Protein AF-A0AB36BHV4-F1 (afdb_monomer_lite)

Sequence (385 aa):
MFSKKDKNDNKKDKAIKKSKWRKSKNKDNKKPKKQKKKKNRNRDKDKYKIMGGLFGDRASSTLEGVVKGILFVVFVGCIVVGCGKMPFDHADMTKYSMGNTTPIGEQLEFSKSGAEVTIKDVWTDKKRDLTVVKLGYDKSARRKLSTTGKNYHLHMIADEGHKPKVSVKYGVLGTEGDGYLFIKGNLDRRAYQMVIANTLNLSTGDEGVTGETSSSNYNDENLEKAISNTDIEQANDKGMLFSGGNINKEDQPKADNIDFRVNPYSKTTHVYKGSFLNADGSINYGKVVEQTSVKDVMEKLDKDIKKSKGKLDSLKQSKKEFESRVKDDKKNSEAKSNLDQTKDSIKEEEKNLKALEEAKERYEKSDFDESSFGDMQDKIKVHTQ

Organism: Staphylococcus warneri (NCBI:txid1292)

Secondary structure (DSSP, 8-state):
-----------------------------------------------------TT----HHHHHHHHHHHHHHHHHHHHHHHHHHHHHHHHHHHHHHHSSPPPTT-EEE-TTT--EEEEEEEEE-SSSSEEEEEEEE-TTHHHHS-S-GGGEEEEEEE-TT-----EEEEEESTTTS-EEEEEES---SS-EEEEEEE--------TT----S------HHHHHHHHHHS-GGGS-TTS-STTSTTS-TTTS-SSEEEEEEE-TTSTTSEE-SS-SB-TTS-B-HHHHHIIIIIHHHHHHHHHHHHHHHHHHHHHHHHHHHHHHHHHH-TT-HHHHHHHHHHHHHHHHHHHHHHHHHHHHHHHHS----SGGG-S-B--EEEEE-

Structure (mmCIF, N/CA/C/O backbone):
data_AF-A0AB36BHV4-F1
#
_entry.id   AF-A0AB36BHV4-F1
#
loop_
_atom_site.group_PDB
_atom_site.id
_atom_site.type_symbol
_atom_site.label_atom_id
_atom_site.label_alt_id
_atom_site.label_comp_id
_atom_site.label_asym_id
_atom_site.label_entity_id
_atom_site.label_seq_id
_atom_site.pdbx_PDB_ins_code
_atom_site.Cartn_x
_atom_site.Cartn_y
_atom_site.Cartn_z
_atom_site.occupancy
_atom_site.B_iso_or_equiv
_atom_site.auth_seq_id
_atom_site.auth_comp_id
_atom_site.auth_asym_id
_atom_site.auth_atom_id
_atom_site.pdbx_PDB_model_num
ATOM 1 N N . MET A 1 1 ? 20.668 51.609 20.375 1.00 34.47 1 MET A N 1
ATOM 2 C CA . MET A 1 1 ? 21.686 51.660 21.452 1.00 34.47 1 MET A CA 1
ATOM 3 C C . MET A 1 1 ? 21.804 50.286 22.114 1.00 34.47 1 MET A C 1
ATOM 5 O O . MET A 1 1 ? 20.868 49.506 22.035 1.00 34.47 1 MET A O 1
ATOM 9 N N . PHE A 1 2 ? 22.977 50.016 22.690 1.00 34.69 2 PHE A N 1
ATOM 10 C CA . PHE A 1 2 ? 23.448 48.839 23.451 1.00 34.69 2 PHE A CA 1
ATOM 11 C C . PHE A 1 2 ? 22.511 48.352 24.589 1.00 34.69 2 PHE A C 1
ATOM 13 O O . PHE A 1 2 ? 21.725 49.153 25.076 1.00 34.69 2 PHE A O 1
ATOM 20 N N . SER A 1 3 ? 22.575 47.118 25.132 1.00 31.44 3 SER A N 1
ATOM 21 C CA . SER A 1 3 ? 23.299 45.869 24.781 1.00 31.44 3 SER A CA 1
ATOM 22 C C . SER A 1 3 ? 22.652 44.643 25.484 1.00 31.44 3 SER A C 1
ATOM 24 O O . SER A 1 3 ? 21.807 44.786 26.363 1.00 31.44 3 SER A O 1
ATOM 26 N N . LYS A 1 4 ? 23.080 43.439 25.081 1.00 35.25 4 LYS A N 1
ATOM 27 C CA . LYS A 1 4 ? 22.632 42.084 25.463 1.00 35.25 4 LYS A CA 1
ATOM 28 C C . LYS A 1 4 ? 22.716 41.752 26.967 1.00 35.25 4 LYS A C 1
ATOM 30 O O . LYS A 1 4 ? 23.618 42.203 27.668 1.00 35.25 4 LYS A O 1
ATOM 35 N N . LYS A 1 5 ? 21.873 40.802 27.392 1.00 32.62 5 LYS A N 1
ATOM 36 C CA . LYS A 1 5 ? 22.068 39.912 28.556 1.00 32.62 5 LYS A CA 1
ATOM 37 C C . LYS A 1 5 ? 22.138 38.471 28.044 1.00 32.62 5 LYS A C 1
ATOM 39 O O . LYS A 1 5 ? 21.286 38.097 27.246 1.00 32.62 5 LYS A O 1
ATOM 44 N N . ASP A 1 6 ? 23.117 37.682 28.486 1.00 34.22 6 ASP A N 1
ATOM 45 C CA . ASP A 1 6 ? 23.268 36.283 28.062 1.00 34.22 6 ASP A CA 1
ATOM 46 C C . ASP A 1 6 ? 23.953 35.432 29.162 1.00 34.22 6 ASP A C 1
ATOM 48 O O . ASP A 1 6 ? 24.907 35.889 29.788 1.00 34.22 6 ASP A O 1
ATOM 52 N N . LYS A 1 7 ? 23.450 34.200 29.334 1.00 33.25 7 LYS A N 1
ATOM 53 C CA . LYS A 1 7 ? 24.103 32.945 29.794 1.00 33.25 7 LYS A CA 1
ATOM 54 C C . LYS A 1 7 ? 24.734 32.735 31.196 1.00 33.25 7 LYS A C 1
ATOM 56 O O . LYS A 1 7 ? 25.821 33.199 31.508 1.00 33.25 7 LYS A O 1
ATOM 61 N N . ASN A 1 8 ? 24.076 31.803 31.903 1.00 30.67 8 ASN A N 1
ATOM 62 C CA . ASN A 1 8 ? 24.546 30.472 32.350 1.00 30.67 8 ASN A CA 1
ATOM 63 C C . ASN A 1 8 ? 25.601 30.235 33.465 1.00 30.67 8 ASN A C 1
ATOM 65 O O . ASN A 1 8 ? 26.745 30.665 33.414 1.00 30.67 8 ASN A O 1
ATOM 69 N N . ASP A 1 9 ? 25.187 29.301 34.337 1.00 31.41 9 ASP A N 1
ATOM 70 C CA . ASP A 1 9 ? 25.900 28.088 34.779 1.00 31.41 9 ASP A CA 1
ATOM 71 C C . ASP A 1 9 ? 26.967 28.084 35.902 1.00 31.41 9 ASP A C 1
ATOM 73 O O . ASP A 1 9 ? 28.169 28.157 35.680 1.00 31.41 9 ASP A O 1
ATOM 77 N N . ASN A 1 10 ? 26.474 27.620 37.063 1.00 30.55 10 ASN A N 1
ATOM 78 C CA . ASN A 1 10 ? 26.843 26.330 37.684 1.00 30.55 10 ASN A CA 1
ATOM 79 C C . ASN A 1 10 ? 28.016 26.239 38.698 1.00 30.55 10 ASN A C 1
ATOM 81 O O . ASN A 1 10 ? 29.039 26.903 38.618 1.00 30.55 10 ASN A O 1
ATOM 85 N N . LYS A 1 11 ? 27.835 25.257 39.599 1.00 31.83 11 LYS A N 1
ATOM 86 C CA . LYS A 1 11 ? 28.757 24.643 40.581 1.00 31.83 11 LYS A CA 1
ATOM 87 C C . LYS A 1 11 ? 29.229 25.449 41.806 1.00 31.83 11 LYS A C 1
ATOM 89 O O . LYS A 1 11 ? 29.745 26.554 41.744 1.00 31.83 11 LYS A O 1
ATOM 94 N N . LYS A 1 12 ? 29.080 24.787 42.963 1.00 33.09 12 LYS A N 1
ATOM 95 C CA . LYS A 1 12 ? 29.585 25.193 44.282 1.00 33.09 12 LYS A CA 1
ATOM 96 C C . LYS A 1 12 ? 30.986 24.617 44.507 1.00 33.09 12 LYS A C 1
ATOM 98 O O . LYS A 1 12 ? 31.154 23.401 44.449 1.00 33.09 12 LYS A O 1
ATOM 103 N N . ASP A 1 13 ? 31.935 25.471 44.869 1.00 31.22 13 ASP A N 1
ATOM 104 C CA . ASP A 1 13 ? 33.243 25.080 45.407 1.00 31.22 13 ASP A CA 1
ATOM 105 C C . ASP A 1 13 ? 33.213 24.840 46.924 1.00 31.22 13 ASP A C 1
ATOM 107 O O . ASP A 1 13 ? 32.472 25.518 47.643 1.00 31.22 13 ASP A O 1
ATOM 111 N N . LYS A 1 14 ? 34.118 23.971 47.415 1.00 35.16 14 LYS A N 1
ATOM 112 C CA . LYS A 1 14 ? 35.016 24.262 48.561 1.00 35.16 14 LYS A CA 1
ATOM 113 C C . LYS A 1 14 ? 36.070 23.164 48.824 1.00 35.16 14 LYS A C 1
ATOM 115 O O . LYS A 1 14 ? 35.749 22.080 49.288 1.00 35.16 14 LYS A O 1
ATOM 120 N N . ALA A 1 15 ? 37.330 23.547 48.570 1.00 34.34 15 ALA A N 1
ATOM 121 C CA . ALA A 1 15 ? 38.538 23.445 49.422 1.00 34.34 15 ALA A CA 1
ATOM 122 C C . ALA A 1 15 ? 38.885 22.097 50.112 1.00 34.34 15 ALA A C 1
ATOM 124 O O . ALA A 1 15 ? 38.141 21.621 50.955 1.00 34.34 15 ALA A O 1
ATOM 125 N N . ILE A 1 16 ? 40.011 21.409 49.845 1.00 34.03 16 ILE A N 1
ATOM 126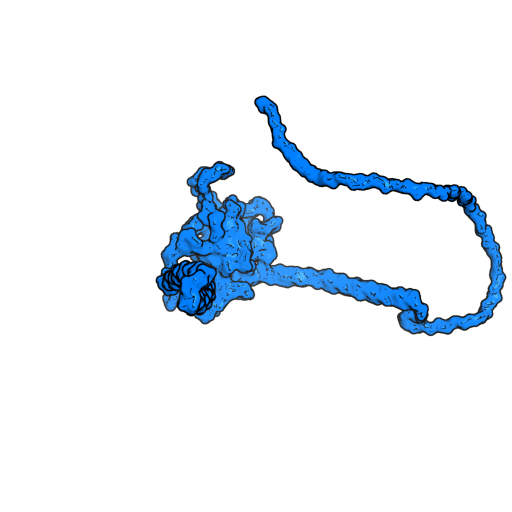 C CA . ILE A 1 16 ? 41.461 21.767 49.883 1.00 34.03 16 ILE A CA 1
ATOM 127 C C . ILE A 1 16 ? 42.052 22.022 51.291 1.00 34.03 16 ILE A C 1
ATOM 129 O O . ILE A 1 16 ? 41.881 23.104 51.848 1.00 34.03 16 ILE A O 1
ATOM 133 N N . LYS A 1 17 ? 42.902 21.082 51.759 1.00 32.28 17 LYS A N 1
ATOM 134 C CA . LYS A 1 17 ? 44.192 21.255 52.499 1.00 32.28 17 LYS A CA 1
ATOM 135 C C . LYS A 1 17 ? 44.830 19.857 52.701 1.00 32.28 17 LYS A C 1
ATOM 137 O O . LYS A 1 17 ? 44.227 19.014 53.343 1.00 32.28 17 LYS A O 1
ATOM 142 N N . LYS A 1 18 ? 45.888 19.460 51.977 1.00 33.12 18 LYS A N 1
ATOM 143 C CA . LYS A 1 18 ? 47.341 19.753 52.130 1.00 33.12 18 LYS A CA 1
ATOM 144 C C . LYS A 1 18 ? 48.017 19.222 53.410 1.00 33.12 18 LYS A C 1
ATOM 146 O O . LYS A 1 18 ? 47.757 19.720 54.498 1.00 33.12 18 LYS A O 1
ATOM 151 N N . SER A 1 19 ? 49.015 18.348 53.220 1.00 33.09 19 SER A N 1
ATOM 152 C CA . SER A 1 19 ? 50.047 17.984 54.208 1.00 33.09 19 SER A CA 1
ATOM 153 C C . SER A 1 19 ? 51.453 17.850 53.560 1.00 33.09 19 SER A C 1
ATOM 155 O O . SER A 1 19 ? 51.868 18.802 52.894 1.00 33.09 19 SER A O 1
ATOM 157 N N . LYS A 1 20 ? 52.248 16.791 53.818 1.00 35.84 20 LYS A N 1
ATOM 158 C CA . LYS A 1 20 ? 53.738 16.825 53.768 1.00 35.84 20 LYS A CA 1
ATOM 159 C C . LYS A 1 20 ? 54.449 15.456 53.539 1.00 35.84 20 LYS A C 1
ATOM 161 O O . LYS A 1 20 ? 53.825 14.441 53.799 1.00 35.84 20 LYS A O 1
ATOM 166 N N . TRP A 1 21 ? 55.755 15.327 53.188 1.00 27.78 21 TRP A N 1
ATOM 167 C CA . TRP A 1 21 ? 56.713 16.178 52.414 1.00 27.78 21 TRP A CA 1
ATOM 168 C C . TRP A 1 21 ? 58.141 15.542 52.310 1.00 27.78 21 TRP A C 1
ATOM 170 O O . TRP A 1 21 ? 58.872 15.601 53.293 1.00 27.78 21 TRP A O 1
ATOM 180 N N . ARG A 1 22 ? 58.604 15.121 51.104 1.00 37.22 22 ARG A N 1
ATOM 181 C CA . ARG A 1 22 ? 60.048 14.934 50.705 1.00 37.22 22 ARG A CA 1
ATOM 182 C C . ARG A 1 22 ? 60.850 13.793 51.400 1.00 37.22 22 ARG A C 1
ATOM 184 O O . ARG A 1 22 ? 60.414 13.304 52.423 1.00 37.22 22 ARG A O 1
ATOM 191 N N . LYS A 1 23 ? 62.024 13.295 50.946 1.00 38.50 23 LYS A N 1
ATOM 192 C CA . LYS A 1 23 ? 63.010 13.514 49.831 1.00 38.50 23 LYS A CA 1
ATOM 193 C C . LYS A 1 23 ? 63.783 12.164 49.669 1.00 38.50 23 LYS A C 1
ATOM 195 O O . LYS A 1 23 ? 63.804 11.399 50.618 1.00 38.50 23 LYS A O 1
ATOM 200 N N . SER A 1 24 ? 64.439 11.787 48.565 1.00 33.50 24 SER A N 1
ATOM 201 C CA . SER A 1 24 ? 65.724 12.333 48.078 1.00 33.50 24 SER A CA 1
ATOM 202 C C . SER A 1 24 ? 66.138 11.695 46.729 1.00 33.50 24 SER A C 1
ATOM 204 O O . SER A 1 24 ? 65.568 10.689 46.320 1.00 33.50 24 SER A O 1
ATOM 206 N N . LYS A 1 25 ? 67.138 12.269 46.044 1.00 37.91 25 LYS A N 1
ATOM 207 C CA . LYS A 1 25 ? 67.723 11.782 44.776 1.00 37.91 25 LYS A CA 1
ATOM 208 C C . LYS A 1 25 ? 69.121 11.203 45.019 1.00 37.91 25 LYS A C 1
ATOM 210 O O . LYS A 1 25 ? 69.832 11.745 45.860 1.00 37.91 25 LYS A O 1
ATOM 215 N N . ASN A 1 26 ? 69.587 10.297 44.154 1.00 32.59 26 ASN A N 1
ATOM 216 C CA . ASN A 1 26 ? 70.884 10.521 43.503 1.00 32.59 26 ASN A CA 1
ATOM 217 C C . ASN A 1 26 ? 70.993 9.826 42.135 1.00 32.59 26 ASN A C 1
ATOM 219 O O . ASN A 1 26 ? 70.132 9.023 41.776 1.00 32.59 26 ASN A O 1
ATOM 223 N N . LYS A 1 27 ? 71.999 10.214 41.345 1.00 36.91 27 LYS A N 1
ATOM 224 C CA . LYS A 1 27 ? 72.168 9.855 39.928 1.00 36.91 27 LYS A CA 1
ATOM 225 C C . LYS A 1 27 ? 73.603 9.376 39.651 1.00 36.91 27 LYS A C 1
ATOM 227 O O . LYS A 1 27 ? 74.488 9.593 40.468 1.00 36.91 27 LYS A O 1
ATOM 232 N N . ASP A 1 28 ? 73.783 8.833 38.447 1.00 38.28 28 ASP A N 1
ATOM 233 C CA . ASP A 1 28 ? 75.041 8.606 37.717 1.00 38.28 28 ASP A CA 1
ATOM 234 C C . ASP A 1 28 ? 75.910 7.384 38.080 1.00 38.28 28 ASP A C 1
ATOM 236 O O . ASP A 1 28 ? 76.569 7.331 39.113 1.00 38.28 28 ASP A O 1
ATOM 240 N N . ASN A 1 29 ? 76.073 6.480 37.099 1.00 35.81 29 ASN A N 1
ATOM 241 C CA . ASN A 1 29 ? 77.408 6.241 36.536 1.00 35.81 29 ASN A CA 1
ATOM 242 C C . ASN A 1 29 ? 77.388 5.706 35.086 1.00 35.81 29 ASN A C 1
ATOM 244 O O . ASN A 1 29 ? 76.346 5.296 34.573 1.00 35.81 29 ASN A O 1
ATOM 248 N N . LYS A 1 30 ? 78.527 5.812 34.380 1.00 35.91 30 LYS A N 1
ATOM 249 C CA . LYS A 1 30 ? 78.613 5.835 32.901 1.00 35.91 30 LYS A CA 1
ATOM 250 C C . LYS A 1 30 ? 79.385 4.654 32.260 1.00 35.91 30 LYS A C 1
ATOM 252 O O . LYS A 1 30 ? 80.530 4.421 32.614 1.00 35.91 30 LYS A O 1
ATOM 257 N N . LYS A 1 31 ? 78.848 4.165 31.125 1.00 33.31 31 LYS A N 1
ATOM 258 C CA . LYS A 1 31 ? 79.556 3.800 29.859 1.00 33.31 31 LYS A CA 1
ATOM 259 C C . LYS A 1 31 ? 80.475 2.528 29.797 1.00 33.31 31 LYS A C 1
ATOM 261 O O . LYS A 1 31 ? 80.693 1.891 30.818 1.00 33.31 31 LYS A O 1
ATOM 266 N N . PRO A 1 32 ? 80.870 2.049 28.577 1.00 51.97 32 PRO A N 1
ATOM 267 C CA . PRO A 1 32 ? 80.939 0.599 28.276 1.00 51.97 32 PRO A CA 1
ATOM 268 C C . PRO A 1 32 ? 82.288 0.050 27.717 1.00 51.97 32 PRO A C 1
ATOM 270 O O . PRO A 1 32 ? 83.270 0.777 27.605 1.00 51.97 32 PRO A O 1
ATOM 273 N N . LYS A 1 33 ? 82.237 -1.207 27.212 1.00 33.28 33 LYS A N 1
ATOM 274 C CA . LYS A 1 33 ? 83.209 -2.008 26.403 1.00 33.28 33 LYS A CA 1
ATOM 275 C C . LYS A 1 33 ? 84.176 -2.931 27.173 1.00 33.28 33 LYS A C 1
ATOM 277 O O . LYS A 1 33 ? 85.069 -2.450 27.859 1.00 33.28 33 LYS A O 1
ATOM 282 N N . LYS A 1 34 ? 84.175 -4.230 26.817 1.00 36.12 34 LYS A N 1
ATOM 283 C CA . LYS A 1 34 ? 85.212 -4.866 25.955 1.00 36.12 34 LYS A CA 1
ATOM 284 C C . LYS A 1 34 ? 84.918 -6.352 25.669 1.00 36.12 34 LYS A C 1
ATOM 286 O O . LYS A 1 34 ? 84.504 -7.092 26.550 1.00 36.12 34 LYS A O 1
ATOM 291 N N . GLN A 1 35 ? 85.194 -6.790 24.438 1.00 43.25 35 GLN A N 1
ATOM 292 C CA . GLN A 1 35 ? 85.239 -8.208 24.050 1.00 43.25 35 GLN A CA 1
ATOM 293 C C . GLN A 1 35 ? 86.553 -8.868 24.510 1.00 43.25 35 GLN A C 1
ATOM 295 O O . GLN A 1 35 ? 87.608 -8.235 24.442 1.00 43.25 35 GLN A O 1
ATOM 300 N N . LYS A 1 36 ? 86.523 -10.174 24.814 1.00 38.56 36 LYS A N 1
ATOM 301 C CA . LYS A 1 36 ? 87.660 -11.096 24.620 1.00 38.56 36 LYS A CA 1
ATOM 302 C C . LYS A 1 36 ? 87.153 -12.435 24.054 1.00 38.56 36 LYS A C 1
ATOM 304 O O . LYS A 1 36 ? 86.149 -12.960 24.517 1.00 38.56 36 LYS A O 1
ATOM 309 N N . LYS A 1 37 ? 87.840 -12.956 23.029 1.00 41.44 37 LYS A N 1
ATOM 310 C CA . LYS A 1 37 ? 87.616 -14.279 22.398 1.00 41.44 37 LYS A CA 1
ATOM 311 C C . LYS A 1 37 ? 88.515 -15.359 23.036 1.00 41.44 37 LYS A C 1
ATOM 313 O O . LYS A 1 37 ? 89.526 -15.002 23.637 1.00 41.44 37 LYS A O 1
ATOM 318 N N . LYS A 1 38 ? 88.252 -16.630 22.667 1.00 37.34 38 LYS A N 1
ATOM 319 C CA . LYS A 1 38 ? 89.069 -17.869 22.842 1.00 37.34 38 LYS A CA 1
ATOM 320 C C . LYS A 1 38 ? 88.869 -18.574 24.205 1.00 37.34 38 LYS A C 1
ATOM 322 O O . LYS A 1 38 ? 88.754 -17.891 25.209 1.00 37.34 38 LYS A O 1
ATOM 327 N N . LYS A 1 39 ? 88.858 -19.915 24.306 1.00 34.88 39 LYS A N 1
ATOM 328 C CA . LYS A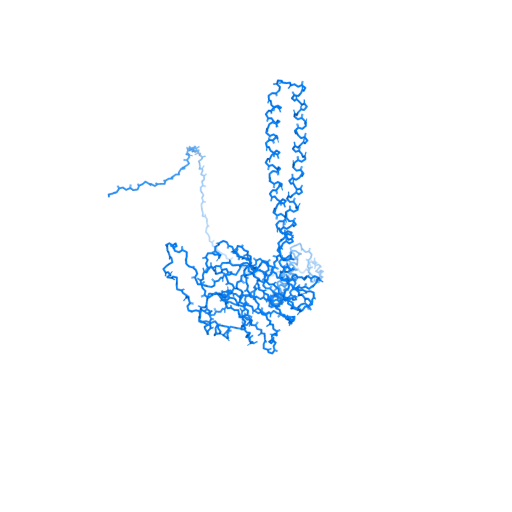 1 39 ? 88.934 -21.006 23.295 1.00 34.88 39 LYS A CA 1
ATOM 329 C C . LYS A 1 39 ? 88.352 -22.317 23.882 1.00 34.88 39 LYS A C 1
ATOM 331 O O . LYS A 1 39 ? 88.273 -22.452 25.093 1.00 34.88 39 LYS A O 1
ATOM 336 N N . ASN A 1 40 ? 88.016 -23.256 22.994 1.00 38.97 40 ASN A N 1
ATOM 337 C CA . ASN A 1 40 ? 87.559 -24.646 23.178 1.00 38.97 40 ASN A CA 1
ATOM 338 C C . ASN A 1 40 ? 87.848 -25.358 24.516 1.00 38.97 40 ASN A C 1
ATOM 340 O O . ASN A 1 40 ? 88.989 -25.379 24.978 1.00 38.97 40 ASN A O 1
ATOM 344 N N . ARG A 1 41 ? 86.894 -26.208 24.921 1.00 39.16 41 ARG A N 1
ATOM 345 C CA . ARG A 1 41 ? 87.165 -27.634 25.193 1.00 39.16 41 ARG A CA 1
ATOM 346 C C . ARG A 1 41 ? 85.913 -28.475 24.924 1.00 39.16 41 ARG A C 1
ATOM 348 O O . ARG A 1 41 ? 84.894 -28.261 25.569 1.00 39.16 41 ARG A O 1
ATOM 355 N N . ASN A 1 42 ? 86.008 -29.429 23.993 1.00 42.50 42 ASN A N 1
ATOM 356 C CA . ASN A 1 42 ? 84.994 -30.472 23.841 1.00 42.50 42 ASN A CA 1
ATOM 357 C C . ASN A 1 42 ? 84.900 -31.270 25.143 1.00 42.50 42 ASN A C 1
ATOM 359 O O . ASN A 1 42 ? 85.916 -31.760 25.642 1.00 42.50 42 ASN A O 1
ATOM 363 N N . ARG A 1 43 ? 83.675 -31.463 25.621 1.00 42.25 43 ARG A N 1
ATOM 364 C CA . ARG A 1 43 ? 83.266 -32.675 26.328 1.00 42.25 43 ARG A CA 1
ATOM 365 C C . ARG A 1 43 ? 81.899 -33.063 25.788 1.00 42.25 43 ARG A C 1
ATOM 367 O O . ARG A 1 43 ? 80.895 -32.469 26.160 1.00 42.25 43 ARG A O 1
ATOM 374 N N . ASP A 1 44 ? 81.906 -34.017 24.867 1.00 44.81 44 ASP A N 1
ATOM 375 C CA . ASP A 1 44 ? 80.710 -34.773 24.513 1.00 44.81 44 ASP A CA 1
ATOM 376 C C . ASP A 1 44 ? 80.182 -35.543 25.730 1.00 44.81 44 ASP A C 1
ATOM 378 O O . ASP A 1 44 ? 80.953 -35.852 26.644 1.00 44.81 44 ASP A O 1
ATOM 382 N N . LYS A 1 45 ? 78.912 -35.969 25.625 1.00 42.97 45 LYS A N 1
ATOM 383 C CA . LYS A 1 45 ? 78.152 -36.819 26.568 1.00 42.97 45 LYS A CA 1
ATOM 384 C C . LYS A 1 45 ? 77.653 -36.010 27.787 1.00 42.97 45 LYS A C 1
ATOM 386 O O . LYS A 1 45 ? 78.445 -35.504 28.566 1.00 42.97 45 LYS A O 1
ATOM 391 N N . ASP A 1 46 ? 76.351 -35.788 27.980 1.00 43.41 46 ASP A N 1
ATOM 392 C CA . ASP A 1 46 ? 75.265 -36.765 27.846 1.00 43.41 46 ASP A CA 1
ATOM 393 C C . ASP A 1 46 ? 73.876 -36.179 27.498 1.00 43.41 46 ASP A C 1
ATOM 395 O O . ASP A 1 46 ? 73.464 -35.136 27.994 1.00 43.41 46 ASP A O 1
ATOM 399 N N . LYS A 1 47 ? 73.133 -36.964 26.705 1.00 50.97 47 LYS A N 1
ATOM 400 C CA . LYS A 1 47 ? 71.669 -37.175 26.727 1.00 50.97 47 LYS A CA 1
ATOM 401 C C . LYS A 1 47 ? 70.740 -35.962 26.943 1.00 50.97 47 LYS A C 1
ATOM 403 O O . LYS A 1 47 ? 70.215 -35.766 28.034 1.00 50.97 47 LYS A O 1
ATOM 408 N N . TYR A 1 48 ? 70.282 -35.385 25.831 1.00 46.75 48 TYR A N 1
ATOM 409 C CA . TYR A 1 48 ? 68.854 -35.069 25.682 1.00 46.75 48 TYR A CA 1
ATOM 410 C C . TYR A 1 48 ? 68.275 -35.888 24.533 1.00 46.75 48 TYR A C 1
ATOM 412 O O . TYR A 1 48 ? 68.732 -35.821 23.394 1.00 46.75 48 TYR A O 1
ATOM 420 N N . LYS A 1 49 ? 67.289 -36.725 24.859 1.00 44.12 49 LYS A N 1
ATOM 421 C CA . LYS A 1 49 ? 66.598 -37.589 23.904 1.00 44.12 49 LYS A CA 1
ATOM 422 C C . LYS A 1 49 ? 65.546 -36.730 23.202 1.00 44.12 49 LYS A C 1
ATOM 424 O O . LYS A 1 49 ? 64.422 -36.645 23.686 1.00 44.12 49 LYS A O 1
ATOM 429 N N . ILE A 1 50 ? 65.921 -36.070 22.104 1.00 50.84 50 ILE A N 1
ATOM 430 C CA . ILE A 1 50 ? 64.977 -35.294 21.288 1.00 50.84 50 ILE A CA 1
ATOM 431 C C . ILE A 1 50 ? 63.994 -36.284 20.650 1.00 50.84 50 ILE A C 1
ATOM 433 O O . ILE A 1 50 ? 64.238 -36.827 19.573 1.00 50.84 50 ILE A O 1
ATOM 437 N N . MET A 1 51 ? 62.884 -36.557 21.338 1.00 45.81 51 MET A N 1
ATOM 438 C CA . MET A 1 51 ? 61.730 -37.240 20.759 1.00 45.81 51 MET A CA 1
ATOM 439 C C . MET A 1 51 ? 61.027 -36.258 19.822 1.00 45.81 51 MET A C 1
ATOM 441 O O . MET A 1 51 ? 60.045 -35.615 20.185 1.00 45.81 51 MET A O 1
ATOM 445 N N . GLY A 1 52 ? 61.569 -36.137 18.610 1.00 43.78 52 GLY A N 1
ATOM 446 C CA . GLY A 1 52 ? 60.971 -35.388 17.513 1.00 43.78 52 GLY A CA 1
ATOM 447 C C . GLY A 1 52 ? 59.686 -36.054 17.030 1.00 43.78 52 GLY A C 1
ATOM 448 O O . GLY A 1 52 ? 59.689 -36.762 16.028 1.00 43.78 52 GLY A O 1
ATOM 449 N N . GLY A 1 53 ? 58.586 -35.832 17.749 1.00 53.91 53 GLY A N 1
ATOM 450 C CA . GLY A 1 53 ? 57.247 -35.968 17.183 1.00 53.91 53 GLY A CA 1
ATOM 451 C C . GLY A 1 53 ? 56.961 -34.823 16.206 1.00 53.91 53 GLY A C 1
ATOM 452 O O . GLY A 1 53 ? 57.655 -33.805 16.217 1.00 53.91 53 GLY A O 1
ATOM 453 N N . LEU A 1 54 ? 55.899 -34.961 15.407 1.00 52.44 54 LEU A N 1
ATOM 454 C CA . LEU A 1 54 ? 55.523 -34.038 14.318 1.00 52.44 54 LEU A CA 1
ATOM 455 C C . LEU A 1 54 ? 55.327 -32.557 14.737 1.00 52.44 54 LEU A C 1
ATOM 457 O O . LEU A 1 54 ? 55.203 -31.694 13.876 1.00 52.44 54 LEU A O 1
ATOM 461 N N . PHE A 1 55 ? 55.297 -32.263 16.043 1.00 52.19 55 PHE A N 1
ATOM 462 C CA . PHE A 1 55 ? 55.073 -30.934 16.627 1.00 52.19 55 PHE A CA 1
ATOM 463 C C . PHE A 1 55 ? 56.164 -30.476 17.622 1.00 52.19 55 PHE A C 1
ATOM 465 O O . PHE A 1 55 ? 55.970 -29.494 18.334 1.00 52.19 55 PHE A O 1
ATOM 472 N N . GLY A 1 56 ? 57.325 -31.140 17.658 1.00 56.34 56 GLY A N 1
ATOM 473 C CA . GLY A 1 56 ? 58.486 -30.681 18.434 1.00 56.34 56 GLY A CA 1
ATOM 474 C C . GLY A 1 56 ? 58.456 -30.977 19.942 1.00 56.34 56 GLY A C 1
ATOM 475 O O . GLY A 1 56 ? 57.680 -31.798 20.429 1.00 56.34 56 GLY A O 1
ATOM 476 N N . ASP A 1 57 ? 59.390 -30.351 20.665 1.00 58.34 57 ASP A N 1
ATOM 477 C CA . ASP A 1 57 ? 59.747 -30.689 22.051 1.00 58.34 57 ASP A CA 1
ATOM 478 C C . ASP A 1 57 ? 58.701 -30.231 23.091 1.00 58.34 57 ASP A C 1
ATOM 480 O O . ASP A 1 57 ? 58.123 -29.149 22.980 1.00 58.34 57 ASP A O 1
ATOM 484 N N . ARG A 1 58 ? 58.484 -31.032 24.145 1.00 56.44 58 ARG A N 1
ATOM 485 C CA . ARG A 1 58 ? 57.386 -30.895 25.133 1.00 56.44 58 ARG A CA 1
ATOM 486 C C . ARG A 1 58 ? 57.590 -29.787 26.188 1.00 56.44 58 ARG A C 1
ATOM 488 O O . ARG A 1 58 ? 57.035 -29.866 27.284 1.00 56.44 58 ARG A O 1
ATOM 495 N N . ALA A 1 59 ? 58.353 -28.739 25.887 1.00 59.31 59 ALA A N 1
ATOM 496 C CA . ALA A 1 59 ? 58.442 -27.567 26.759 1.00 59.31 59 ALA A CA 1
ATOM 497 C C . ALA A 1 59 ? 57.150 -26.728 26.679 1.00 59.31 59 ALA A C 1
ATOM 499 O O . ALA A 1 59 ? 56.594 -26.534 25.598 1.00 59.31 59 ALA A O 1
ATOM 500 N N . SER A 1 60 ? 56.679 -26.188 27.809 1.00 60.00 60 SER A N 1
ATOM 501 C CA . SER A 1 60 ? 55.435 -25.396 27.870 1.00 60.00 60 SER A CA 1
ATOM 502 C C . SER A 1 60 ? 55.462 -24.159 26.962 1.00 60.00 60 SER A C 1
ATOM 504 O O . SER A 1 60 ? 54.459 -23.842 26.327 1.00 60.00 60 SER A O 1
ATOM 506 N N . SER A 1 61 ? 56.623 -23.516 26.823 1.00 59.69 61 SER A N 1
ATOM 507 C CA . SER A 1 61 ? 56.852 -22.397 25.900 1.00 59.69 61 SER A CA 1
ATOM 508 C C . SER A 1 61 ? 56.757 -22.796 24.420 1.00 59.69 61 SER A C 1
ATOM 510 O O . SER A 1 61 ? 56.236 -22.026 23.612 1.00 59.69 61 SER A O 1
ATOM 512 N N . THR A 1 62 ? 57.202 -24.003 24.055 1.00 63.88 62 THR A N 1
ATOM 513 C CA . THR A 1 62 ? 57.028 -24.563 22.703 1.00 63.88 62 THR A CA 1
ATOM 514 C C . THR A 1 62 ? 55.557 -24.870 22.436 1.00 63.88 62 THR A C 1
ATOM 516 O O . THR A 1 62 ? 55.044 -24.556 21.365 1.00 63.88 62 THR A O 1
ATOM 519 N N . LEU A 1 63 ? 54.859 -25.422 23.432 1.00 60.75 63 LEU A N 1
ATOM 520 C CA . LEU A 1 63 ? 53.440 -25.768 23.356 1.00 60.75 63 LEU A CA 1
ATOM 521 C C . LEU A 1 63 ? 52.568 -24.510 23.173 1.00 60.75 63 LEU A C 1
ATOM 523 O O . LEU A 1 63 ? 51.701 -24.489 22.303 1.00 60.75 63 LEU A O 1
ATOM 527 N N . GLU A 1 64 ? 52.867 -23.418 23.886 1.00 69.50 64 GLU A N 1
ATOM 528 C CA . GLU A 1 64 ? 52.274 -22.099 23.618 1.00 69.50 64 GLU A CA 1
ATOM 529 C C . GLU A 1 64 ? 52.540 -21.603 22.189 1.00 69.50 64 GLU A C 1
ATOM 531 O O . GLU A 1 64 ? 51.643 -21.035 21.565 1.00 69.50 64 GLU A O 1
ATOM 536 N N . GLY A 1 65 ? 53.755 -21.792 21.666 1.00 73.25 65 GLY A N 1
ATOM 537 C CA . GLY A 1 65 ? 54.116 -21.413 20.297 1.00 73.25 65 GLY A CA 1
ATOM 538 C C . GLY A 1 65 ? 53.326 -22.191 19.242 1.00 73.25 65 GLY A C 1
ATOM 539 O O . GLY A 1 65 ? 52.791 -21.592 18.311 1.00 73.25 65 GLY A O 1
ATOM 540 N N . VAL A 1 66 ? 53.182 -23.507 19.424 1.00 75.25 66 VAL A N 1
ATOM 541 C CA . VAL A 1 66 ? 52.381 -24.379 18.549 1.00 75.25 66 VAL A CA 1
ATOM 542 C C . VAL A 1 66 ? 50.896 -24.013 18.619 1.00 75.25 66 VAL A C 1
ATOM 544 O O . VAL A 1 66 ? 50.264 -23.868 17.576 1.00 75.25 66 VAL A O 1
ATOM 547 N N . VAL A 1 67 ? 50.341 -23.773 19.813 1.00 77.50 67 VAL A N 1
ATOM 548 C CA . VAL A 1 67 ? 48.940 -23.339 19.975 1.00 77.50 67 VAL A CA 1
ATOM 549 C C . VAL A 1 67 ? 48.698 -21.973 19.326 1.00 77.50 67 VAL A C 1
ATOM 551 O O . VAL A 1 67 ? 47.712 -21.812 18.610 1.00 77.50 67 VAL A O 1
ATOM 554 N N . LYS A 1 68 ? 49.609 -21.004 19.494 1.00 80.56 68 LYS A N 1
ATOM 555 C CA . LYS A 1 68 ? 49.535 -19.695 18.814 1.00 80.56 68 LYS A CA 1
ATOM 556 C C . LYS A 1 68 ? 49.652 -19.835 17.291 1.00 80.56 68 LYS A C 1
ATOM 558 O O . LYS A 1 68 ? 48.938 -19.143 16.574 1.00 80.56 68 LYS A O 1
ATOM 563 N N . GLY A 1 69 ? 50.482 -20.756 16.797 1.00 83.31 69 GLY A N 1
ATOM 564 C CA . GLY A 1 69 ? 50.586 -21.087 15.372 1.00 83.31 69 GLY A CA 1
ATOM 565 C C . GLY A 1 69 ? 49.300 -21.694 14.802 1.00 83.31 69 GLY A C 1
ATOM 566 O O . GLY A 1 69 ? 48.820 -21.242 13.766 1.00 83.31 69 GLY A O 1
ATOM 567 N N . ILE A 1 70 ? 48.691 -22.655 15.504 1.00 83.12 70 ILE A N 1
ATOM 568 C CA . ILE A 1 70 ? 47.399 -23.250 15.122 1.00 83.12 70 ILE A CA 1
ATOM 569 C C . ILE A 1 70 ? 46.295 -22.184 15.127 1.00 83.12 70 ILE A C 1
ATOM 571 O O . ILE A 1 70 ? 45.551 -22.077 14.155 1.00 83.12 70 ILE A O 1
ATOM 575 N N . LEU A 1 71 ? 46.222 -21.347 16.168 1.00 83.31 71 LEU A N 1
ATOM 576 C CA . LEU A 1 71 ? 45.270 -20.232 16.237 1.00 83.31 71 LEU A CA 1
ATOM 577 C C . LEU A 1 71 ? 45.468 -19.226 15.096 1.00 83.31 71 LEU A C 1
ATOM 579 O O . LEU A 1 71 ? 44.483 -18.754 14.536 1.00 83.31 71 LEU A O 1
ATOM 583 N N . PHE A 1 72 ? 46.712 -18.930 14.710 1.00 87.12 72 PHE A N 1
ATOM 584 C CA . PHE A 1 72 ? 47.005 -18.070 13.562 1.00 87.12 72 PHE A CA 1
ATOM 585 C C . PHE A 1 72 ? 46.535 -18.694 12.240 1.00 87.12 72 PHE A C 1
ATOM 587 O O . PHE A 1 72 ? 45.895 -18.012 11.445 1.00 87.12 72 PHE A O 1
ATOM 594 N N . VAL A 1 73 ? 46.771 -19.993 12.020 1.00 85.25 73 VAL A N 1
ATOM 595 C CA . VAL A 1 73 ? 46.283 -20.707 10.825 1.00 85.25 73 VAL A CA 1
ATOM 596 C C . VAL A 1 73 ? 44.751 -20.737 10.777 1.00 85.25 73 VAL A C 1
ATOM 598 O O . VAL A 1 73 ? 44.176 -20.474 9.723 1.00 85.25 73 VAL A O 1
ATOM 601 N N . VAL A 1 74 ? 44.078 -20.979 11.907 1.00 85.44 74 VAL A N 1
ATOM 602 C CA . VAL A 1 74 ? 42.607 -20.912 12.002 1.00 85.44 74 VAL A CA 1
ATOM 603 C C . VAL A 1 74 ? 42.101 -19.494 11.720 1.00 85.44 74 VAL A C 1
ATOM 605 O O . VAL A 1 74 ? 41.159 -19.328 10.952 1.00 85.44 74 VAL A O 1
ATOM 608 N N . PHE A 1 75 ? 42.744 -18.464 12.275 1.00 86.31 75 PHE A N 1
ATOM 609 C CA . PHE A 1 75 ? 42.381 -17.062 12.052 1.00 86.31 75 PHE A CA 1
ATOM 610 C C . PHE A 1 75 ? 42.536 -16.641 10.582 1.00 86.31 75 PHE A C 1
ATOM 612 O O . PHE A 1 75 ? 41.614 -16.060 10.010 1.00 86.31 75 PHE A O 1
ATOM 619 N N . VAL A 1 76 ? 43.654 -16.999 9.940 1.00 86.25 76 VAL A N 1
ATOM 620 C CA . VAL A 1 76 ? 43.863 -16.787 8.497 1.00 86.25 76 VAL A CA 1
ATOM 621 C C . VAL A 1 76 ? 42.831 -17.568 7.679 1.00 86.25 76 VAL A C 1
ATOM 623 O O . VAL A 1 76 ? 42.266 -17.015 6.739 1.00 86.25 76 VAL A O 1
ATOM 626 N N . GLY A 1 77 ? 42.509 -18.807 8.064 1.00 86.44 77 GLY A N 1
ATOM 627 C CA . GLY A 1 77 ? 41.438 -19.594 7.447 1.00 86.44 77 GLY A CA 1
ATOM 628 C C . GLY A 1 77 ? 40.074 -18.900 7.514 1.00 86.44 77 GLY A C 1
ATOM 629 O O . GLY A 1 77 ? 39.390 -18.796 6.498 1.00 86.44 77 GLY A O 1
ATOM 630 N N . CYS A 1 78 ? 39.703 -18.348 8.673 1.00 84.12 78 CYS A N 1
ATOM 631 C CA . CYS A 1 78 ? 38.475 -17.567 8.837 1.00 84.12 78 CYS A CA 1
ATOM 632 C C . CYS A 1 78 ? 38.459 -16.304 7.961 1.00 84.12 78 CYS A C 1
ATOM 634 O O . CYS A 1 78 ? 37.425 -16.005 7.367 1.00 84.12 78 CYS A O 1
ATOM 636 N N . ILE A 1 79 ? 39.587 -15.594 7.829 1.00 84.56 79 ILE A N 1
ATOM 637 C CA . ILE A 1 79 ? 39.700 -14.434 6.927 1.00 84.56 79 ILE A CA 1
ATOM 638 C C . ILE A 1 79 ? 39.526 -14.862 5.467 1.00 84.56 79 ILE A C 1
ATOM 640 O O . ILE A 1 79 ? 38.731 -14.260 4.753 1.00 84.56 79 ILE A O 1
ATOM 644 N N . VAL A 1 80 ? 40.209 -15.921 5.021 1.00 84.75 80 VAL A N 1
ATOM 645 C CA . VAL A 1 80 ? 40.109 -16.415 3.635 1.00 84.75 80 VAL A CA 1
ATOM 646 C C . VAL A 1 80 ? 38.684 -16.877 3.311 1.00 84.75 80 VAL A C 1
ATOM 648 O O . VAL A 1 80 ? 38.170 -16.557 2.243 1.00 84.75 80 VAL A O 1
ATOM 651 N N . VAL A 1 81 ? 38.005 -17.565 4.236 1.00 80.38 81 VAL A N 1
ATOM 652 C CA . VAL A 1 81 ? 36.601 -17.972 4.054 1.00 80.38 81 VAL A CA 1
ATOM 653 C C . VAL A 1 81 ? 35.651 -16.768 4.071 1.00 80.38 81 VAL A C 1
ATOM 655 O O . VAL A 1 81 ? 34.723 -16.735 3.266 1.00 80.38 81 VAL A O 1
ATOM 658 N N . GLY A 1 82 ? 35.877 -15.781 4.943 1.00 72.88 82 GLY A N 1
ATOM 659 C CA . GLY A 1 82 ? 35.061 -14.566 5.031 1.00 72.88 82 GLY A CA 1
ATOM 660 C C . GLY A 1 82 ? 35.194 -13.680 3.792 1.00 72.88 82 GLY A C 1
ATOM 661 O O . GLY A 1 82 ? 34.206 -13.420 3.111 1.00 72.88 82 GLY A O 1
ATOM 662 N N . CYS A 1 83 ? 36.421 -13.285 3.441 1.00 80.00 83 CYS A N 1
ATOM 663 C CA . CYS A 1 83 ? 36.708 -12.505 2.235 1.00 80.00 83 CYS A CA 1
ATOM 664 C C . CYS A 1 83 ? 36.348 -13.263 0.948 1.00 80.00 83 CYS A C 1
ATOM 666 O O . CYS A 1 83 ? 35.942 -12.639 -0.025 1.00 80.00 83 CYS A O 1
ATOM 668 N N . GLY A 1 84 ? 36.470 -14.596 0.943 1.00 77.50 84 GLY A N 1
ATOM 669 C CA . GLY A 1 84 ? 36.079 -15.438 -0.185 1.00 77.50 84 GLY A CA 1
ATOM 670 C C . GLY A 1 84 ? 34.566 -15.533 -0.385 1.00 77.50 84 GLY A C 1
ATOM 671 O O . GLY A 1 84 ? 34.127 -15.565 -1.529 1.00 77.50 84 GLY A O 1
ATOM 672 N N . LYS A 1 85 ? 33.762 -15.547 0.690 1.00 73.56 85 LYS A N 1
ATOM 673 C CA . LYS A 1 85 ? 32.289 -15.547 0.597 1.00 73.56 85 LYS A CA 1
ATOM 674 C C . LYS A 1 85 ? 31.691 -14.174 0.317 1.00 73.56 85 LYS A C 1
ATOM 676 O O . LYS A 1 85 ? 30.747 -14.097 -0.458 1.00 73.56 85 LYS A O 1
ATOM 681 N N . MET A 1 86 ? 32.264 -13.107 0.876 1.00 75.00 86 MET A N 1
ATOM 682 C CA . MET A 1 86 ? 31.749 -11.738 0.759 1.00 75.00 86 MET A CA 1
ATOM 683 C C . MET A 1 86 ? 31.312 -11.315 -0.665 1.00 75.00 86 MET A C 1
ATOM 685 O O . MET A 1 86 ? 30.218 -10.767 -0.775 1.00 75.00 86 MET A O 1
ATOM 689 N N . PRO A 1 87 ? 32.062 -11.573 -1.761 1.00 74.94 87 PRO A N 1
ATOM 690 C CA . PRO A 1 87 ? 31.600 -11.232 -3.110 1.00 74.94 87 PRO A CA 1
ATOM 691 C C . PRO A 1 87 ? 30.440 -12.107 -3.614 1.00 74.94 87 PRO A C 1
ATOM 693 O O . PRO A 1 87 ? 29.602 -11.604 -4.355 1.00 74.94 87 PRO A O 1
ATOM 696 N N . PHE A 1 88 ? 30.353 -13.382 -3.213 1.00 72.06 88 PHE A N 1
ATOM 697 C CA . PHE A 1 88 ? 29.216 -14.247 -3.558 1.00 72.06 88 PHE A CA 1
ATOM 698 C C . PHE A 1 88 ? 27.964 -13.837 -2.783 1.00 72.06 88 PHE A C 1
ATOM 700 O O . PHE A 1 88 ? 26.928 -13.608 -3.397 1.00 72.06 88 PHE A O 1
ATOM 707 N N . ASP A 1 89 ? 28.082 -13.652 -1.465 1.00 67.38 89 ASP A N 1
ATOM 708 C CA . ASP A 1 89 ? 26.980 -13.203 -0.610 1.00 67.38 89 ASP A CA 1
ATOM 709 C C . ASP A 1 89 ? 26.456 -11.830 -1.075 1.00 67.38 89 ASP A C 1
ATOM 711 O O . ASP A 1 89 ? 25.247 -11.606 -1.124 1.00 67.38 89 ASP A O 1
ATOM 715 N N . HIS A 1 90 ? 27.352 -10.921 -1.487 1.00 66.69 90 HIS A N 1
ATOM 716 C CA . HIS A 1 90 ? 26.961 -9.623 -2.035 1.00 66.69 90 HIS A CA 1
ATOM 717 C C . HIS A 1 90 ? 26.298 -9.749 -3.414 1.00 66.69 90 HIS A C 1
ATOM 719 O O . HIS A 1 90 ? 25.280 -9.101 -3.636 1.00 66.69 90 HIS A O 1
ATOM 725 N N . ALA A 1 91 ? 26.810 -10.592 -4.319 1.00 66.50 91 ALA A N 1
ATOM 726 C CA . ALA A 1 91 ? 26.201 -10.819 -5.631 1.00 66.50 91 ALA A CA 1
ATOM 727 C C . ALA A 1 91 ? 24.816 -11.487 -5.533 1.00 66.50 91 ALA A C 1
ATOM 729 O O . ALA A 1 91 ? 23.898 -11.098 -6.256 1.00 66.50 91 ALA A O 1
ATOM 730 N N . ASP A 1 92 ? 24.640 -12.444 -4.620 1.00 62.81 92 ASP A N 1
ATOM 731 C CA . ASP A 1 92 ? 23.351 -13.088 -4.355 1.00 62.81 92 ASP A CA 1
ATOM 732 C C . ASP A 1 92 ? 22.364 -12.116 -3.696 1.00 62.81 92 ASP A C 1
ATOM 734 O O . ASP A 1 92 ? 21.193 -12.084 -4.077 1.00 62.81 92 ASP A O 1
ATOM 738 N N . MET A 1 93 ? 22.824 -11.265 -2.771 1.00 60.19 93 MET A N 1
ATOM 739 C CA . MET A 1 93 ? 22.008 -10.194 -2.190 1.00 60.19 93 MET A CA 1
ATOM 740 C C . MET A 1 93 ? 21.607 -9.145 -3.238 1.00 60.19 93 MET A C 1
ATOM 742 O O . MET A 1 93 ? 20.446 -8.748 -3.279 1.00 60.19 93 MET A O 1
ATOM 746 N N . THR A 1 94 ? 22.513 -8.751 -4.137 1.00 62.22 94 THR A N 1
ATOM 747 C CA . THR A 1 94 ? 22.213 -7.821 -5.237 1.00 62.22 94 THR A CA 1
ATOM 748 C C . THR A 1 94 ? 21.212 -8.432 -6.220 1.00 62.22 94 THR A C 1
ATOM 750 O O . THR A 1 94 ? 20.199 -7.803 -6.513 1.00 62.22 94 THR A O 1
ATOM 753 N N . LYS A 1 95 ? 21.392 -9.693 -6.644 1.00 63.78 95 LYS A N 1
ATOM 754 C CA . LYS A 1 95 ? 20.399 -10.418 -7.464 1.00 63.78 95 LYS A CA 1
ATOM 755 C C . LYS A 1 95 ? 19.051 -10.562 -6.760 1.00 63.78 95 LYS A C 1
ATOM 757 O O . LYS A 1 95 ? 18.005 -10.467 -7.400 1.00 63.78 95 LYS A O 1
ATOM 762 N N . TYR A 1 96 ? 19.056 -10.767 -5.444 1.00 62.28 96 TYR A N 1
ATOM 763 C CA . TYR A 1 96 ? 17.841 -10.809 -4.638 1.00 62.28 96 TYR A CA 1
ATOM 764 C C . TYR A 1 96 ? 17.137 -9.442 -4.599 1.00 62.28 96 TYR A C 1
ATOM 766 O O . TYR A 1 96 ? 15.927 -9.393 -4.806 1.00 62.28 96 TYR A O 1
ATOM 774 N N . SER A 1 97 ? 17.853 -8.332 -4.411 1.00 62.25 97 SER A N 1
ATOM 775 C CA . SER A 1 97 ? 17.282 -6.974 -4.469 1.00 62.25 97 SER A CA 1
ATOM 776 C C . SER A 1 97 ? 16.847 -6.545 -5.877 1.00 62.25 97 SER A C 1
ATOM 778 O O . SER A 1 97 ? 15.873 -5.808 -6.021 1.00 62.25 97 SER A O 1
ATOM 780 N N . MET A 1 98 ? 17.521 -7.017 -6.928 1.00 66.94 98 MET A N 1
ATOM 781 C CA . MET A 1 98 ? 17.120 -6.795 -8.324 1.00 66.94 98 MET A CA 1
ATOM 782 C C . MET A 1 98 ? 15.859 -7.581 -8.694 1.00 66.94 98 MET A C 1
ATOM 784 O O . MET A 1 98 ? 14.991 -7.066 -9.389 1.00 66.94 98 MET A O 1
ATOM 788 N N . GLY A 1 99 ? 15.711 -8.803 -8.178 1.00 74.31 99 GLY A N 1
ATOM 789 C CA . GLY A 1 99 ? 14.563 -9.662 -8.461 1.00 74.31 99 GLY A CA 1
ATOM 790 C C . GLY A 1 99 ? 13.308 -9.419 -7.614 1.00 74.31 99 GLY A C 1
ATOM 791 O O . GLY A 1 99 ? 12.310 -10.096 -7.856 1.00 74.31 99 GLY A O 1
ATOM 792 N N . ASN A 1 100 ? 13.309 -8.525 -6.620 1.00 83.88 100 ASN A N 1
ATOM 793 C CA . ASN A 1 100 ? 12.171 -8.315 -5.711 1.00 83.88 100 ASN A CA 1
ATOM 794 C C . ASN A 1 100 ? 11.534 -6.921 -5.851 1.00 83.88 100 ASN A C 1
ATOM 796 O O . ASN A 1 100 ? 12.119 -5.979 -6.376 1.00 83.88 100 ASN A O 1
ATOM 800 N N . THR A 1 101 ? 10.311 -6.807 -5.332 1.00 89.38 101 THR A N 1
ATOM 801 C CA . THR A 1 101 ? 9.627 -5.532 -5.070 1.00 89.38 101 THR A CA 1
ATOM 802 C C . THR A 1 101 ? 10.428 -4.704 -4.060 1.00 89.38 101 THR A C 1
ATOM 804 O O . THR A 1 101 ? 10.924 -5.279 -3.085 1.00 89.38 101 THR A O 1
ATOM 807 N N . THR A 1 102 ? 10.497 -3.379 -4.241 1.00 90.75 102 THR A N 1
ATOM 808 C CA . THR A 1 102 ? 11.079 -2.445 -3.257 1.00 90.75 102 THR A CA 1
ATOM 809 C C . THR A 1 102 ? 10.492 -2.706 -1.858 1.00 90.75 102 THR A C 1
ATOM 811 O O . THR A 1 102 ? 9.296 -3.006 -1.755 1.00 90.75 102 THR A O 1
ATOM 814 N N . PRO A 1 103 ? 11.295 -2.663 -0.774 1.00 90.62 103 PRO A N 1
ATOM 815 C CA . PRO A 1 103 ? 10.838 -3.082 0.549 1.00 90.62 103 PRO A CA 1
ATOM 816 C C . PRO A 1 103 ? 9.561 -2.375 1.024 1.00 90.62 103 PRO A C 1
ATOM 818 O O . PRO A 1 103 ? 9.410 -1.161 0.910 1.00 90.62 103 PRO A O 1
ATOM 821 N N . ILE A 1 104 ? 8.643 -3.146 1.611 1.00 91.88 104 ILE A N 1
ATOM 822 C CA . ILE A 1 104 ? 7.468 -2.585 2.284 1.00 91.88 104 ILE A CA 1
ATOM 823 C C . ILE A 1 104 ? 7.938 -1.804 3.520 1.00 91.88 104 ILE A C 1
ATOM 825 O O . ILE A 1 104 ? 8.747 -2.299 4.304 1.00 91.88 104 ILE A O 1
ATOM 829 N N . GLY A 1 105 ? 7.419 -0.588 3.682 1.00 92.12 105 GLY A N 1
ATOM 830 C CA . GLY A 1 105 ? 7.853 0.394 4.674 1.00 92.12 105 GLY A CA 1
ATOM 831 C C . GLY A 1 105 ? 8.916 1.376 4.170 1.00 92.12 105 GLY A C 1
ATOM 832 O O . GLY A 1 105 ? 9.246 2.306 4.900 1.00 92.12 105 GLY A O 1
ATOM 833 N N . GLU A 1 106 ? 9.434 1.210 2.948 1.00 92.94 106 GLU A N 1
ATOM 834 C CA . GLU A 1 106 ? 10.415 2.131 2.365 1.00 92.94 106 GLU A CA 1
ATOM 835 C C . GLU A 1 106 ? 9.792 3.496 2.033 1.00 92.94 106 GLU A C 1
ATOM 837 O O . GLU A 1 106 ? 8.655 3.568 1.550 1.00 92.94 106 GLU A O 1
ATOM 842 N N . GLN A 1 107 ? 10.543 4.572 2.286 1.00 92.94 107 GLN A N 1
ATOM 843 C CA . GLN A 1 107 ? 10.151 5.940 1.948 1.00 92.94 107 GLN A CA 1
ATOM 844 C C . GLN A 1 107 ? 10.706 6.318 0.571 1.00 92.94 107 GLN A C 1
ATOM 846 O O . GLN A 1 107 ? 11.895 6.163 0.303 1.00 92.94 107 GLN A O 1
ATOM 851 N N . LEU A 1 108 ? 9.834 6.838 -0.286 1.00 92.31 108 LEU A N 1
ATOM 852 C CA . LEU A 1 108 ? 10.148 7.374 -1.602 1.00 92.31 108 LEU A CA 1
ATOM 853 C C . LEU A 1 108 ? 9.980 8.894 -1.541 1.00 92.31 108 LEU A C 1
ATOM 855 O O . LEU A 1 108 ? 8.895 9.381 -1.216 1.00 92.31 108 LEU A O 1
ATOM 859 N N . GLU A 1 109 ? 11.037 9.639 -1.847 1.00 91.00 109 GLU A N 1
ATOM 860 C CA . GLU A 1 109 ? 11.009 11.103 -1.881 1.00 91.00 109 GLU A CA 1
ATOM 861 C C . GLU A 1 109 ? 10.822 11.596 -3.321 1.00 91.00 109 GLU A C 1
ATOM 863 O O . GLU A 1 109 ? 11.590 11.237 -4.214 1.00 91.00 109 GLU A O 1
ATOM 868 N N . PHE A 1 110 ? 9.806 12.431 -3.547 1.00 89.94 110 PHE A N 1
ATOM 869 C CA . PHE A 1 110 ? 9.602 13.123 -4.818 1.00 89.94 110 PHE A CA 1
ATOM 870 C C . PHE A 1 110 ? 10.735 14.131 -5.071 1.00 89.94 110 PHE A C 1
ATOM 872 O O . PHE A 1 110 ? 10.919 15.080 -4.305 1.00 89.94 110 PHE A O 1
ATOM 879 N N . SER A 1 111 ? 11.473 13.915 -6.163 1.00 86.56 111 SER A N 1
ATOM 880 C CA . SER A 1 111 ? 12.779 14.523 -6.474 1.00 86.56 111 SER A CA 1
ATOM 881 C C . SER A 1 111 ? 12.871 16.058 -6.444 1.00 86.56 111 SER A C 1
ATOM 883 O O . SER A 1 111 ? 13.975 16.589 -6.307 1.00 86.56 111 SER A O 1
ATOM 885 N N . LYS A 1 112 ? 11.759 16.792 -6.584 1.00 84.19 112 LYS A N 1
ATOM 886 C CA . LYS A 1 112 ? 11.729 18.266 -6.553 1.00 84.19 112 LYS A CA 1
ATOM 887 C C . LYS A 1 112 ? 10.879 18.841 -5.436 1.00 84.19 112 LYS A C 1
ATOM 889 O O . LYS A 1 112 ? 11.245 19.872 -4.875 1.00 84.19 112 LYS A O 1
ATOM 894 N N . SER A 1 113 ? 9.733 18.236 -5.141 1.00 84.12 113 SER A N 1
ATOM 895 C CA . SER A 1 113 ? 8.852 18.719 -4.077 1.00 84.12 113 SER A CA 1
ATOM 896 C C . SER A 1 113 ? 9.357 18.322 -2.685 1.00 84.12 113 SER A C 1
ATOM 898 O O . SER A 1 113 ? 8.958 18.944 -1.694 1.00 84.12 113 SER A O 1
ATOM 900 N N . GLY A 1 114 ? 10.239 17.320 -2.577 1.00 85.94 114 GLY A N 1
ATOM 901 C CA . GLY A 1 114 ? 10.673 16.752 -1.297 1.00 85.94 114 GLY A CA 1
ATOM 902 C C . GLY A 1 114 ? 9.477 16.218 -0.510 1.00 85.94 114 GLY A C 1
ATOM 903 O O . GLY A 1 114 ? 9.312 16.506 0.680 1.00 85.94 114 GLY A O 1
ATOM 904 N N . ALA A 1 115 ? 8.520 15.615 -1.217 1.00 89.81 115 ALA A N 1
ATOM 905 C CA . ALA A 1 115 ? 7.331 15.012 -0.638 1.00 89.81 115 ALA A CA 1
ATOM 906 C C . ALA A 1 115 ? 7.583 13.515 -0.447 1.00 89.81 115 ALA A C 1
ATOM 908 O O . ALA A 1 115 ? 7.914 12.818 -1.402 1.00 89.81 115 ALA A O 1
ATOM 909 N N . GLU A 1 116 ? 7.428 13.025 0.779 1.00 92.44 116 GLU A N 1
ATOM 910 C CA . GLU A 1 116 ? 7.677 11.624 1.113 1.00 92.44 116 GLU A CA 1
ATOM 911 C C . GLU A 1 116 ? 6.385 10.805 1.017 1.00 92.44 116 GLU A C 1
ATOM 913 O O . GLU A 1 116 ? 5.374 11.127 1.645 1.00 92.44 116 GLU A O 1
ATOM 918 N N . VAL A 1 117 ? 6.422 9.704 0.268 1.00 94.19 117 VAL A N 1
ATOM 919 C CA . VAL A 1 117 ? 5.384 8.664 0.302 1.00 94.19 117 VAL A CA 1
ATOM 920 C C . VAL A 1 117 ? 6.002 7.332 0.713 1.00 94.19 117 VAL A C 1
ATOM 922 O O . VAL A 1 117 ? 7.174 7.080 0.468 1.00 94.19 117 VAL A O 1
ATOM 925 N N . THR A 1 118 ? 5.238 6.454 1.354 1.00 95.50 118 THR A N 1
ATOM 926 C CA . THR A 1 118 ? 5.746 5.155 1.835 1.00 95.50 118 THR A CA 1
ATOM 927 C C . THR A 1 118 ? 5.120 4.008 1.056 1.00 95.50 118 THR A C 1
ATOM 929 O O . THR A 1 118 ? 3.899 3.978 0.919 1.00 95.50 118 THR A O 1
ATOM 932 N N . ILE A 1 119 ? 5.888 3.010 0.614 1.00 95.44 119 ILE A N 1
ATOM 933 C CA . ILE A 1 119 ? 5.295 1.765 0.094 1.00 95.44 119 ILE A CA 1
ATOM 934 C C . ILE A 1 119 ? 4.669 1.015 1.275 1.00 95.44 119 ILE A C 1
ATOM 936 O O . ILE A 1 119 ? 5.364 0.348 2.037 1.00 95.44 119 ILE A O 1
ATOM 940 N N . LYS A 1 120 ? 3.354 1.150 1.464 1.00 94.50 120 LYS A N 1
ATOM 941 C CA . LYS A 1 120 ? 2.633 0.542 2.592 1.00 94.50 120 LYS A CA 1
ATOM 942 C C . LYS A 1 120 ? 2.415 -0.948 2.403 1.00 94.50 120 LYS A C 1
ATOM 944 O O . LYS A 1 120 ? 2.540 -1.689 3.365 1.00 94.50 120 LYS A O 1
ATOM 949 N N . ASP A 1 121 ? 2.076 -1.359 1.186 1.00 94.44 121 ASP A N 1
ATOM 950 C CA . ASP A 1 121 ? 1.784 -2.746 0.840 1.00 94.44 121 ASP A CA 1
ATOM 951 C C . ASP A 1 121 ? 1.943 -2.973 -0.666 1.00 94.44 121 ASP A C 1
ATOM 953 O O . ASP A 1 121 ? 1.689 -2.071 -1.470 1.00 94.44 121 ASP A O 1
ATOM 957 N N . VAL A 1 122 ? 2.240 -4.217 -1.051 1.00 96.00 122 VAL A N 1
ATOM 958 C CA . VAL A 1 122 ? 2.045 -4.700 -2.424 1.00 96.00 122 VAL A CA 1
ATOM 959 C C . VAL A 1 122 ? 1.269 -6.007 -2.391 1.00 96.00 122 VAL A C 1
ATOM 961 O O . VAL A 1 122 ? 1.685 -6.969 -1.746 1.00 96.00 122 VAL A O 1
ATOM 964 N N . TRP A 1 123 ? 0.151 -6.041 -3.108 1.00 96.12 123 TRP A N 1
ATOM 965 C CA . TRP A 1 123 ? -0.762 -7.175 -3.197 1.00 96.12 123 TRP A CA 1
ATOM 966 C C . TRP A 1 123 ? -0.908 -7.649 -4.636 1.00 96.12 123 TRP A C 1
ATOM 968 O O . TRP A 1 123 ? -0.762 -6.887 -5.583 1.00 96.12 123 TRP A O 1
ATOM 978 N N . THR A 1 124 ? -1.236 -8.918 -4.815 1.00 96.44 124 THR A N 1
ATOM 979 C CA . THR A 1 124 ? -1.603 -9.494 -6.108 1.00 96.44 124 THR A CA 1
ATOM 980 C C . THR A 1 124 ? -2.636 -10.592 -5.888 1.00 96.44 124 THR A C 1
ATOM 982 O O . THR A 1 124 ? -2.739 -11.150 -4.788 1.00 96.44 124 THR A O 1
ATOM 985 N N . ASP A 1 125 ? -3.432 -10.897 -6.904 1.00 95.75 125 ASP A N 1
ATOM 986 C CA . ASP A 1 125 ? -4.424 -11.962 -6.805 1.00 95.75 125 ASP A CA 1
ATOM 987 C C . ASP A 1 125 ? -3.822 -13.366 -7.027 1.00 95.75 125 ASP A C 1
ATOM 989 O O . ASP A 1 125 ? -2.625 -13.539 -7.303 1.00 95.75 125 ASP A O 1
ATOM 993 N N . LYS A 1 126 ? -4.643 -14.411 -6.860 1.00 93.94 126 LYS A N 1
ATOM 994 C CA . LYS A 1 126 ? -4.179 -15.802 -6.978 1.00 93.94 126 LYS A CA 1
ATOM 995 C C . LYS A 1 126 ? -3.649 -16.128 -8.377 1.00 93.94 126 LYS A C 1
ATOM 997 O O . LYS A 1 126 ? -2.766 -16.977 -8.494 1.00 93.94 126 LYS A O 1
ATOM 1002 N N . LYS A 1 127 ? -4.204 -15.501 -9.418 1.00 93.31 127 LYS A N 1
ATOM 1003 C CA . LYS A 1 127 ? -3.832 -15.734 -10.817 1.00 93.31 127 LYS A CA 1
ATOM 1004 C C . LYS A 1 127 ? -2.694 -14.838 -11.296 1.00 93.31 127 LYS A C 1
ATOM 1006 O O . LYS A 1 127 ? -2.075 -15.200 -12.286 1.00 93.31 127 LYS A O 1
ATOM 1011 N N . ARG A 1 128 ? -2.387 -13.760 -10.559 1.00 93.44 128 ARG A N 1
ATOM 1012 C CA . ARG A 1 128 ? -1.462 -12.674 -10.936 1.00 93.44 128 ARG A CA 1
ATOM 1013 C C . ARG A 1 128 ? -2.031 -11.756 -12.029 1.00 93.44 128 ARG A C 1
ATOM 1015 O O . ARG A 1 128 ? -1.280 -11.019 -12.657 1.00 93.44 128 ARG A O 1
ATOM 1022 N N . ASP A 1 129 ? -3.355 -11.755 -12.206 1.00 94.62 129 ASP A N 1
ATOM 1023 C CA . ASP A 1 129 ? -4.049 -10.968 -13.240 1.00 94.62 129 ASP A CA 1
ATOM 1024 C C . ASP A 1 129 ? -4.192 -9.479 -12.858 1.00 94.62 129 ASP A C 1
ATOM 1026 O O . ASP A 1 129 ? -4.412 -8.622 -13.719 1.00 94.62 129 ASP A O 1
ATOM 1030 N N . LEU A 1 130 ? -4.069 -9.158 -11.566 1.00 97.00 130 LEU A N 1
ATOM 1031 C CA . LEU A 1 130 ? -4.020 -7.794 -11.041 1.00 97.00 130 LEU A CA 1
ATOM 1032 C C . LEU A 1 130 ? -3.053 -7.717 -9.857 1.00 97.00 130 LEU A C 1
ATOM 1034 O O . LEU A 1 130 ? -3.162 -8.478 -8.894 1.00 97.00 130 LEU A O 1
ATOM 1038 N N . THR A 1 131 ? -2.137 -6.755 -9.929 1.00 97.06 131 THR A N 1
ATOM 1039 C CA . THR A 1 131 ? -1.192 -6.388 -8.870 1.00 97.06 131 THR A CA 1
ATOM 1040 C C . THR A 1 131 ? -1.458 -4.952 -8.432 1.00 97.06 131 THR A C 1
ATOM 1042 O O . THR A 1 131 ? -1.690 -4.083 -9.266 1.00 97.06 131 THR A O 1
ATOM 1045 N N . VAL A 1 132 ? -1.452 -4.699 -7.127 1.00 97.56 132 VAL A N 1
ATOM 1046 C CA . VAL A 1 132 ? -1.794 -3.414 -6.515 1.00 97.56 132 VAL A CA 1
ATOM 1047 C C . VAL A 1 132 ? -0.659 -2.976 -5.600 1.00 97.56 132 VAL A C 1
ATOM 1049 O O . VAL A 1 132 ? -0.282 -3.716 -4.691 1.00 97.56 132 VAL A O 1
ATOM 1052 N N . VAL A 1 133 ? -0.138 -1.769 -5.810 1.00 97.38 133 VAL A N 1
ATOM 1053 C CA . VAL A 1 133 ? 0.810 -1.113 -4.895 1.00 97.38 133 VAL A CA 1
ATOM 1054 C C . VAL A 1 133 ? 0.081 -0.001 -4.158 1.00 97.38 133 VAL A C 1
ATOM 1056 O O . VAL A 1 133 ? -0.573 0.833 -4.784 1.00 97.38 133 VAL A O 1
ATOM 1059 N N . LYS A 1 134 ? 0.203 0.014 -2.832 1.00 96.25 134 LYS A N 1
ATOM 1060 C CA . LYS A 1 134 ? -0.424 0.995 -1.946 1.00 96.25 134 LYS A CA 1
ATOM 1061 C C . LYS A 1 134 ? 0.639 1.957 -1.421 1.00 96.25 134 LYS A C 1
ATOM 1063 O O . LYS A 1 134 ? 1.564 1.545 -0.721 1.00 96.25 134 LYS A O 1
ATOM 1068 N N . LEU A 1 135 ? 0.494 3.234 -1.754 1.00 96.00 135 LEU A N 1
ATOM 1069 C CA . LEU A 1 135 ? 1.400 4.316 -1.384 1.00 96.00 135 LEU A CA 1
ATOM 1070 C C . LEU A 1 135 ? 0.780 5.148 -0.257 1.00 96.00 135 LEU A C 1
ATOM 1072 O O . LEU A 1 135 ? -0.261 5.781 -0.416 1.00 96.00 135 LEU A O 1
ATOM 1076 N N . GLY A 1 136 ? 1.412 5.135 0.910 1.00 94.44 136 GLY A N 1
ATOM 1077 C CA . GLY A 1 136 ? 1.026 5.937 2.058 1.00 94.44 136 GLY A CA 1
ATOM 1078 C C . GLY A 1 136 ? 1.438 7.390 1.893 1.00 94.44 136 GLY A C 1
ATOM 1079 O O . GLY A 1 136 ? 2.628 7.672 1.808 1.00 94.44 136 GLY A O 1
ATOM 1080 N N . TYR A 1 137 ? 0.465 8.298 1.915 1.00 91.50 137 TYR A N 1
ATOM 1081 C CA . TYR A 1 137 ? 0.706 9.742 1.927 1.00 91.50 137 TYR A CA 1
ATOM 1082 C C . TYR A 1 137 ? 0.635 10.279 3.360 1.00 91.50 137 TYR A C 1
ATOM 1084 O O . TYR A 1 137 ? -0.398 10.146 4.034 1.00 91.50 137 TYR A O 1
ATOM 1092 N N . ASP A 1 138 ? 1.714 10.912 3.816 1.00 88.38 138 ASP A N 1
ATOM 1093 C CA . ASP A 1 138 ? 1.755 11.629 5.088 1.00 88.38 138 ASP A CA 1
ATOM 1094 C C . ASP A 1 138 ? 1.047 13.007 4.985 1.00 88.38 138 ASP A C 1
ATOM 1096 O O . ASP A 1 138 ? 0.495 13.381 3.946 1.00 88.38 138 ASP A O 1
ATOM 1100 N N . LYS A 1 139 ? 1.010 13.778 6.080 1.00 86.81 139 LYS A N 1
ATOM 1101 C CA . LYS A 1 139 ? 0.363 15.104 6.086 1.00 86.81 139 LYS A CA 1
ATOM 1102 C C . LYS A 1 139 ? 1.177 16.182 5.361 1.00 86.81 139 LYS A C 1
ATOM 1104 O O . LYS A 1 139 ? 0.586 17.181 4.953 1.00 86.81 139 LYS A O 1
ATOM 1109 N N . SER A 1 140 ? 2.491 16.007 5.217 1.00 86.69 140 SER A N 1
ATOM 1110 C CA . SER A 1 140 ? 3.379 16.910 4.481 1.00 86.69 140 SER A CA 1
ATOM 1111 C C . SER A 1 140 ? 3.197 16.741 2.970 1.00 86.69 140 SER A C 1
ATOM 1113 O O . SER A 1 140 ? 2.879 17.700 2.268 1.00 86.69 140 SER A O 1
ATOM 1115 N N . ALA A 1 141 ? 3.275 15.505 2.475 1.00 88.00 141 ALA A N 1
ATOM 1116 C CA . ALA A 1 141 ? 3.097 15.150 1.075 1.00 88.00 141 ALA A CA 1
ATOM 1117 C C . ALA A 1 141 ? 1.729 15.585 0.533 1.00 88.00 141 ALA A C 1
ATOM 1119 O O . ALA A 1 141 ? 1.668 16.169 -0.545 1.00 88.00 141 ALA A O 1
ATOM 1120 N N . ARG A 1 142 ? 0.644 15.432 1.308 1.00 86.25 142 ARG A N 1
ATOM 1121 C CA . ARG A 1 142 ? -0.707 15.918 0.937 1.00 86.25 142 ARG A CA 1
ATOM 1122 C C . ARG A 1 142 ? -0.811 17.423 0.682 1.00 86.25 142 ARG A C 1
ATOM 1124 O O . ARG A 1 142 ? -1.766 17.852 0.047 1.00 86.25 142 ARG A O 1
ATOM 1131 N N . ARG A 1 143 ? 0.119 18.231 1.201 1.00 86.56 143 ARG A N 1
ATOM 1132 C CA . ARG A 1 143 ? 0.160 19.684 0.954 1.00 86.56 143 ARG A CA 1
ATOM 1133 C C . ARG A 1 143 ? 0.936 20.050 -0.310 1.00 86.56 143 ARG A C 1
ATOM 1135 O O . A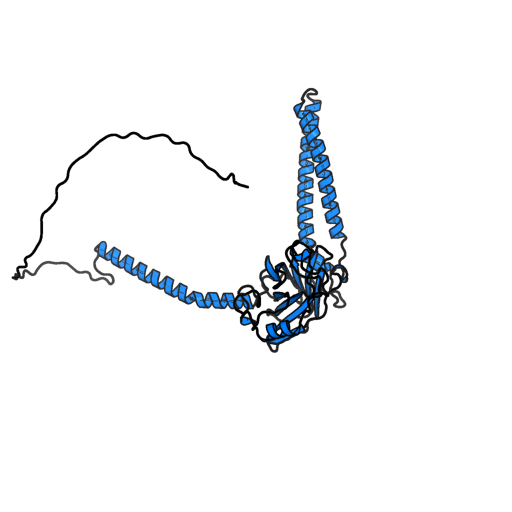RG A 1 143 ? 0.730 21.134 -0.841 1.00 86.56 143 ARG A O 1
ATOM 1142 N N . LYS A 1 144 ? 1.828 19.163 -0.757 1.00 88.00 144 LYS A N 1
ATOM 1143 C CA . LYS A 1 144 ? 2.763 19.366 -1.874 1.00 88.00 144 LYS A CA 1
ATOM 1144 C C . LYS A 1 144 ? 2.300 18.691 -3.170 1.00 88.00 144 LYS A C 1
ATOM 1146 O O . LYS A 1 144 ? 2.548 19.204 -4.257 1.00 88.00 144 LYS A O 1
ATOM 1151 N N . LEU A 1 145 ? 1.640 17.541 -3.038 1.00 88.75 145 LEU A N 1
ATOM 1152 C CA . LEU A 1 145 ? 1.255 16.640 -4.120 1.00 88.75 145 LEU A CA 1
ATOM 1153 C C . LEU A 1 145 ? -0.258 16.651 -4.352 1.00 88.75 145 LEU A C 1
ATOM 1155 O O . LEU A 1 145 ? -1.045 16.794 -3.417 1.00 88.75 145 LEU A O 1
ATOM 1159 N N . SER A 1 146 ? -0.676 16.430 -5.599 1.00 88.06 146 SER A N 1
ATOM 1160 C CA . SER A 1 146 ? -2.099 16.351 -5.933 1.00 88.06 146 SER A CA 1
ATOM 1161 C C . SER A 1 146 ? -2.763 15.082 -5.384 1.00 88.06 146 SER A C 1
ATOM 1163 O O . SER A 1 146 ? -2.205 13.987 -5.461 1.00 88.06 146 SER A O 1
ATOM 1165 N N . THR A 1 147 ? -4.005 15.211 -4.914 1.00 86.75 147 THR A N 1
ATOM 1166 C CA . THR A 1 147 ? -4.907 14.083 -4.611 1.00 86.75 147 THR A CA 1
ATOM 1167 C C . THR A 1 147 ? -5.600 13.521 -5.859 1.00 86.75 147 THR A C 1
ATOM 1169 O O . THR A 1 147 ? -6.347 12.557 -5.766 1.00 86.75 147 THR A O 1
ATOM 1172 N N . THR A 1 148 ? -5.389 14.115 -7.037 1.00 89.81 148 THR A N 1
ATOM 1173 C CA . THR A 1 148 ? -6.019 13.685 -8.293 1.00 89.81 148 THR A CA 1
ATOM 1174 C C . THR A 1 148 ? -5.031 12.893 -9.143 1.00 89.81 148 THR A C 1
ATOM 1176 O O . THR A 1 148 ? -3.993 13.422 -9.537 1.00 89.81 148 THR A O 1
ATOM 1179 N N . GLY A 1 149 ? -5.368 11.640 -9.463 1.00 89.31 149 GLY A N 1
ATOM 1180 C CA . GLY A 1 149 ? -4.520 10.730 -10.238 1.00 89.31 149 GLY A CA 1
ATOM 1181 C C . GLY A 1 149 ? -4.106 11.279 -11.608 1.00 89.31 149 GLY A C 1
ATOM 1182 O O . GLY A 1 149 ? -2.947 11.133 -11.979 1.00 89.31 149 GLY A O 1
ATOM 1183 N N . LYS A 1 150 ? -4.996 11.990 -12.319 1.00 91.81 150 LYS A N 1
ATOM 1184 C CA . LYS A 1 150 ? -4.702 12.634 -13.622 1.00 91.81 150 LYS A CA 1
ATOM 1185 C C . LYS A 1 150 ? -3.519 13.615 -13.603 1.00 91.81 150 LYS A C 1
ATOM 1187 O O . LYS A 1 150 ? -2.936 13.846 -14.656 1.00 91.81 150 LYS A O 1
ATOM 1192 N N . ASN A 1 151 ? -3.142 14.156 -12.439 1.00 91.81 151 ASN A N 1
ATOM 1193 C CA . ASN A 1 151 ? -1.981 15.046 -12.276 1.00 91.81 151 ASN A CA 1
ATOM 1194 C C . ASN A 1 151 ? -0.658 14.282 -12.060 1.00 91.81 151 ASN A C 1
ATOM 1196 O O . ASN A 1 151 ? 0.312 14.830 -11.533 1.00 91.81 151 ASN A O 1
ATOM 1200 N N . TYR A 1 152 ? -0.623 13.007 -12.449 1.00 92.62 152 TYR A N 1
ATOM 1201 C CA . TYR A 1 152 ? 0.573 12.179 -12.471 1.00 92.62 152 TYR A CA 1
ATOM 1202 C C . TYR A 1 152 ? 0.746 11.524 -13.839 1.00 92.62 152 TYR A C 1
ATOM 1204 O O . TYR A 1 152 ? -0.223 11.098 -14.468 1.00 92.62 152 TYR A O 1
ATOM 1212 N N . HIS A 1 153 ? 1.991 11.395 -14.284 1.00 93.88 153 HIS A N 1
ATOM 1213 C CA . HIS A 1 153 ? 2.381 10.564 -15.417 1.00 93.88 153 HIS A CA 1
ATOM 1214 C C . HIS A 1 153 ? 2.980 9.249 -14.912 1.00 93.88 153 HIS A C 1
ATOM 1216 O O . HIS A 1 153 ? 3.729 9.225 -13.933 1.00 93.88 153 HIS A O 1
ATOM 1222 N N . LEU A 1 154 ? 2.629 8.151 -15.583 1.00 95.00 154 LEU A N 1
ATOM 1223 C CA . LEU A 1 154 ? 3.044 6.798 -15.223 1.00 95.00 154 LEU A CA 1
ATOM 1224 C C . LEU A 1 154 ? 3.976 6.249 -16.297 1.00 95.00 154 LEU A C 1
ATOM 1226 O O . LEU A 1 154 ? 3.623 6.211 -17.480 1.00 95.00 154 LEU A O 1
ATOM 1230 N N . HIS A 1 155 ? 5.151 5.794 -15.876 1.00 94.44 155 HIS A N 1
ATOM 1231 C CA . HIS A 1 155 ? 6.110 5.117 -16.737 1.00 94.44 155 HIS A CA 1
ATOM 1232 C C . HIS A 1 155 ? 6.431 3.755 -16.120 1.00 94.44 155 HIS A C 1
ATOM 1234 O O . HIS A 1 155 ? 6.583 3.634 -14.905 1.00 94.44 155 HIS A O 1
ATOM 1240 N N . MET A 1 156 ? 6.525 2.728 -16.957 1.00 93.81 156 MET A N 1
ATOM 1241 C CA . MET A 1 156 ? 7.050 1.415 -16.586 1.00 93.81 156 MET A CA 1
ATOM 1242 C C . MET A 1 156 ? 8.280 1.137 -17.437 1.00 93.81 156 MET A C 1
ATOM 1244 O O . MET A 1 156 ? 8.242 1.361 -18.646 1.00 93.81 156 MET A O 1
ATOM 1248 N N . ILE A 1 157 ? 9.342 0.640 -16.816 1.00 91.06 157 ILE A N 1
ATOM 1249 C CA . ILE A 1 157 ? 10.546 0.162 -17.493 1.00 91.06 157 ILE A CA 1
ATOM 1250 C C . ILE A 1 157 ? 10.594 -1.356 -17.297 1.00 91.06 157 ILE A C 1
ATOM 1252 O O . ILE A 1 157 ? 10.402 -1.855 -16.183 1.00 91.06 157 ILE A O 1
ATOM 1256 N N . ALA A 1 158 ? 10.776 -2.076 -18.398 1.00 88.06 158 ALA A N 1
ATOM 1257 C CA . ALA A 1 158 ? 10.879 -3.528 -18.459 1.00 88.06 158 ALA A CA 1
ATOM 1258 C C . ALA A 1 158 ? 12.122 -3.921 -19.267 1.00 88.06 158 ALA A C 1
ATOM 1260 O O . ALA A 1 158 ? 12.612 -3.121 -20.059 1.00 88.06 158 ALA A O 1
ATOM 1261 N N . ASP A 1 159 ? 12.584 -5.156 -19.114 1.00 84.62 159 ASP A N 1
ATOM 1262 C CA . ASP A 1 159 ? 13.746 -5.645 -19.863 1.00 84.62 159 ASP A CA 1
ATOM 1263 C C . ASP A 1 159 ? 13.424 -5.827 -21.364 1.00 84.62 159 ASP A C 1
ATOM 1265 O O . ASP A 1 159 ? 12.271 -6.085 -21.751 1.00 84.62 159 ASP A O 1
ATOM 1269 N N . GLU A 1 160 ? 14.440 -5.737 -22.222 1.00 80.12 160 GLU A N 1
ATOM 1270 C CA . GLU A 1 160 ? 14.314 -5.893 -23.670 1.00 80.12 160 GLU A CA 1
ATOM 1271 C C . GLU A 1 160 ? 13.666 -7.241 -24.043 1.00 80.12 160 GLU A C 1
ATOM 1273 O O . GLU A 1 160 ? 13.884 -8.288 -23.428 1.00 80.12 160 GLU A O 1
ATOM 1278 N N . GLY A 1 161 ? 12.767 -7.213 -25.032 1.00 78.88 161 GLY A N 1
ATOM 1279 C CA . GLY A 1 161 ? 11.953 -8.369 -25.426 1.00 78.88 161 GLY A CA 1
ATOM 1280 C C . GLY A 1 161 ? 10.820 -8.748 -24.455 1.00 78.88 161 GLY A C 1
ATOM 1281 O O . GLY A 1 161 ? 9.907 -9.465 -24.862 1.00 78.88 161 GLY A O 1
ATOM 1282 N N . HIS A 1 162 ? 10.795 -8.226 -23.222 1.00 81.12 162 HIS A N 1
ATOM 1283 C CA . HIS A 1 162 ? 9.820 -8.573 -22.176 1.00 81.12 162 HIS A CA 1
ATOM 1284 C C . HIS A 1 162 ? 8.783 -7.472 -21.896 1.00 81.12 162 HIS A C 1
ATOM 1286 O O . HIS A 1 162 ? 8.337 -7.288 -20.761 1.00 81.12 162 HIS A O 1
ATOM 1292 N N . LYS A 1 163 ? 8.346 -6.751 -22.938 1.00 86.38 163 LYS A N 1
ATOM 1293 C CA . LYS A 1 163 ? 7.335 -5.685 -22.825 1.00 86.38 163 LYS A CA 1
ATOM 1294 C C . LYS A 1 163 ? 5.977 -6.241 -22.348 1.00 86.38 163 LYS A C 1
ATOM 1296 O O . LYS A 1 163 ? 5.301 -6.917 -23.128 1.00 86.38 163 LYS A O 1
ATOM 1301 N N . PRO A 1 164 ? 5.522 -5.945 -21.116 1.00 87.06 164 PRO A N 1
ATOM 1302 C CA . PRO A 1 164 ? 4.299 -6.533 -20.584 1.00 87.06 164 PRO A CA 1
ATOM 1303 C C . PRO A 1 164 ? 3.054 -5.894 -21.213 1.00 87.06 164 PRO A C 1
ATOM 1305 O O . PRO A 1 164 ? 2.965 -4.674 -21.374 1.00 87.06 164 PRO A O 1
ATOM 1308 N N . LYS A 1 165 ? 2.040 -6.710 -21.527 1.00 89.56 165 LYS A N 1
ATOM 1309 C CA . LYS A 1 165 ? 0.735 -6.225 -22.002 1.00 89.56 165 LYS A CA 1
ATOM 1310 C C . LYS A 1 165 ? -0.178 -5.918 -20.812 1.00 89.56 165 LYS A C 1
ATOM 1312 O O . LYS A 1 165 ? -1.070 -6.700 -20.484 1.00 89.56 165 LYS A O 1
ATOM 1317 N N . VAL A 1 166 ? 0.063 -4.776 -20.174 1.00 92.31 166 VAL A N 1
ATOM 1318 C CA . VAL A 1 166 ? -0.663 -4.320 -18.978 1.00 92.31 166 VAL A CA 1
ATOM 1319 C C . VAL A 1 166 ? -1.443 -3.028 -19.203 1.00 92.31 166 VAL A C 1
ATOM 1321 O O . VAL A 1 166 ? -1.062 -2.176 -20.001 1.00 92.31 166 VAL A O 1
ATOM 1324 N N . SER A 1 167 ? -2.528 -2.880 -18.449 1.00 94.44 167 SER A N 1
ATOM 1325 C CA . SER A 1 167 ? -3.210 -1.611 -18.199 1.00 94.44 167 SER A CA 1
ATOM 1326 C C . SER A 1 167 ? -2.830 -1.167 -16.795 1.00 94.44 167 SER A C 1
ATOM 1328 O O . SER A 1 167 ? -3.032 -1.923 -15.844 1.00 94.44 167 SER A O 1
ATOM 1330 N N . VAL A 1 168 ? -2.301 0.047 -16.653 1.00 96.06 168 VAL A N 1
ATOM 1331 C CA . VAL A 1 168 ? -1.937 0.596 -15.343 1.00 96.06 168 VAL A CA 1
ATOM 1332 C C . VAL A 1 168 ? -2.795 1.814 -15.042 1.00 96.06 168 VAL A C 1
ATOM 1334 O O . VAL A 1 168 ? -2.874 2.719 -15.866 1.00 96.06 168 VAL A O 1
ATOM 1337 N N . LYS A 1 169 ? -3.438 1.822 -13.872 1.00 96.88 169 LYS A N 1
ATOM 1338 C CA . LYS A 1 169 ? -4.196 2.967 -13.356 1.00 96.88 169 LYS A CA 1
ATOM 1339 C C . LYS A 1 169 ? -3.585 3.474 -12.053 1.00 96.88 169 LYS A C 1
ATOM 1341 O O . LYS A 1 169 ? -3.122 2.664 -11.251 1.00 96.88 169 LYS A O 1
ATOM 1346 N N . TYR A 1 170 ? -3.626 4.783 -11.822 1.00 97.25 170 TYR A N 1
ATOM 1347 C CA . TYR A 1 170 ? -3.208 5.403 -10.564 1.00 97.25 170 TYR A CA 1
ATOM 1348 C C . TYR A 1 170 ? -4.245 6.395 -10.038 1.00 97.25 170 TYR A C 1
ATOM 1350 O O . TYR A 1 170 ? -4.722 7.252 -10.784 1.00 97.25 170 TYR A O 1
ATOM 1358 N N . GLY A 1 171 ? -4.549 6.309 -8.743 1.00 95.44 171 GLY A N 1
ATOM 1359 C CA . GLY A 1 171 ? -5.481 7.198 -8.050 1.00 95.44 171 GLY A CA 1
ATOM 1360 C C . GLY A 1 171 ? -5.213 7.288 -6.555 1.00 95.44 171 GLY A C 1
ATOM 1361 O O . GLY A 1 171 ? -4.440 6.501 -6.011 1.00 95.44 171 GLY A O 1
ATOM 1362 N N . VAL A 1 172 ? -5.872 8.230 -5.882 1.00 94.06 172 VAL A N 1
ATOM 1363 C CA . VAL A 1 172 ? -5.781 8.414 -4.425 1.00 94.06 172 VAL A CA 1
ATOM 1364 C C . VAL A 1 172 ? -7.168 8.219 -3.832 1.00 94.06 172 VAL A C 1
ATOM 1366 O O . VAL A 1 172 ? -8.137 8.797 -4.311 1.00 94.06 172 VAL A O 1
ATOM 1369 N N . LEU A 1 173 ? -7.272 7.370 -2.811 1.00 92.06 173 LEU A N 1
ATOM 1370 C CA . LEU A 1 173 ? -8.545 7.023 -2.186 1.00 92.06 173 LEU A CA 1
ATOM 1371 C C . LEU A 1 173 ? -9.101 8.232 -1.411 1.00 92.06 173 LEU A C 1
ATOM 1373 O O . LEU A 1 173 ? -8.636 8.548 -0.315 1.00 92.06 173 LEU A O 1
ATOM 1377 N N . GLY A 1 174 ? -10.097 8.915 -1.973 1.00 86.62 174 GLY A N 1
ATOM 1378 C CA . GLY A 1 174 ? -10.631 10.168 -1.437 1.00 86.62 174 GLY A CA 1
ATOM 1379 C C . GLY A 1 174 ? -9.578 11.279 -1.281 1.00 86.62 174 GLY A C 1
ATOM 1380 O O . GLY A 1 174 ? -8.553 11.314 -1.957 1.00 86.62 174 GLY A O 1
ATOM 1381 N N . THR A 1 175 ? -9.822 12.217 -0.363 1.00 79.19 175 THR A N 1
ATOM 1382 C CA . THR A 1 175 ? -8.915 13.351 -0.092 1.00 79.19 175 THR A CA 1
ATOM 1383 C C . THR A 1 175 ? -7.788 13.010 0.893 1.00 79.19 175 THR A C 1
ATOM 1385 O O . THR A 1 175 ? -6.674 13.523 0.776 1.00 79.19 175 THR A O 1
ATOM 1388 N N . GLU A 1 176 ? -8.061 12.133 1.864 1.00 80.06 176 GLU A N 1
ATOM 1389 C CA . GLU A 1 176 ? -7.147 11.796 2.969 1.00 80.06 176 GLU A CA 1
ATOM 1390 C C . GLU A 1 176 ? -6.690 10.322 2.999 1.00 80.06 176 GLU A C 1
ATOM 1392 O O . GLU A 1 176 ? -5.976 9.920 3.917 1.00 80.06 176 GLU A O 1
ATOM 1397 N N . GLY A 1 177 ? -7.038 9.507 1.998 1.00 85.56 177 GLY A N 1
ATOM 1398 C CA . GLY A 1 177 ? -6.600 8.110 1.913 1.00 85.56 177 GLY A CA 1
ATOM 1399 C C . GLY A 1 177 ? -5.249 7.910 1.224 1.00 85.56 177 GLY A C 1
ATOM 1400 O O . GLY A 1 177 ? -4.501 8.853 0.961 1.00 85.56 177 GLY A O 1
ATOM 1401 N N . ASP A 1 178 ? -4.910 6.648 0.984 1.00 93.06 178 ASP A N 1
ATOM 1402 C CA . ASP A 1 178 ? -3.653 6.233 0.351 1.00 93.06 178 ASP A CA 1
ATOM 1403 C C . ASP A 1 178 ? -3.745 6.277 -1.184 1.00 93.06 178 ASP A C 1
ATOM 1405 O O . ASP A 1 178 ? -4.837 6.219 -1.750 1.00 93.06 178 ASP A O 1
ATOM 1409 N N . GLY A 1 179 ? -2.597 6.373 -1.857 1.00 95.31 179 GLY A N 1
ATOM 1410 C CA . GLY A 1 179 ? -2.474 6.190 -3.302 1.00 95.31 179 GLY A CA 1
ATOM 1411 C C . GLY A 1 179 ? -2.474 4.710 -3.679 1.00 95.31 179 GLY A C 1
ATOM 1412 O O . GLY A 1 179 ? -1.947 3.880 -2.939 1.00 95.31 179 GLY A O 1
ATOM 1413 N N . TYR A 1 180 ? -3.052 4.372 -4.826 1.00 97.31 180 TYR A N 1
ATOM 1414 C CA . TYR A 1 180 ? -3.156 3.004 -5.327 1.00 97.31 180 TYR A CA 1
ATOM 1415 C C . TYR A 1 180 ? -2.753 2.957 -6.797 1.00 97.31 180 TYR A C 1
ATOM 1417 O O . TYR A 1 180 ? -3.367 3.603 -7.647 1.00 97.31 180 TYR A O 1
ATOM 1425 N N . LEU A 1 181 ? -1.731 2.157 -7.087 1.00 97.62 181 LEU A N 1
ATOM 1426 C CA . LEU A 1 181 ? -1.299 1.816 -8.435 1.00 97.62 181 LEU A CA 1
ATOM 1427 C C . LEU A 1 181 ? -1.813 0.414 -8.771 1.00 97.62 181 LEU A C 1
ATOM 1429 O O . LEU A 1 181 ? -1.367 -0.572 -8.185 1.00 97.62 181 LEU A O 1
ATOM 1433 N N . PHE A 1 182 ? -2.740 0.331 -9.717 1.00 97.75 182 PHE A N 1
ATOM 1434 C CA . PHE A 1 182 ? -3.353 -0.905 -10.190 1.00 97.75 182 PHE A CA 1
ATOM 1435 C C . PHE A 1 182 ? -2.684 -1.336 -11.494 1.00 97.75 182 PHE A C 1
ATOM 1437 O O . PHE A 1 182 ? -2.885 -0.694 -12.520 1.00 97.75 182 PHE A O 1
ATOM 1444 N N . ILE A 1 183 ? -1.921 -2.426 -11.478 1.00 97.19 183 ILE A N 1
ATOM 1445 C CA . ILE A 1 183 ? -1.280 -3.022 -12.656 1.00 97.19 183 ILE A CA 1
ATOM 1446 C C . ILE A 1 183 ? -2.080 -4.267 -13.049 1.00 97.19 183 ILE A C 1
ATOM 1448 O O . ILE A 1 183 ? -1.922 -5.336 -12.457 1.00 97.19 183 ILE A O 1
ATOM 1452 N N . LYS A 1 184 ? -2.982 -4.112 -14.023 1.00 96.25 184 LYS A N 1
ATOM 1453 C CA . LYS A 1 184 ? -3.840 -5.180 -14.549 1.00 96.25 184 LYS A CA 1
ATOM 1454 C C . LYS A 1 184 ? -3.198 -5.829 -15.774 1.00 96.25 184 LYS A C 1
ATOM 1456 O O . LYS A 1 184 ? -2.885 -5.146 -16.748 1.00 96.25 184 LYS A O 1
ATOM 1461 N N . GLY A 1 185 ? -3.107 -7.151 -15.760 1.00 92.50 185 GLY A N 1
ATOM 1462 C CA . GLY A 1 185 ? -2.501 -7.981 -16.797 1.00 92.50 185 GLY A CA 1
ATOM 1463 C C . GLY A 1 185 ? -1.475 -8.938 -16.196 1.00 92.50 185 GLY A C 1
ATOM 1464 O O . GLY A 1 185 ? -0.937 -8.687 -15.121 1.00 92.50 185 GLY A O 1
ATOM 1465 N N . ASN A 1 186 ? -1.218 -10.042 -16.895 1.00 84.81 186 ASN A N 1
ATOM 1466 C CA . ASN A 1 186 ? -0.284 -11.061 -16.436 1.00 84.81 186 ASN A CA 1
ATOM 1467 C C . ASN A 1 186 ? 1.161 -10.559 -16.611 1.00 84.81 186 ASN A C 1
ATOM 1469 O O . ASN A 1 186 ? 1.627 -10.374 -17.737 1.00 84.81 186 ASN A O 1
ATOM 1473 N N . LEU A 1 187 ? 1.827 -10.293 -15.491 1.00 88.94 187 LEU A N 1
ATOM 1474 C CA . LEU A 1 187 ? 3.237 -9.911 -15.414 1.00 88.94 187 LEU A CA 1
ATOM 1475 C C . LEU A 1 187 ? 4.109 -11.167 -15.292 1.00 88.94 187 LEU A C 1
ATOM 1477 O O . LEU A 1 187 ? 3.744 -12.104 -14.583 1.00 88.94 187 LEU A O 1
ATOM 1481 N N . ASP A 1 188 ? 5.292 -11.166 -15.906 1.00 87.44 188 ASP A N 1
ATOM 1482 C CA . ASP A 1 188 ? 6.245 -12.268 -15.758 1.00 87.44 188 ASP A CA 1
ATOM 1483 C C . ASP A 1 188 ? 6.842 -12.318 -14.338 1.00 87.44 188 ASP A C 1
ATOM 1485 O O . ASP A 1 188 ? 6.733 -11.392 -13.529 1.00 87.44 188 ASP A O 1
ATOM 1489 N N . ARG A 1 189 ? 7.545 -13.415 -14.029 1.00 88.31 189 ARG A N 1
ATOM 1490 C CA . ARG A 1 189 ? 8.270 -13.612 -12.763 1.00 88.31 189 ARG A CA 1
ATOM 1491 C C . ARG A 1 189 ? 9.574 -12.798 -12.703 1.00 88.31 189 ARG A C 1
ATOM 1493 O O . ARG A 1 189 ? 10.659 -13.364 -12.583 1.00 88.31 189 ARG A O 1
ATOM 1500 N N . ARG A 1 190 ? 9.462 -11.474 -12.783 1.00 86.69 190 ARG A N 1
ATOM 1501 C CA . ARG A 1 190 ? 10.564 -10.500 -12.747 1.00 86.69 190 ARG A CA 1
ATOM 1502 C C . ARG A 1 190 ? 10.100 -9.169 -12.149 1.00 86.69 190 ARG A C 1
ATOM 1504 O O . ARG A 1 190 ? 8.906 -8.971 -11.922 1.00 86.69 190 ARG A O 1
ATOM 1511 N N . ALA A 1 191 ? 11.052 -8.304 -11.814 1.00 89.12 191 ALA A N 1
ATOM 1512 C CA . ALA A 1 191 ? 10.760 -6.959 -11.339 1.00 89.12 191 ALA A CA 1
ATOM 1513 C C . ALA A 1 191 ? 10.558 -6.009 -12.522 1.00 89.12 191 ALA A C 1
ATOM 1515 O O . ALA A 1 191 ? 11.236 -6.121 -13.535 1.00 89.12 191 ALA A O 1
ATOM 1516 N N . TYR A 1 192 ? 9.631 -5.073 -12.360 1.00 91.25 192 TYR A N 1
ATOM 1517 C CA . TYR A 1 192 ? 9.370 -3.981 -13.287 1.00 91.25 192 TYR A CA 1
ATOM 1518 C C . TYR A 1 192 ? 9.622 -2.672 -12.546 1.00 91.25 192 TYR A C 1
ATOM 1520 O O . TYR A 1 192 ? 9.149 -2.518 -11.413 1.00 91.25 192 TYR A O 1
ATOM 1528 N N . GLN A 1 193 ? 10.349 -1.734 -13.155 1.00 92.81 193 GLN A N 1
ATOM 1529 C CA . GLN A 1 193 ? 10.508 -0.408 -12.565 1.00 92.81 193 GLN A CA 1
ATOM 1530 C C . GLN A 1 193 ? 9.248 0.404 -12.842 1.00 92.81 193 GLN A C 1
ATOM 1532 O O . GLN A 1 193 ? 8.831 0.531 -13.993 1.00 92.81 193 GLN A O 1
ATOM 1537 N N . MET A 1 194 ? 8.665 0.984 -11.803 1.00 95.06 194 MET A N 1
ATOM 1538 C CA . MET A 1 194 ? 7.620 1.990 -11.914 1.00 95.06 194 MET A CA 1
ATOM 1539 C C . MET A 1 194 ? 8.222 3.360 -11.639 1.00 95.06 194 MET A C 1
ATOM 1541 O O . MET A 1 194 ? 8.949 3.523 -10.663 1.00 95.06 194 MET A O 1
ATOM 1545 N N . VAL A 1 195 ? 7.873 4.350 -12.456 1.00 94.56 195 VAL A N 1
ATOM 1546 C CA . VAL A 1 195 ? 8.146 5.765 -12.195 1.00 94.56 195 VAL A CA 1
ATOM 1547 C C . VAL A 1 195 ? 6.810 6.497 -12.179 1.00 94.56 195 VAL A C 1
ATOM 1549 O O . VAL A 1 195 ? 6.016 6.375 -13.117 1.00 94.56 195 VAL A O 1
ATOM 1552 N N . ILE A 1 196 ? 6.555 7.243 -11.106 1.00 94.88 196 ILE A N 1
ATOM 1553 C CA . ILE A 1 196 ? 5.377 8.103 -10.967 1.00 94.88 196 ILE A CA 1
ATOM 1554 C C . ILE A 1 196 ? 5.884 9.535 -10.885 1.00 94.88 196 ILE A C 1
ATOM 1556 O O . ILE A 1 196 ? 6.584 9.897 -9.939 1.00 94.88 196 ILE A O 1
ATOM 1560 N N . ALA A 1 197 ? 5.536 10.343 -11.882 1.00 92.50 197 ALA A N 1
ATOM 1561 C CA . ALA A 1 197 ? 5.957 11.731 -11.961 1.00 92.50 197 ALA A CA 1
ATOM 1562 C C . ALA A 1 197 ? 4.774 12.675 -11.740 1.00 92.50 197 ALA A C 1
ATOM 1564 O O . ALA A 1 197 ? 3.753 12.572 -12.413 1.00 92.50 197 ALA A O 1
ATOM 1565 N N . ASN A 1 198 ? 4.916 13.585 -10.785 1.00 90.50 198 ASN A N 1
ATOM 1566 C CA . ASN A 1 198 ? 3.962 14.636 -10.473 1.00 90.50 198 ASN A CA 1
ATOM 1567 C C . ASN A 1 198 ? 4.025 15.745 -11.539 1.00 90.50 198 ASN A C 1
ATOM 1569 O O . ASN A 1 198 ? 5.103 16.232 -11.890 1.00 90.50 198 ASN A O 1
ATOM 1573 N N . THR A 1 199 ? 2.864 16.163 -12.048 1.00 85.88 199 THR A N 1
ATOM 1574 C CA . THR A 1 199 ? 2.758 17.248 -13.039 1.00 85.88 199 THR A CA 1
ATOM 1575 C C . THR A 1 199 ? 2.387 18.592 -12.413 1.00 85.88 199 THR A C 1
ATOM 1577 O O . THR A 1 199 ? 2.473 19.615 -13.094 1.00 85.88 199 THR A O 1
ATOM 1580 N N . LEU A 1 200 ? 1.977 18.613 -11.138 1.00 82.44 200 LEU A N 1
ATOM 1581 C CA . LEU A 1 200 ? 1.431 19.787 -10.461 1.00 82.44 200 LEU A CA 1
ATOM 1582 C C . LEU A 1 200 ? 2.159 20.068 -9.141 1.00 82.44 200 LEU A C 1
ATOM 1584 O O . LEU A 1 200 ? 1.977 19.367 -8.147 1.00 82.44 200 LEU A O 1
ATOM 1588 N N . ASN A 1 201 ? 2.919 21.159 -9.102 1.00 68.00 201 ASN A N 1
ATOM 1589 C CA . ASN A 1 201 ? 3.477 21.672 -7.854 1.00 68.00 201 ASN A CA 1
ATOM 1590 C C . ASN A 1 201 ? 2.418 22.484 -7.096 1.00 68.00 201 ASN A C 1
ATOM 1592 O O . ASN A 1 201 ? 2.039 23.573 -7.530 1.00 68.00 201 ASN A O 1
ATOM 1596 N N . LEU A 1 202 ? 1.961 21.978 -5.948 1.00 68.44 202 LEU A N 1
ATOM 1597 C CA . LEU A 1 202 ? 1.121 22.750 -5.034 1.00 68.44 202 LEU A CA 1
ATOM 1598 C C . LEU A 1 202 ? 2.003 23.616 -4.124 1.00 68.44 202 LEU A C 1
ATOM 1600 O O . LEU A 1 202 ? 2.887 23.111 -3.434 1.00 68.44 202 LEU A O 1
ATOM 1604 N N . SER A 1 203 ? 1.743 24.925 -4.112 1.00 60.94 203 SER A N 1
ATOM 1605 C CA . SER A 1 203 ? 2.369 25.883 -3.195 1.00 60.94 203 SER A CA 1
ATOM 1606 C C . SER A 1 203 ? 1.344 26.324 -2.152 1.00 60.94 203 SER A C 1
ATOM 1608 O O . SER A 1 203 ? 0.264 26.792 -2.508 1.00 60.94 203 SER A O 1
ATOM 1610 N N . THR A 1 204 ? 1.663 26.180 -0.863 1.00 55.16 204 THR A N 1
ATOM 1611 C CA . THR A 1 204 ? 0.765 26.563 0.243 1.00 55.16 204 THR A CA 1
ATOM 1612 C C . THR A 1 204 ? 0.898 28.022 0.684 1.00 55.16 204 THR A C 1
ATOM 1614 O O . THR A 1 204 ? 0.278 28.403 1.671 1.00 55.16 204 THR A O 1
ATOM 1617 N N . GLY A 1 205 ? 1.698 28.837 -0.013 1.00 47.50 205 GLY A N 1
ATOM 1618 C CA . GLY A 1 205 ? 1.836 30.273 0.265 1.00 47.50 205 GLY A CA 1
ATOM 1619 C C . GLY A 1 205 ? 2.569 30.639 1.564 1.00 47.50 205 GLY A C 1
ATOM 1620 O O . GLY A 1 205 ? 2.617 31.817 1.900 1.00 47.50 205 GLY A O 1
ATOM 1621 N N . ASP A 1 206 ? 3.148 29.668 2.278 1.00 44.38 206 ASP A N 1
ATOM 1622 C CA . ASP A 1 206 ? 4.013 29.933 3.435 1.00 44.38 206 ASP A CA 1
ATOM 1623 C C . ASP A 1 206 ? 5.338 30.559 2.960 1.00 44.38 206 ASP A C 1
ATOM 1625 O O . ASP A 1 206 ? 5.987 30.061 2.031 1.00 44.38 206 ASP A O 1
ATOM 1629 N N . GLU A 1 207 ? 5.725 31.678 3.576 1.00 47.88 207 GLU A N 1
ATOM 1630 C CA . GLU A 1 207 ? 6.809 32.540 3.098 1.00 47.88 207 GLU A CA 1
ATOM 1631 C C . GLU A 1 207 ? 8.176 31.834 3.145 1.00 47.88 207 GLU A C 1
ATOM 1633 O O . GLU A 1 207 ? 8.758 31.594 4.202 1.00 47.88 207 GLU A O 1
ATOM 1638 N N . GLY A 1 208 ? 8.710 31.517 1.964 1.00 44.91 208 GLY A N 1
ATOM 1639 C CA . GLY A 1 208 ? 9.999 30.838 1.802 1.00 44.91 208 GLY A CA 1
ATOM 1640 C C . GLY A 1 208 ? 10.164 30.160 0.443 1.00 44.91 208 GLY A C 1
ATOM 1641 O O . GLY A 1 208 ? 11.286 30.022 -0.040 1.00 44.91 208 GLY A O 1
ATOM 1642 N N . VAL A 1 209 ? 9.057 29.803 -0.216 1.00 42.56 209 VAL A N 1
ATOM 1643 C CA . VAL A 1 209 ? 9.063 29.295 -1.595 1.00 42.56 209 VAL A CA 1
ATOM 1644 C C . VAL A 1 209 ? 8.563 30.383 -2.542 1.00 42.56 209 VAL A C 1
ATOM 1646 O O . VAL A 1 209 ? 7.361 30.554 -2.736 1.00 42.56 209 VAL A O 1
ATOM 1649 N N . THR A 1 210 ? 9.490 31.107 -3.178 1.00 38.78 210 THR A N 1
ATOM 1650 C CA . THR A 1 210 ? 9.192 31.939 -4.356 1.00 38.78 210 THR A CA 1
ATOM 1651 C C . THR A 1 210 ? 8.880 31.037 -5.550 1.00 38.78 210 THR A C 1
ATOM 1653 O O . THR A 1 210 ? 9.718 30.805 -6.420 1.00 38.78 210 THR A O 1
ATOM 1656 N N . GLY A 1 211 ? 7.670 30.491 -5.546 1.00 38.84 211 GLY A N 1
ATOM 1657 C CA . GLY A 1 211 ? 7.091 29.704 -6.618 1.00 38.84 211 GLY A CA 1
ATOM 1658 C C . GLY A 1 211 ? 5.640 30.119 -6.773 1.00 38.84 211 GLY A C 1
ATOM 1659 O O . GLY A 1 211 ? 4.798 29.759 -5.948 1.00 38.84 211 GLY A O 1
ATOM 1660 N N . GLU A 1 212 ? 5.370 30.891 -7.825 1.00 36.94 212 GLU A N 1
ATOM 1661 C CA . GLU A 1 212 ? 4.017 31.120 -8.328 1.00 36.94 212 GLU A CA 1
ATOM 1662 C C . GLU A 1 212 ? 3.289 29.775 -8.469 1.00 36.94 212 GLU A C 1
ATOM 1664 O O . GLU A 1 212 ? 3.921 28.744 -8.724 1.00 36.94 212 GLU A O 1
ATOM 1669 N N . THR A 1 213 ? 1.959 29.768 -8.336 1.00 42.53 213 THR A N 1
ATOM 1670 C CA . THR A 1 213 ? 1.125 28.589 -8.634 1.00 42.53 213 THR A CA 1
ATOM 1671 C C . THR A 1 213 ? 1.039 28.374 -10.146 1.00 42.53 213 THR A C 1
ATOM 1673 O O . THR A 1 213 ? -0.015 28.464 -10.770 1.00 42.53 213 THR A O 1
ATOM 1676 N N . SER A 1 214 ? 2.195 28.126 -10.741 1.00 40.84 214 SER A N 1
ATOM 1677 C CA . SER A 1 214 ? 2.372 27.799 -12.138 1.00 40.84 214 SER A CA 1
ATOM 1678 C C . SER A 1 214 ? 2.152 26.308 -12.293 1.00 40.84 214 SER A C 1
ATOM 1680 O O . SER A 1 214 ? 2.760 25.508 -11.578 1.00 40.84 214 SER A O 1
ATOM 1682 N N . SER A 1 215 ? 1.340 25.920 -13.276 1.00 41.66 215 SER A N 1
ATOM 1683 C CA . SER A 1 215 ? 1.442 24.582 -13.848 1.00 41.66 215 SER A CA 1
ATOM 1684 C C . SER A 1 215 ? 2.900 24.376 -14.248 1.00 41.66 215 SER A C 1
ATOM 1686 O O . SER A 1 215 ? 3.380 24.991 -15.205 1.00 41.66 215 SER A O 1
ATOM 1688 N N . SER A 1 216 ? 3.632 23.569 -13.482 1.00 45.56 216 SER A N 1
ATOM 1689 C CA . SER A 1 216 ? 4.977 23.170 -13.861 1.00 45.56 216 SER A CA 1
ATOM 1690 C C . SER A 1 216 ? 4.876 22.556 -15.246 1.00 45.56 216 SER A C 1
ATOM 1692 O O . SER A 1 216 ? 4.131 21.596 -15.426 1.00 45.56 216 SER A O 1
ATOM 1694 N N . ASN A 1 217 ? 5.599 23.124 -16.217 1.00 49.59 217 ASN A N 1
ATOM 1695 C CA . ASN A 1 217 ? 5.728 22.547 -17.550 1.00 49.59 217 ASN A CA 1
ATOM 1696 C C . ASN A 1 217 ? 6.451 21.206 -17.403 1.00 49.59 217 ASN A C 1
ATOM 1698 O O . ASN A 1 217 ? 7.678 21.124 -17.507 1.00 49.59 217 ASN A O 1
ATOM 1702 N N . TYR A 1 218 ? 5.675 20.174 -17.080 1.00 62.75 218 TYR A N 1
ATOM 1703 C CA . TYR A 1 218 ? 6.102 18.797 -17.016 1.00 62.75 218 TYR A CA 1
ATOM 1704 C C . TYR A 1 218 ? 6.594 18.437 -18.416 1.00 62.75 218 TYR A C 1
ATOM 1706 O O . TYR A 1 218 ? 5.821 18.320 -19.366 1.00 62.75 218 TYR A O 1
ATOM 1714 N N . ASN A 1 219 ? 7.914 18.371 -18.555 1.00 68.06 219 ASN A N 1
ATOM 1715 C CA . ASN A 1 219 ? 8.553 18.048 -19.815 1.00 68.06 219 ASN A CA 1
ATOM 1716 C C . ASN A 1 219 ? 8.845 16.549 -19.822 1.00 68.06 219 ASN A C 1
ATOM 1718 O O . ASN A 1 219 ? 9.887 16.103 -19.337 1.00 68.06 219 ASN A O 1
ATOM 1722 N N . ASP A 1 220 ? 7.885 15.817 -20.376 1.00 72.38 220 ASP A N 1
ATOM 1723 C CA . ASP A 1 220 ? 7.899 14.368 -20.553 1.00 72.38 220 ASP A CA 1
ATOM 1724 C C . ASP A 1 220 ? 9.197 13.887 -21.222 1.00 72.38 220 ASP A C 1
ATOM 1726 O O . ASP A 1 220 ? 9.813 12.932 -20.762 1.00 72.38 220 ASP A O 1
ATOM 1730 N N . GLU A 1 221 ? 9.697 14.620 -22.227 1.00 78.44 221 GLU A N 1
ATOM 1731 C CA . GLU A 1 221 ? 10.933 14.264 -22.932 1.00 78.44 221 GLU A CA 1
ATOM 1732 C C . GLU A 1 221 ? 12.160 14.236 -22.013 1.00 78.44 221 GLU A C 1
ATOM 1734 O O . GLU A 1 221 ? 13.096 13.484 -22.266 1.00 78.44 221 GLU A O 1
ATOM 1739 N N . ASN A 1 222 ? 12.207 15.073 -20.970 1.00 83.69 222 ASN A N 1
ATOM 1740 C CA . ASN A 1 222 ? 13.327 15.059 -20.025 1.00 83.69 222 ASN A CA 1
ATOM 1741 C C . ASN A 1 222 ? 13.275 13.832 -19.111 1.00 83.69 222 ASN A C 1
ATOM 1743 O O . ASN A 1 222 ? 14.329 13.335 -18.724 1.00 83.69 222 ASN A O 1
ATOM 1747 N N . LEU A 1 223 ? 12.076 13.353 -18.760 1.00 85.25 223 LEU A N 1
ATOM 1748 C CA . LEU A 1 223 ? 11.927 12.114 -17.999 1.00 85.25 223 LEU A CA 1
ATOM 1749 C C . LEU A 1 223 ? 12.218 10.899 -18.885 1.00 85.25 223 LEU A C 1
ATOM 1751 O O . LEU A 1 223 ? 12.917 9.993 -18.454 1.00 85.25 223 LEU A O 1
ATOM 1755 N N . GLU A 1 224 ? 11.752 10.900 -20.134 1.00 86.69 224 GLU A N 1
ATOM 1756 C CA . GLU A 1 224 ? 12.057 9.839 -21.099 1.00 86.69 224 GLU A CA 1
ATOM 1757 C C . GLU A 1 224 ? 13.553 9.746 -21.416 1.00 86.69 224 GLU A C 1
ATOM 1759 O O . GLU A 1 224 ? 14.079 8.639 -21.435 1.00 86.69 224 GLU A O 1
ATOM 1764 N N . LYS A 1 225 ? 14.255 10.879 -21.580 1.00 86.56 225 LYS A N 1
ATOM 1765 C CA . LYS A 1 225 ? 15.721 10.911 -21.756 1.00 86.56 225 LYS A CA 1
ATOM 1766 C C . LYS A 1 225 ? 16.462 10.398 -20.516 1.00 86.56 225 LYS A C 1
ATOM 1768 O O . LYS A 1 225 ? 17.398 9.617 -20.647 1.00 86.56 225 LYS A O 1
ATOM 1773 N N . ALA A 1 226 ? 16.027 10.791 -19.316 1.00 86.25 226 ALA A N 1
ATOM 1774 C CA . ALA A 1 226 ? 16.593 10.282 -18.063 1.00 86.25 226 ALA A CA 1
ATOM 1775 C C . ALA A 1 226 ? 16.386 8.766 -17.917 1.00 86.25 226 ALA A C 1
ATOM 1777 O O . ALA A 1 226 ? 17.314 8.050 -17.548 1.00 86.25 226 ALA A O 1
ATOM 1778 N N . ILE A 1 227 ? 15.195 8.269 -18.274 1.00 88.31 227 ILE A N 1
ATOM 1779 C CA . ILE A 1 227 ? 14.903 6.836 -18.359 1.00 88.31 227 ILE A CA 1
ATOM 1780 C C . ILE A 1 227 ? 15.848 6.179 -19.372 1.00 88.31 227 ILE A C 1
ATOM 1782 O O . ILE A 1 227 ? 16.583 5.287 -18.982 1.00 88.31 227 ILE A O 1
ATOM 1786 N N . SER A 1 228 ? 15.905 6.628 -20.632 1.00 86.19 228 SER A N 1
ATOM 1787 C CA . SER A 1 228 ? 16.721 5.981 -21.677 1.00 86.19 228 SER A CA 1
ATOM 1788 C C . SER A 1 228 ? 18.228 5.978 -21.410 1.00 86.19 228 SER A C 1
ATOM 1790 O O . SER A 1 228 ? 18.925 5.119 -21.939 1.00 86.19 228 SER A O 1
ATOM 1792 N N . ASN A 1 229 ? 18.733 6.930 -20.622 1.00 86.19 229 ASN A N 1
ATOM 1793 C CA . ASN A 1 229 ? 20.145 7.006 -20.241 1.00 86.19 229 ASN A CA 1
ATOM 1794 C C . ASN A 1 229 ? 20.489 6.154 -19.004 1.00 86.19 229 ASN A C 1
ATOM 1796 O O . ASN A 1 229 ? 21.668 5.930 -18.733 1.00 86.19 229 ASN A O 1
ATOM 1800 N N . THR A 1 230 ? 19.484 5.714 -18.242 1.00 83.69 230 THR A N 1
ATOM 1801 C CA . THR A 1 230 ? 19.660 5.016 -16.964 1.00 83.69 230 THR A CA 1
ATOM 1802 C C . THR A 1 230 ? 19.321 3.541 -17.110 1.00 83.69 230 THR A C 1
ATOM 1804 O O . THR A 1 230 ? 18.163 3.200 -17.331 1.00 83.69 230 THR A O 1
ATOM 1807 N N . ASP A 1 231 ? 20.317 2.684 -16.906 1.00 81.94 231 ASP A N 1
ATOM 1808 C CA . ASP A 1 231 ? 20.180 1.224 -16.904 1.00 81.94 231 ASP A CA 1
ATOM 1809 C C . ASP A 1 231 ? 19.501 0.726 -15.607 1.00 81.94 231 ASP A C 1
ATOM 1811 O O . ASP A 1 231 ? 19.816 1.187 -14.503 1.00 81.94 231 ASP A O 1
ATOM 1815 N N . ILE A 1 232 ? 18.592 -0.249 -15.721 1.00 78.94 232 ILE A N 1
ATOM 1816 C CA . ILE A 1 232 ? 17.897 -0.902 -14.597 1.00 78.94 232 ILE A CA 1
ATOM 1817 C C . ILE A 1 232 ? 18.884 -1.521 -13.583 1.00 78.94 232 ILE A C 1
ATOM 1819 O O . ILE A 1 232 ? 18.581 -1.575 -12.381 1.00 78.94 232 ILE A O 1
ATOM 1823 N N . GLU A 1 233 ? 20.072 -1.953 -14.025 1.00 78.69 233 GLU A N 1
ATOM 1824 C CA . GLU A 1 233 ? 21.136 -2.478 -13.160 1.00 78.69 233 GLU A CA 1
ATOM 1825 C C . GLU A 1 233 ? 21.757 -1.412 -12.235 1.00 78.69 233 GLU A C 1
ATOM 1827 O O . GLU A 1 233 ? 22.300 -1.762 -11.186 1.00 78.69 233 GLU A O 1
ATOM 1832 N N . GLN A 1 234 ? 21.637 -0.114 -12.553 1.00 78.94 234 GLN A N 1
ATOM 1833 C CA . GLN A 1 234 ? 22.193 0.983 -11.739 1.00 78.94 234 GLN A CA 1
ATOM 1834 C C . GLN A 1 234 ? 21.364 1.310 -10.486 1.00 78.94 234 GLN A C 1
ATOM 1836 O O . GLN A 1 234 ? 21.857 2.002 -9.583 1.00 78.94 234 GLN A O 1
ATOM 1841 N N . ALA A 1 235 ? 20.123 0.814 -10.402 1.00 82.25 235 ALA A N 1
ATOM 1842 C CA . ALA A 1 235 ? 19.267 1.030 -9.239 1.00 82.25 235 ALA A CA 1
ATOM 1843 C C . ALA A 1 235 ? 19.890 0.461 -7.957 1.00 82.25 235 ALA A C 1
ATOM 1845 O O . ALA A 1 235 ? 20.518 -0.599 -7.949 1.00 82.25 235 ALA A O 1
ATOM 1846 N N . ASN A 1 236 ? 19.665 1.167 -6.852 1.00 83.00 236 ASN A N 1
ATOM 1847 C CA . ASN A 1 236 ? 20.245 0.841 -5.554 1.00 83.00 236 ASN A CA 1
ATOM 1848 C C . ASN A 1 236 ? 19.732 -0.494 -4.963 1.00 83.00 236 ASN A C 1
ATOM 1850 O O . ASN A 1 236 ? 18.882 -1.195 -5.519 1.00 83.00 236 ASN A O 1
ATOM 1854 N N . ASP A 1 237 ? 20.239 -0.831 -3.777 1.00 79.12 237 ASP A N 1
ATOM 1855 C CA . ASP A 1 237 ? 19.888 -2.015 -2.984 1.00 79.12 237 ASP A CA 1
ATOM 1856 C C . ASP A 1 237 ? 18.390 -2.132 -2.639 1.00 79.12 237 ASP A C 1
ATOM 1858 O O . ASP A 1 237 ? 17.907 -3.231 -2.353 1.00 79.12 237 ASP A O 1
ATOM 1862 N N . LYS A 1 238 ? 17.651 -1.020 -2.714 1.00 82.31 238 LYS A N 1
ATOM 1863 C CA . LYS A 1 238 ? 16.197 -0.915 -2.513 1.00 82.31 238 LYS A CA 1
ATOM 1864 C C . LYS A 1 238 ? 15.399 -0.935 -3.824 1.00 82.31 238 LYS A C 1
ATOM 1866 O O . LYS A 1 238 ? 14.171 -1.011 -3.792 1.00 82.31 238 LYS A O 1
ATOM 1871 N N . GLY A 1 239 ? 16.064 -0.890 -4.976 1.00 80.81 239 GLY A N 1
ATOM 1872 C CA . GLY A 1 239 ? 15.423 -0.845 -6.288 1.00 80.81 239 GLY A CA 1
ATOM 1873 C C . GLY A 1 239 ? 14.910 0.529 -6.703 1.00 80.81 239 GLY A C 1
ATOM 1874 O O . GLY A 1 239 ? 13.923 0.597 -7.425 1.00 80.81 239 GLY A O 1
ATOM 1875 N N . MET A 1 240 ? 15.557 1.607 -6.259 1.00 86.19 240 MET A N 1
ATOM 1876 C CA . MET A 1 240 ? 15.334 2.957 -6.786 1.00 86.19 240 MET A CA 1
ATOM 1877 C C . MET A 1 240 ? 16.487 3.325 -7.725 1.00 86.19 240 MET A C 1
ATOM 1879 O O . MET A 1 240 ? 17.654 3.214 -7.338 1.00 86.19 240 MET A O 1
ATOM 1883 N N . LEU A 1 241 ? 16.160 3.748 -8.943 1.00 85.69 241 LEU A N 1
ATOM 1884 C CA . LEU A 1 241 ? 17.083 4.296 -9.930 1.00 85.69 241 LEU A CA 1
ATOM 1885 C C . LEU A 1 241 ? 17.537 5.682 -9.471 1.00 85.69 241 LEU A C 1
ATOM 1887 O O . LEU A 1 241 ? 18.699 5.877 -9.119 1.00 85.69 241 LEU A O 1
ATOM 1891 N N . PHE A 1 242 ? 16.614 6.642 -9.412 1.00 83.44 242 PHE A N 1
ATOM 1892 C CA . PHE A 1 242 ? 16.965 8.062 -9.365 1.00 83.44 242 PHE A CA 1
ATOM 1893 C C . PHE A 1 242 ? 17.305 8.563 -7.955 1.00 83.44 242 PHE A C 1
ATOM 1895 O O . PHE A 1 242 ? 18.005 9.567 -7.811 1.00 83.44 242 PHE A O 1
ATOM 1902 N N . SER A 1 243 ? 16.874 7.839 -6.918 1.00 69.38 243 SER A N 1
ATOM 1903 C CA . SER A 1 243 ? 17.145 8.147 -5.504 1.00 69.38 243 SER A CA 1
ATOM 1904 C C . SER A 1 243 ? 18.485 7.596 -4.981 1.00 69.38 243 SER A C 1
ATOM 1906 O O . SER A 1 243 ? 18.806 7.772 -3.807 1.00 69.38 243 SER A O 1
ATOM 1908 N N . GLY A 1 244 ? 19.272 6.903 -5.812 1.00 57.59 244 GLY A N 1
ATOM 1909 C CA . GLY A 1 244 ? 20.632 6.464 -5.486 1.00 57.59 244 GLY A CA 1
ATOM 1910 C C . GLY A 1 244 ? 21.687 7.374 -6.118 1.00 57.59 244 GLY A C 1
ATOM 1911 O O . GLY A 1 244 ? 21.596 7.705 -7.295 1.00 57.59 244 GLY A O 1
ATOM 1912 N N . GLY A 1 245 ? 22.746 7.724 -5.380 1.00 57.12 245 GLY A N 1
ATOM 1913 C CA . GLY A 1 245 ? 23.871 8.537 -5.883 1.00 57.12 245 GLY A CA 1
ATOM 1914 C C . GLY A 1 245 ? 24.769 7.858 -6.934 1.00 57.12 245 GLY A C 1
ATOM 1915 O O . GLY A 1 245 ? 25.918 8.260 -7.086 1.00 57.12 245 GLY A O 1
ATOM 1916 N N . ASN A 1 246 ? 24.262 6.823 -7.610 1.00 66.00 246 ASN A N 1
ATOM 1917 C CA . ASN A 1 246 ? 24.946 6.035 -8.636 1.00 66.00 246 ASN A CA 1
ATOM 1918 C C . ASN A 1 246 ? 24.768 6.621 -10.051 1.00 66.00 246 ASN A C 1
ATOM 1920 O O . ASN A 1 246 ? 25.493 6.227 -10.959 1.00 66.00 246 ASN A O 1
ATOM 1924 N N . ILE A 1 247 ? 23.813 7.540 -10.235 1.00 73.50 247 ILE A N 1
ATOM 1925 C CA . ILE A 1 247 ? 23.504 8.195 -11.515 1.00 73.50 247 ILE A CA 1
ATOM 1926 C C . ILE A 1 247 ? 24.115 9.603 -11.532 1.00 73.50 247 ILE A C 1
ATOM 1928 O O . ILE A 1 247 ? 24.112 10.309 -10.518 1.00 73.50 247 ILE A O 1
ATOM 1932 N N . ASN A 1 248 ? 24.620 10.042 -12.688 1.00 75.62 248 ASN A N 1
ATOM 1933 C CA . ASN A 1 248 ? 25.125 11.406 -12.852 1.00 75.62 248 ASN A CA 1
ATOM 1934 C C . ASN A 1 248 ? 23.995 12.433 -12.689 1.00 75.62 248 ASN A C 1
ATOM 1936 O O . ASN A 1 248 ? 22.878 12.235 -13.159 1.00 75.62 248 ASN A O 1
ATOM 1940 N N . LYS A 1 249 ? 24.304 13.609 -12.133 1.00 76.62 249 LYS A N 1
ATOM 1941 C CA . LYS A 1 249 ? 23.333 14.719 -11.998 1.00 76.62 249 LYS A CA 1
ATOM 1942 C C . LYS A 1 249 ? 22.736 15.200 -13.327 1.00 76.62 249 LYS A C 1
ATOM 1944 O O . LYS A 1 249 ? 21.709 15.870 -13.325 1.00 76.62 249 LYS A O 1
ATOM 1949 N N . GLU A 1 250 ? 23.407 14.915 -14.438 1.00 77.12 250 GLU A N 1
ATOM 1950 C CA . GLU A 1 250 ? 22.989 15.284 -15.794 1.00 77.12 250 GLU A CA 1
ATOM 1951 C C . GLU A 1 250 ? 21.931 14.323 -16.355 1.00 77.12 250 GLU A C 1
ATOM 1953 O O . GLU A 1 250 ? 21.031 14.770 -17.068 1.00 77.12 250 GLU A O 1
ATOM 1958 N N . ASP A 1 251 ? 22.001 13.047 -15.961 1.00 78.62 251 ASP A N 1
ATOM 1959 C CA . ASP A 1 251 ? 21.071 11.975 -16.334 1.00 78.62 251 ASP A CA 1
ATOM 1960 C C . ASP A 1 251 ? 19.874 11.870 -15.368 1.00 78.62 251 ASP A C 1
ATOM 1962 O O . ASP A 1 251 ? 18.882 11.209 -15.668 1.00 78.62 251 ASP A O 1
ATOM 1966 N N . GLN A 1 252 ? 19.924 12.549 -14.213 1.00 80.50 252 GLN A N 1
ATOM 1967 C CA . GLN A 1 252 ? 18.799 12.599 -13.279 1.00 80.50 252 GLN A CA 1
ATOM 1968 C C . GLN A 1 252 ? 17.564 13.295 -13.891 1.00 80.50 252 GLN A C 1
ATOM 1970 O O . GLN A 1 252 ? 17.676 14.349 -14.532 1.00 80.50 252 GLN A O 1
ATOM 1975 N N . PRO A 1 253 ? 16.352 12.759 -13.655 1.00 83.12 253 PRO A N 1
ATOM 1976 C CA . PRO A 1 253 ? 15.127 13.311 -14.207 1.00 83.12 253 PRO A CA 1
ATOM 1977 C C . PRO A 1 253 ? 14.844 14.717 -13.677 1.00 83.12 253 PRO A C 1
ATOM 1979 O O . PRO A 1 253 ? 14.851 14.991 -12.480 1.00 83.12 253 PRO A O 1
ATOM 1982 N N . LYS A 1 254 ? 14.516 15.623 -14.604 1.00 82.88 254 LYS A N 1
ATOM 1983 C CA . LYS A 1 254 ? 14.091 17.000 -14.294 1.00 82.88 254 LYS A CA 1
ATOM 1984 C C . LYS A 1 254 ? 12.592 17.108 -13.985 1.00 82.88 254 LYS A C 1
ATOM 1986 O O . LYS A 1 254 ? 12.107 18.225 -13.786 1.00 82.88 254 LYS A O 1
ATOM 1991 N N . ALA A 1 255 ? 11.852 16.002 -13.985 1.00 84.06 255 ALA A N 1
ATOM 1992 C CA . ALA A 1 255 ? 10.488 15.945 -13.464 1.00 84.06 255 ALA A CA 1
ATOM 1993 C C . ALA A 1 255 ? 10.505 15.922 -11.923 1.00 84.06 255 ALA A C 1
ATOM 1995 O O . ALA A 1 255 ? 11.561 15.737 -11.327 1.00 84.06 255 ALA A O 1
ATOM 1996 N N . ASP A 1 256 ? 9.357 16.154 -11.285 1.00 88.44 256 ASP A N 1
ATOM 1997 C CA . ASP A 1 256 ? 9.166 15.810 -9.872 1.00 88.44 256 ASP A CA 1
ATOM 1998 C C . ASP A 1 256 ? 8.678 14.360 -9.826 1.00 88.44 256 ASP A C 1
ATOM 2000 O O . ASP A 1 256 ? 7.576 14.087 -10.297 1.00 88.44 256 ASP A O 1
ATOM 2004 N N . ASN A 1 257 ? 9.485 13.407 -9.367 1.00 90.88 257 ASN A N 1
ATOM 2005 C CA . ASN A 1 257 ? 9.144 11.987 -9.488 1.00 90.88 257 ASN A CA 1
ATOM 2006 C C . ASN A 1 257 ? 9.659 11.126 -8.338 1.00 90.88 257 ASN A C 1
ATOM 2008 O O . ASN A 1 257 ? 10.656 11.448 -7.697 1.00 90.88 257 ASN A O 1
ATOM 2012 N N . ILE A 1 258 ? 8.990 9.988 -8.170 1.00 93.44 258 ILE A N 1
ATOM 2013 C CA . ILE A 1 258 ? 9.449 8.816 -7.418 1.00 93.44 258 ILE A CA 1
ATOM 2014 C C . ILE A 1 258 ? 9.616 7.640 -8.373 1.00 93.44 258 ILE A C 1
ATOM 2016 O O . ILE A 1 258 ? 8.957 7.581 -9.417 1.00 93.44 258 ILE A O 1
ATOM 2020 N N . ASP A 1 259 ? 10.444 6.676 -7.994 1.00 93.62 259 ASP A N 1
ATOM 2021 C CA . ASP A 1 259 ? 10.564 5.411 -8.703 1.00 93.62 259 ASP A CA 1
ATOM 2022 C C . ASP A 1 259 ? 10.796 4.233 -7.740 1.00 93.62 259 ASP A C 1
ATOM 2024 O O . ASP A 1 259 ? 11.296 4.420 -6.632 1.00 93.62 259 ASP A O 1
ATOM 2028 N N . PHE A 1 260 ? 10.341 3.037 -8.121 1.00 93.81 260 PHE A N 1
ATOM 2029 C CA . PHE A 1 260 ? 10.397 1.826 -7.292 1.00 93.81 260 PHE A CA 1
ATOM 2030 C C . PHE A 1 260 ? 10.189 0.545 -8.117 1.00 93.81 260 PHE A C 1
ATOM 2032 O O . PHE A 1 260 ? 9.531 0.561 -9.159 1.00 93.81 260 PHE A O 1
ATOM 2039 N N . ARG A 1 261 ? 10.682 -0.600 -7.625 1.00 92.69 261 ARG A N 1
ATOM 2040 C CA . ARG A 1 261 ? 10.479 -1.925 -8.244 1.00 92.69 261 ARG A CA 1
ATOM 2041 C C . ARG A 1 261 ? 9.191 -2.596 -7.778 1.00 92.69 261 ARG A C 1
ATOM 2043 O O . ARG A 1 261 ? 8.884 -2.621 -6.585 1.00 92.69 261 ARG A O 1
ATOM 2050 N N . VAL A 1 262 ? 8.500 -3.260 -8.705 1.00 93.69 262 VAL A N 1
ATOM 2051 C CA . VAL A 1 262 ? 7.344 -4.131 -8.437 1.00 93.69 262 VAL A CA 1
ATOM 2052 C C . VAL A 1 262 ? 7.558 -5.503 -9.076 1.00 93.69 262 VAL A C 1
ATOM 2054 O O . VAL A 1 262 ? 7.704 -5.603 -10.289 1.00 93.69 262 VAL A O 1
ATOM 2057 N N . ASN A 1 263 ? 7.522 -6.575 -8.280 1.00 93.31 263 ASN A N 1
ATOM 2058 C CA .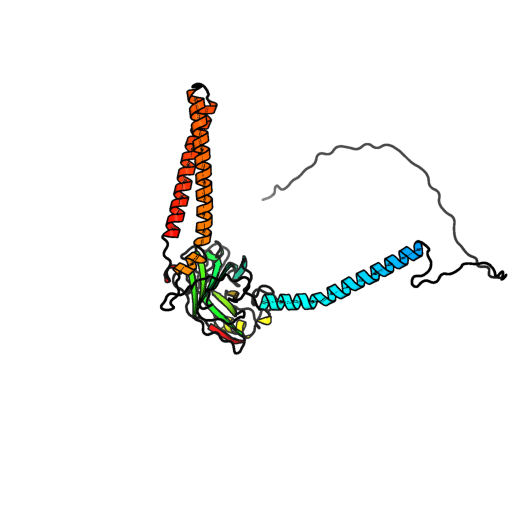 ASN A 1 263 ? 7.450 -7.957 -8.762 1.00 93.31 263 ASN A CA 1
ATOM 2059 C C . ASN A 1 263 ? 6.301 -8.694 -8.050 1.00 93.31 263 ASN A C 1
ATOM 2061 O O . ASN A 1 263 ? 6.400 -8.948 -6.847 1.00 93.31 263 ASN A O 1
ATOM 2065 N N . PRO A 1 264 ? 5.240 -9.140 -8.746 1.00 92.25 264 PRO A N 1
ATOM 2066 C CA . PRO A 1 264 ? 4.126 -9.827 -8.092 1.00 92.25 264 PRO A CA 1
ATOM 2067 C C . PRO A 1 264 ? 4.471 -11.233 -7.565 1.00 92.25 264 PRO A C 1
ATOM 2069 O O . PRO A 1 264 ? 3.704 -11.847 -6.822 1.00 92.25 264 PRO A O 1
ATOM 2072 N N . TYR A 1 265 ? 5.641 -11.765 -7.912 1.00 91.88 265 TYR A N 1
ATOM 2073 C CA . TYR A 1 265 ? 6.207 -13.000 -7.369 1.00 91.88 265 TYR A CA 1
ATOM 2074 C C . TYR A 1 265 ? 7.298 -12.758 -6.312 1.00 91.88 265 TYR A C 1
ATOM 2076 O O . TYR A 1 265 ? 7.933 -13.723 -5.876 1.00 91.88 265 TYR A O 1
ATOM 2084 N N . SER A 1 266 ? 7.511 -11.507 -5.886 1.00 90.06 266 SER A N 1
ATOM 2085 C CA . SER A 1 266 ? 8.361 -11.176 -4.738 1.00 90.06 266 SER A CA 1
ATOM 2086 C C . SER A 1 266 ? 7.885 -11.898 -3.477 1.00 90.06 266 SER A C 1
ATOM 2088 O O . SER A 1 266 ? 6.683 -12.055 -3.255 1.00 90.06 266 SER A O 1
ATOM 2090 N N . LYS A 1 267 ? 8.819 -12.261 -2.588 1.00 87.25 267 LYS A N 1
ATOM 2091 C CA . LYS A 1 267 ? 8.472 -12.789 -1.253 1.00 87.25 267 LYS A CA 1
ATOM 2092 C C . LYS A 1 267 ? 7.726 -11.766 -0.388 1.00 87.25 267 LYS A C 1
ATOM 2094 O O . LYS A 1 267 ? 7.013 -12.163 0.527 1.00 87.25 267 LYS A O 1
ATOM 2099 N N . THR A 1 268 ? 7.914 -10.472 -0.660 1.00 88.31 268 THR A N 1
ATOM 2100 C CA . THR A 1 268 ? 7.240 -9.369 0.043 1.00 88.31 268 THR A CA 1
ATOM 2101 C C . THR A 1 268 ? 5.840 -9.080 -0.491 1.00 88.31 268 THR A C 1
ATOM 2103 O O . THR A 1 268 ? 5.068 -8.424 0.197 1.00 88.31 268 THR A O 1
ATOM 2106 N N . THR A 1 269 ? 5.476 -9.570 -1.680 1.00 92.38 269 THR A N 1
ATOM 2107 C CA . THR A 1 269 ? 4.156 -9.302 -2.260 1.00 92.38 269 THR A CA 1
ATOM 2108 C C . THR A 1 269 ? 3.110 -10.273 -1.718 1.00 92.38 269 THR A C 1
ATOM 2110 O O . THR A 1 269 ? 3.201 -11.493 -1.880 1.00 92.38 269 THR A O 1
ATOM 2113 N N . HIS A 1 270 ? 2.079 -9.721 -1.084 1.00 94.31 270 HIS A N 1
ATOM 2114 C CA . HIS A 1 270 ? 0.974 -10.474 -0.512 1.00 94.31 270 HIS A CA 1
ATOM 2115 C C . HIS A 1 270 ? 0.071 -11.063 -1.601 1.00 94.31 270 HIS A C 1
ATOM 2117 O O . HIS A 1 270 ? -0.252 -10.410 -2.591 1.00 94.31 270 HIS A O 1
ATOM 2123 N N . VAL A 1 271 ? -0.359 -12.314 -1.413 1.00 94.75 271 VAL A N 1
ATOM 2124 C CA . VAL A 1 271 ? -1.198 -13.032 -2.382 1.00 94.75 271 VAL A CA 1
ATOM 2125 C C . VAL A 1 271 ? -2.595 -13.232 -1.816 1.00 94.75 271 VAL A C 1
ATOM 2127 O O . VAL A 1 271 ? -2.803 -14.063 -0.927 1.00 94.75 271 VAL A O 1
ATOM 2130 N N . TYR A 1 272 ? -3.570 -12.511 -2.365 1.00 94.44 272 TYR A N 1
ATOM 2131 C CA . TYR A 1 272 ? -4.973 -12.781 -2.081 1.00 94.44 272 TYR A CA 1
ATOM 2132 C C . TYR A 1 272 ? -5.388 -14.107 -2.735 1.00 94.44 272 TYR A C 1
ATOM 2134 O O . TYR A 1 272 ? -5.102 -14.362 -3.901 1.00 94.44 272 TYR A O 1
ATOM 2142 N N . LYS A 1 273 ? -6.063 -14.984 -1.981 1.00 92.62 273 LYS A N 1
ATOM 2143 C CA . LYS A 1 273 ? -6.431 -16.336 -2.451 1.00 92.62 273 LYS A CA 1
ATOM 2144 C C . LYS A 1 273 ? -7.635 -16.364 -3.408 1.00 92.62 273 LYS A C 1
ATOM 2146 O O . LYS A 1 273 ? -7.917 -17.428 -3.962 1.00 92.62 273 LYS A O 1
ATOM 2151 N N . GLY A 1 274 ? -8.337 -15.243 -3.580 1.00 93.25 274 GLY A N 1
ATOM 2152 C CA . GLY A 1 274 ? -9.395 -15.061 -4.579 1.00 93.25 274 GLY A CA 1
ATOM 2153 C C . GLY A 1 274 ? -8.893 -14.320 -5.823 1.00 93.25 274 GLY A C 1
ATOM 2154 O O . GLY A 1 274 ? -7.714 -14.414 -6.169 1.00 93.25 274 GLY A O 1
ATOM 2155 N N . SER A 1 275 ? -9.790 -13.574 -6.474 1.00 94.75 275 SER A N 1
ATOM 2156 C CA . SER A 1 275 ? -9.443 -12.616 -7.530 1.00 94.75 275 SER A CA 1
ATOM 2157 C C . SER A 1 275 ? -9.827 -11.194 -7.124 1.00 94.75 275 SER A C 1
ATOM 2159 O O . SER A 1 275 ? -10.803 -11.001 -6.400 1.00 94.75 275 SER A O 1
ATOM 2161 N N . PHE A 1 276 ? -9.056 -10.215 -7.596 1.00 96.12 276 PHE A N 1
ATOM 2162 C CA . PHE A 1 276 ? -9.397 -8.790 -7.519 1.00 96.12 276 PHE A CA 1
ATOM 2163 C C . PHE A 1 276 ? -10.127 -8.291 -8.779 1.00 96.12 276 PHE A C 1
ATOM 2165 O O . PHE A 1 276 ? -10.342 -7.091 -8.933 1.00 96.12 276 PHE A O 1
ATOM 2172 N N . LEU A 1 277 ? -10.498 -9.197 -9.688 1.00 95.62 277 LEU A N 1
ATOM 2173 C CA . LEU A 1 277 ? -11.283 -8.894 -10.877 1.00 95.62 277 LEU A CA 1
ATOM 2174 C C . LEU A 1 277 ? -12.720 -9.408 -10.732 1.00 95.62 277 LEU A C 1
ATOM 2176 O O . LEU A 1 277 ? -12.974 -10.457 -10.136 1.00 95.62 277 LEU A O 1
ATOM 2180 N N . ASN A 1 278 ? -13.653 -8.663 -11.312 1.00 94.50 278 ASN A N 1
ATOM 2181 C CA . ASN A 1 278 ? -15.039 -9.070 -11.508 1.00 94.50 278 ASN A CA 1
ATOM 2182 C C . ASN A 1 278 ? -15.153 -10.128 -12.623 1.00 94.50 278 ASN A C 1
ATOM 2184 O O . ASN A 1 278 ? -14.197 -10.399 -13.353 1.00 94.50 278 ASN A O 1
ATOM 2188 N N . ALA A 1 279 ? -16.338 -10.724 -12.785 1.00 92.31 279 ALA A N 1
ATOM 2189 C CA . ALA A 1 279 ? -16.582 -11.763 -13.793 1.00 92.31 279 ALA A CA 1
ATOM 2190 C C . ALA A 1 279 ? -16.447 -11.271 -15.252 1.00 92.31 279 ALA A C 1
ATOM 2192 O O . ALA A 1 279 ? -16.134 -12.064 -16.136 1.00 92.31 279 ALA A O 1
ATOM 2193 N N . ASP A 1 280 ? -16.638 -9.973 -15.496 1.00 93.31 280 ASP A N 1
ATOM 2194 C CA . ASP A 1 280 ? -16.387 -9.285 -16.773 1.00 93.31 280 ASP A CA 1
ATOM 2195 C C . ASP A 1 280 ? -14.903 -8.901 -16.976 1.00 93.31 280 ASP A C 1
ATOM 2197 O O . ASP A 1 280 ? -14.523 -8.337 -18.002 1.00 93.31 280 ASP A O 1
ATOM 2201 N N . GLY A 1 281 ? -14.048 -9.185 -15.989 1.00 91.25 281 GLY A N 1
ATOM 2202 C CA . GLY A 1 281 ? -12.644 -8.798 -15.961 1.00 91.25 281 GLY A CA 1
ATOM 2203 C C . GLY A 1 281 ? -12.386 -7.341 -15.563 1.00 91.25 281 GLY A C 1
ATOM 2204 O O . GLY A 1 281 ? -11.228 -6.918 -15.605 1.00 91.25 281 GLY A O 1
ATOM 2205 N N . SER A 1 282 ? -13.395 -6.546 -15.189 1.00 94.25 282 SER A N 1
ATOM 2206 C CA . SER A 1 282 ? -13.184 -5.213 -14.596 1.00 94.25 282 SER A CA 1
ATOM 2207 C C . SER A 1 282 ? -12.523 -5.321 -13.212 1.00 94.25 282 SER A C 1
ATOM 2209 O O . SER A 1 282 ? -12.496 -6.394 -12.607 1.00 94.25 282 SER A O 1
ATOM 2211 N N . ILE A 1 283 ? -11.924 -4.234 -12.718 1.00 95.88 283 ILE A N 1
ATOM 2212 C CA . ILE A 1 283 ? -11.276 -4.232 -11.399 1.00 95.88 283 ILE A CA 1
ATOM 2213 C C . ILE A 1 283 ? -12.354 -4.159 -10.315 1.00 95.88 283 ILE A C 1
ATOM 2215 O O . ILE A 1 283 ? -13.189 -3.258 -10.326 1.00 95.88 283 ILE A O 1
ATOM 2219 N N . ASN A 1 284 ? -12.317 -5.080 -9.350 1.00 95.12 284 ASN A N 1
ATOM 2220 C CA . ASN A 1 284 ? -13.151 -5.003 -8.157 1.00 95.12 284 ASN A CA 1
ATOM 2221 C C . ASN A 1 284 ? -12.455 -4.124 -7.105 1.00 95.12 284 ASN A C 1
ATOM 2223 O O . ASN A 1 284 ? -11.750 -4.608 -6.216 1.00 95.12 284 ASN A O 1
ATOM 2227 N N . TYR A 1 285 ? -12.635 -2.813 -7.259 1.00 94.31 285 TYR A N 1
ATOM 2228 C CA . TYR A 1 285 ? -12.073 -1.781 -6.388 1.00 94.31 285 TYR A CA 1
ATOM 2229 C C . TYR A 1 285 ? -12.426 -2.006 -4.910 1.00 94.31 285 TYR A C 1
ATOM 2231 O O . TYR A 1 285 ? -11.529 -2.002 -4.064 1.00 94.31 285 TYR A O 1
ATOM 2239 N N . GLY A 1 286 ? -13.689 -2.331 -4.619 1.00 92.25 286 GLY A N 1
ATOM 2240 C CA . GLY A 1 286 ? -14.179 -2.694 -3.289 1.00 92.25 286 GLY A CA 1
ATOM 2241 C C . GLY A 1 286 ? -13.359 -3.806 -2.657 1.00 92.25 286 GLY A C 1
ATOM 2242 O O . GLY A 1 286 ? -12.838 -3.647 -1.555 1.00 92.25 286 GLY A O 1
ATOM 2243 N N . LYS A 1 287 ? -13.141 -4.904 -3.389 1.00 92.31 287 LYS A N 1
ATOM 2244 C CA . LYS A 1 287 ? -12.386 -6.055 -2.889 1.00 92.31 287 LYS A CA 1
ATOM 2245 C C . LYS A 1 287 ? -10.906 -5.761 -2.683 1.00 92.31 287 LYS A C 1
ATOM 2247 O O . LYS A 1 287 ? -10.308 -6.331 -1.770 1.00 92.31 287 LYS A O 1
ATOM 2252 N N . VAL A 1 288 ? -10.318 -4.877 -3.492 1.00 94.06 288 VAL A N 1
ATOM 2253 C CA . VAL A 1 288 ? -8.955 -4.384 -3.257 1.00 94.06 288 VAL A CA 1
ATOM 2254 C C . VAL A 1 288 ? -8.904 -3.634 -1.925 1.00 94.06 288 VAL A C 1
ATOM 2256 O O . VAL A 1 288 ? -8.184 -4.068 -1.029 1.00 94.06 288 VAL A O 1
ATOM 2259 N N . VAL A 1 289 ? -9.707 -2.579 -1.747 1.00 92.56 289 VAL A N 1
ATOM 2260 C CA . VAL A 1 289 ? -9.688 -1.753 -0.521 1.00 92.56 289 VAL A CA 1
ATOM 2261 C C . VAL A 1 289 ? -10.051 -2.576 0.719 1.00 92.56 289 VAL A C 1
ATOM 2263 O O . VAL A 1 289 ? -9.426 -2.413 1.771 1.00 92.56 289 VAL A O 1
ATOM 2266 N N . GLU A 1 290 ? -10.994 -3.514 0.590 1.00 89.88 290 GLU A N 1
ATOM 2267 C CA . GLU A 1 290 ? -11.376 -4.456 1.643 1.00 89.88 290 GLU A CA 1
ATOM 2268 C C . GLU A 1 290 ? -10.158 -5.235 2.167 1.00 89.88 290 GLU A C 1
ATOM 2270 O O . GLU A 1 290 ? -9.898 -5.258 3.372 1.00 89.88 290 GLU A O 1
ATOM 2275 N N . GLN A 1 291 ? -9.389 -5.849 1.260 1.00 90.94 291 GLN A N 1
ATOM 2276 C CA . GLN A 1 291 ? -8.262 -6.716 1.610 1.00 90.94 291 GLN A CA 1
ATOM 2277 C C . GLN A 1 291 ? -6.999 -5.937 1.994 1.00 90.94 291 GLN A C 1
ATOM 2279 O O . GLN A 1 291 ? -6.298 -6.367 2.906 1.00 90.94 291 GLN A O 1
ATOM 2284 N N . THR A 1 292 ? -6.698 -4.813 1.334 1.00 90.00 292 THR A N 1
ATOM 2285 C CA . THR A 1 292 ? -5.453 -4.063 1.575 1.00 90.00 292 THR A CA 1
ATOM 2286 C C . THR A 1 292 ? -5.550 -3.051 2.710 1.00 90.00 292 THR A C 1
ATOM 2288 O O . THR A 1 292 ? -4.518 -2.551 3.148 1.00 90.00 292 THR A O 1
ATOM 2291 N N . SER A 1 293 ? -6.755 -2.653 3.132 1.00 86.31 293 SER A N 1
ATOM 2292 C CA . SER A 1 293 ? -6.928 -1.483 4.008 1.00 86.31 293 SER A CA 1
ATOM 2293 C C . SER A 1 293 ? -8.022 -1.658 5.057 1.00 86.31 293 SER A C 1
ATOM 2295 O O . SER A 1 293 ? -7.751 -1.457 6.241 1.00 86.31 293 SER A O 1
ATOM 2297 N N . VAL A 1 294 ? -9.238 -2.052 4.666 1.00 86.06 294 VAL A N 1
ATOM 2298 C CA . VAL A 1 294 ? -10.360 -2.164 5.616 1.00 86.06 294 VAL A CA 1
ATOM 2299 C C . VAL A 1 294 ? -10.094 -3.258 6.638 1.00 86.06 294 VAL A C 1
ATOM 2301 O O . VAL A 1 294 ? -10.257 -3.014 7.828 1.00 86.06 294 VAL A O 1
ATOM 2304 N N . LYS A 1 295 ? -9.639 -4.440 6.209 1.00 83.50 295 LYS A N 1
ATOM 2305 C CA . LYS A 1 295 ? -9.452 -5.588 7.104 1.00 83.50 295 LYS A CA 1
ATOM 2306 C C . LYS A 1 295 ? -8.553 -5.275 8.309 1.00 83.50 295 LYS A C 1
ATOM 2308 O O . LYS A 1 295 ? -8.926 -5.583 9.437 1.00 83.50 295 LYS A O 1
ATOM 2313 N N . ASP A 1 296 ? -7.422 -4.611 8.097 1.00 82.19 296 ASP A N 1
ATOM 2314 C CA . ASP A 1 296 ? -6.490 -4.246 9.174 1.00 82.19 296 ASP A CA 1
ATOM 2315 C C . ASP A 1 296 ? -7.064 -3.194 10.131 1.00 82.19 296 ASP A C 1
ATOM 2317 O O . ASP A 1 296 ? -6.782 -3.214 11.333 1.00 82.19 296 ASP A O 1
ATOM 2321 N N . VAL A 1 297 ? -7.869 -2.263 9.610 1.00 85.38 297 VAL A N 1
ATOM 2322 C CA . VAL A 1 297 ? -8.584 -1.265 10.417 1.00 85.38 297 VAL A CA 1
ATOM 2323 C C . VAL A 1 297 ? -9.686 -1.940 11.235 1.00 85.38 297 VAL A C 1
ATOM 2325 O O . VAL A 1 297 ? -9.789 -1.700 12.435 1.00 85.38 297 VAL A O 1
ATOM 2328 N N . MET A 1 298 ? -10.439 -2.849 10.622 1.00 88.19 298 MET A N 1
ATOM 2329 C CA . MET A 1 298 ? -11.479 -3.654 11.261 1.00 88.19 298 MET A CA 1
ATOM 2330 C C . MET A 1 298 ? -10.916 -4.542 12.373 1.00 88.19 298 MET A C 1
ATOM 2332 O O . MET A 1 298 ? -11.432 -4.527 13.487 1.00 88.19 298 MET A O 1
ATOM 2336 N N . GLU A 1 299 ? -9.801 -5.237 12.130 1.00 90.25 299 GLU A N 1
ATOM 2337 C CA . GLU A 1 299 ? -9.126 -6.045 13.151 1.00 90.25 299 GLU A CA 1
ATOM 2338 C C . GLU A 1 299 ? -8.586 -5.211 14.325 1.00 90.25 299 GLU A C 1
ATOM 2340 O O . GLU A 1 299 ? -8.440 -5.742 15.429 1.00 90.25 299 GLU A O 1
ATOM 2345 N N . LYS A 1 300 ? -8.256 -3.928 14.116 1.00 90.81 300 LYS A N 1
ATOM 2346 C CA . LYS A 1 300 ? -7.895 -2.994 15.198 1.00 90.81 300 LYS A CA 1
ATOM 2347 C C . LYS A 1 300 ? -9.135 -2.538 15.964 1.00 90.81 300 LYS A C 1
ATOM 2349 O O . LYS A 1 300 ? -9.162 -2.682 17.183 1.00 90.81 300 LYS A O 1
ATOM 2354 N N . LEU A 1 301 ? -10.181 -2.102 15.258 1.00 93.44 301 LEU A N 1
ATOM 2355 C CA . LEU A 1 301 ? -11.455 -1.702 15.859 1.00 93.44 301 LEU A CA 1
ATOM 2356 C C . LEU A 1 301 ? -12.070 -2.833 16.694 1.00 93.44 301 LEU A C 1
ATOM 2358 O O . LEU A 1 301 ? -12.486 -2.583 17.817 1.00 93.44 301 LEU A O 1
ATOM 2362 N N . ASP A 1 302 ? -12.043 -4.085 16.230 1.00 94.19 302 ASP A N 1
ATOM 2363 C CA . ASP A 1 302 ? -12.523 -5.235 17.011 1.00 94.19 302 ASP A CA 1
ATOM 2364 C C . ASP A 1 302 ? -11.707 -5.479 18.293 1.00 94.19 302 ASP A C 1
ATOM 2366 O O . ASP A 1 302 ? -12.270 -5.817 19.340 1.00 94.19 302 ASP A O 1
ATOM 2370 N N . LYS A 1 303 ? -10.382 -5.271 18.255 1.00 96.38 303 LYS A N 1
ATOM 2371 C CA . LYS A 1 303 ? -9.518 -5.354 19.447 1.00 96.38 303 LYS A CA 1
ATOM 2372 C C . LYS A 1 303 ? -9.836 -4.229 20.437 1.00 96.38 303 LYS A C 1
ATOM 2374 O O . LYS A 1 303 ? -9.943 -4.499 21.635 1.00 96.38 303 LYS A O 1
ATOM 2379 N N . ASP A 1 304 ? -10.045 -3.008 19.951 1.00 95.69 304 ASP A N 1
ATOM 2380 C CA . ASP A 1 304 ? -10.358 -1.843 20.783 1.00 95.69 304 ASP A CA 1
ATOM 2381 C C . ASP A 1 304 ? -11.780 -1.908 21.365 1.00 95.69 304 ASP A C 1
ATOM 2383 O O . ASP A 1 304 ? -11.952 -1.689 22.564 1.00 95.69 304 ASP A O 1
ATOM 2387 N N . ILE A 1 305 ? -12.780 -2.337 20.586 1.00 96.88 305 ILE A N 1
ATOM 2388 C CA . ILE A 1 305 ? -14.150 -2.634 21.045 1.00 96.88 305 ILE A CA 1
ATOM 2389 C C . ILE A 1 305 ? -14.124 -3.702 22.143 1.00 96.88 305 ILE A C 1
ATOM 2391 O O . ILE A 1 305 ? -14.744 -3.529 23.195 1.00 96.88 305 ILE A O 1
ATOM 2395 N N . LYS A 1 306 ? -13.376 -4.798 21.951 1.00 97.19 306 LYS A N 1
ATOM 2396 C CA . LYS A 1 306 ? -13.244 -5.862 22.962 1.00 97.19 306 LYS A CA 1
ATOM 2397 C C . LYS A 1 306 ? -12.575 -5.358 24.245 1.00 97.19 306 LYS A C 1
ATOM 2399 O O . LYS A 1 306 ? -13.013 -5.709 25.341 1.00 97.19 306 LYS A O 1
ATOM 2404 N N . LYS A 1 307 ? -11.536 -4.528 24.124 1.00 97.06 307 LYS A N 1
ATOM 2405 C CA . LYS A 1 307 ? -10.834 -3.908 25.258 1.00 97.06 307 LYS A CA 1
ATOM 2406 C C . LYS A 1 307 ? -11.734 -2.927 26.017 1.00 97.06 307 LYS A C 1
ATOM 2408 O O . LYS A 1 307 ? -11.764 -2.965 27.245 1.00 97.06 307 LYS A O 1
ATOM 2413 N N . SER A 1 308 ? -12.485 -2.098 25.294 1.00 95.69 308 SER A N 1
ATOM 2414 C CA . SER A 1 308 ? -13.452 -1.145 25.846 1.00 95.69 308 SER A CA 1
ATOM 2415 C C . SER A 1 308 ? -14.583 -1.863 26.591 1.00 95.69 308 SER A C 1
ATOM 2417 O O . SER A 1 308 ? -14.821 -1.564 27.760 1.00 95.69 308 SER A O 1
ATOM 2419 N N . LYS A 1 309 ? -15.176 -2.914 26.001 1.00 96.44 309 LYS A N 1
ATOM 2420 C CA . LYS A 1 309 ? -16.168 -3.782 26.669 1.00 96.44 309 LYS A CA 1
ATOM 2421 C C . LYS A 1 309 ? -15.627 -4.398 27.965 1.00 96.44 309 LYS A C 1
ATOM 2423 O O . LYS A 1 309 ? -16.258 -4.259 29.007 1.00 96.44 309 LYS A O 1
ATOM 2428 N N . GLY A 1 310 ? -14.417 -4.965 27.949 1.00 96.44 310 GLY A N 1
ATOM 2429 C CA . GLY A 1 310 ? -13.789 -5.506 29.164 1.00 96.44 310 GLY A CA 1
ATOM 2430 C C . GLY A 1 310 ? -13.519 -4.455 30.255 1.00 96.44 310 GLY A C 1
ATOM 2431 O O . GLY A 1 310 ? -13.710 -4.727 31.441 1.00 96.44 310 GLY A O 1
ATOM 2432 N N . LYS A 1 311 ? -13.121 -3.231 29.876 1.00 96.31 311 LYS A N 1
ATOM 2433 C CA . LYS A 1 311 ? -12.970 -2.107 30.819 1.00 96.31 311 LYS A CA 1
ATOM 2434 C C . LYS A 1 311 ? -14.325 -1.675 31.389 1.00 96.31 311 LYS A C 1
ATOM 2436 O O . LYS A 1 311 ? -14.426 -1.442 32.592 1.00 96.31 311 LYS A O 1
ATOM 2441 N N . LEU A 1 312 ? -15.359 -1.614 30.554 1.00 96.50 312 LEU A N 1
ATOM 2442 C CA . LEU A 1 312 ? -16.721 -1.265 30.947 1.00 96.50 312 LEU A CA 1
ATOM 2443 C C . LEU A 1 312 ? -17.311 -2.274 31.945 1.00 96.50 312 LEU A C 1
ATOM 2445 O O . LEU A 1 312 ? -17.922 -1.862 32.930 1.00 96.50 312 LEU A O 1
ATOM 2449 N N . ASP A 1 313 ? -17.088 -3.573 31.737 1.00 96.19 313 ASP A N 1
ATOM 2450 C CA . ASP A 1 313 ? -17.527 -4.628 32.658 1.00 96.19 313 ASP A CA 1
ATOM 2451 C C . ASP A 1 313 ? -16.821 -4.527 34.020 1.00 96.19 313 ASP A C 1
ATOM 2453 O O . ASP A 1 313 ? -17.478 -4.584 35.063 1.00 96.19 313 ASP A O 1
ATOM 2457 N N . SER A 1 314 ? -15.507 -4.273 34.021 1.00 95.88 314 SER A N 1
ATOM 2458 C CA . SER A 1 314 ? -14.732 -4.019 35.245 1.00 95.88 314 SER A CA 1
ATOM 2459 C C . SER A 1 314 ? -15.256 -2.796 36.011 1.00 95.88 314 SER A C 1
ATOM 2461 O O . SER A 1 314 ? -15.557 -2.888 37.202 1.00 95.88 314 SER A O 1
ATOM 2463 N N . LEU A 1 315 ? -15.492 -1.672 35.322 1.00 96.31 315 LEU A N 1
ATOM 2464 C CA . LEU A 1 315 ? -16.083 -0.474 35.928 1.00 96.31 315 LEU A CA 1
ATOM 2465 C C . LEU A 1 315 ? -17.498 -0.739 36.472 1.00 96.31 315 LEU A C 1
ATOM 2467 O O . LEU A 1 315 ? -17.842 -0.269 37.557 1.00 96.31 315 LEU A O 1
ATOM 2471 N N . LYS A 1 316 ? -18.320 -1.527 35.767 1.00 94.94 316 LYS A N 1
ATOM 2472 C CA . LYS A 1 316 ? -19.654 -1.946 36.235 1.00 94.94 316 LYS A CA 1
ATOM 2473 C C . LYS A 1 316 ? -19.576 -2.841 37.477 1.00 94.94 316 LYS A C 1
ATOM 2475 O O . LYS A 1 316 ? -20.460 -2.749 38.330 1.00 94.94 316 LYS A O 1
ATOM 2480 N N . GLN A 1 317 ? -18.529 -3.653 37.628 1.00 95.62 317 GLN A N 1
ATOM 2481 C CA . GLN A 1 317 ? -18.268 -4.417 38.851 1.00 95.62 317 GLN A CA 1
ATOM 2482 C C . GLN A 1 317 ? -17.815 -3.507 40.005 1.00 95.62 317 GLN A C 1
ATOM 2484 O O . GLN A 1 317 ? -18.404 -3.577 41.084 1.00 95.62 317 GLN A O 1
ATOM 2489 N N . SER A 1 318 ? -16.863 -2.595 39.778 1.00 93.69 318 SER A N 1
ATOM 2490 C CA . SER A 1 318 ? -16.443 -1.599 40.779 1.00 93.69 318 SER A CA 1
ATOM 2491 C C . SER A 1 318 ? -17.604 -0.712 41.238 1.00 93.69 318 SER A C 1
ATOM 2493 O O . SER A 1 318 ? -17.748 -0.452 42.429 1.00 93.69 318 SER A O 1
ATOM 2495 N N . LYS A 1 319 ? -18.494 -0.312 40.321 1.00 95.31 319 LYS A N 1
ATOM 2496 C CA . LYS A 1 319 ? -19.718 0.428 40.650 1.00 95.31 319 LYS A CA 1
ATOM 2497 C C . LYS A 1 319 ? -20.599 -0.350 41.631 1.00 95.31 319 LYS A C 1
ATOM 2499 O O . LYS A 1 319 ? -21.021 0.230 42.624 1.00 95.31 319 LYS A O 1
ATOM 2504 N N . LYS A 1 320 ? -20.857 -1.643 41.389 1.00 94.44 320 LYS A N 1
ATOM 2505 C CA . LYS A 1 320 ? -21.660 -2.490 42.296 1.00 94.44 320 LYS A CA 1
ATOM 2506 C C . LYS A 1 320 ? -21.031 -2.598 43.689 1.00 94.44 320 LYS A C 1
ATOM 2508 O O . LYS A 1 320 ? -21.744 -2.498 44.682 1.00 94.44 320 LYS A O 1
ATOM 2513 N N . GLU A 1 321 ? -19.710 -2.755 43.753 1.00 93.38 321 GLU A N 1
ATOM 2514 C CA . GLU A 1 321 ? -18.948 -2.806 45.007 1.00 93.38 321 GLU A CA 1
ATOM 2515 C C . GLU A 1 321 ? -19.073 -1.492 45.798 1.00 93.38 321 GLU A C 1
ATOM 2517 O O . GLU A 1 321 ? -19.449 -1.500 46.972 1.00 93.38 321 GLU A O 1
ATOM 2522 N N . PHE A 1 322 ? -18.842 -0.341 45.155 1.00 92.06 322 PHE A N 1
ATOM 2523 C CA . PHE A 1 322 ? -18.999 0.961 45.811 1.00 92.06 322 PHE A CA 1
ATOM 2524 C C . PHE A 1 322 ? -20.464 1.260 46.180 1.00 92.06 322 PHE A C 1
ATOM 2526 O O . PHE A 1 322 ? -20.719 1.820 47.245 1.00 92.06 322 PHE A O 1
ATOM 2533 N N . GLU A 1 323 ? -21.442 0.833 45.371 1.00 92.44 323 GLU A N 1
ATOM 2534 C CA . GLU A 1 323 ? -22.868 0.909 45.722 1.00 92.44 323 GLU A CA 1
ATOM 2535 C C . GLU A 1 323 ? -23.226 0.067 46.953 1.00 92.44 323 GLU A C 1
ATOM 2537 O O . GLU A 1 323 ? -24.096 0.492 47.711 1.00 92.44 323 GLU A O 1
ATOM 2542 N N . SER A 1 324 ? -22.580 -1.085 47.184 1.00 92.44 324 SER A N 1
ATOM 2543 C CA . SER A 1 324 ? -22.754 -1.840 48.436 1.00 92.44 324 SER A CA 1
ATOM 2544 C C . SER A 1 324 ? -22.179 -1.060 49.613 1.00 92.44 324 SER A C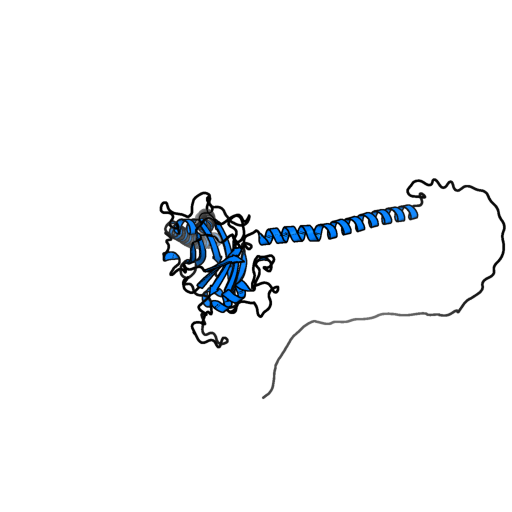 1
ATOM 2546 O O . SER A 1 324 ? -22.915 -0.712 50.531 1.00 92.44 324 SER A O 1
ATOM 2548 N N . ARG A 1 325 ? -20.908 -0.645 49.530 1.00 91.31 325 ARG A N 1
ATOM 2549 C CA . ARG A 1 325 ? -20.226 0.086 50.615 1.00 91.31 325 ARG A CA 1
ATOM 2550 C C . ARG A 1 325 ? -20.963 1.360 51.046 1.00 91.31 325 ARG A C 1
ATOM 2552 O O . ARG A 1 325 ? -20.994 1.665 52.232 1.00 91.31 325 ARG A O 1
ATOM 2559 N N . VAL A 1 326 ? -21.585 2.085 50.110 1.00 91.56 326 VAL A N 1
ATOM 2560 C CA . VAL A 1 326 ? -22.395 3.289 50.402 1.00 91.56 326 VAL A CA 1
ATOM 2561 C C . VAL A 1 326 ? -23.769 2.957 51.015 1.00 91.56 326 VAL A C 1
ATOM 2563 O O . VAL A 1 326 ? -24.335 3.791 51.726 1.00 91.56 326 VAL A O 1
ATOM 2566 N N . LYS A 1 327 ? -24.328 1.765 50.760 1.00 91.50 327 LYS A N 1
ATOM 2567 C CA . LYS A 1 327 ? -25.538 1.277 51.450 1.00 91.50 327 LYS A CA 1
ATOM 2568 C C . LYS A 1 327 ? -25.218 0.845 52.879 1.00 91.50 327 LYS A C 1
ATOM 2570 O O . LYS A 1 327 ? -25.972 1.209 53.781 1.00 91.50 327 LYS A O 1
ATOM 2575 N N . ASP A 1 328 ? -24.111 0.124 53.048 1.00 90.12 328 ASP A N 1
ATOM 2576 C CA . ASP A 1 328 ? -23.653 -0.439 54.319 1.00 90.12 328 ASP A CA 1
ATOM 2577 C C . ASP A 1 328 ? -23.169 0.668 55.279 1.00 90.12 328 ASP A C 1
ATOM 2579 O O . ASP A 1 328 ? -23.567 0.693 56.443 1.00 90.12 328 ASP A O 1
ATOM 2583 N N . ASP A 1 329 ? -22.409 1.654 54.779 1.00 89.94 329 ASP A N 1
ATOM 2584 C CA . ASP A 1 329 ? -22.085 2.893 55.498 1.00 89.94 329 ASP A CA 1
ATOM 2585 C C . ASP A 1 329 ? -22.432 4.151 54.680 1.00 89.94 329 ASP A C 1
ATOM 2587 O O . ASP A 1 329 ? -21.682 4.640 53.830 1.00 89.94 329 ASP A O 1
ATOM 2591 N N . LYS A 1 330 ? -23.567 4.763 55.036 1.00 84.94 330 LYS A N 1
ATOM 2592 C CA . LYS A 1 330 ? -24.059 6.013 54.436 1.00 84.94 330 LYS A CA 1
ATOM 2593 C C . LYS A 1 330 ? -23.183 7.239 54.724 1.00 84.94 330 LYS A C 1
ATOM 2595 O O . LYS A 1 330 ? -23.418 8.282 54.102 1.00 84.94 330 LYS A O 1
ATOM 2600 N N . LYS A 1 331 ? -22.224 7.178 55.654 1.00 87.75 331 LYS A N 1
ATOM 2601 C CA . LYS A 1 331 ? -21.286 8.273 55.967 1.00 87.75 331 LYS A CA 1
ATOM 2602 C C . LYS A 1 331 ? -19.926 8.120 55.283 1.00 87.75 331 LYS A C 1
ATOM 2604 O O . LYS A 1 331 ? -19.183 9.099 55.265 1.00 87.75 331 LYS A O 1
ATOM 2609 N N . ASN A 1 332 ? -19.639 6.983 54.650 1.00 85.75 332 ASN A N 1
ATOM 2610 C CA . ASN A 1 332 ? -18.399 6.761 53.911 1.00 85.75 332 ASN A CA 1
ATOM 2611 C C . ASN A 1 332 ? -18.288 7.719 52.704 1.00 85.75 332 ASN A C 1
ATOM 2613 O O . ASN A 1 332 ? -18.930 7.534 51.666 1.00 85.75 332 ASN A O 1
ATOM 2617 N N . SER A 1 333 ? -17.503 8.788 52.858 1.00 86.88 333 SER A N 1
ATOM 2618 C CA . SER A 1 333 ? -17.295 9.822 51.836 1.00 86.88 333 SER A CA 1
ATOM 2619 C C . SER A 1 333 ? -16.424 9.336 50.678 1.00 86.88 333 SER A C 1
ATOM 2621 O O . SER A 1 333 ? -16.693 9.680 49.528 1.00 86.88 333 SER A O 1
ATOM 2623 N N . GLU A 1 334 ? -15.430 8.495 50.964 1.00 89.06 334 GLU A N 1
ATOM 2624 C CA . GLU A 1 334 ? -14.536 7.906 49.967 1.00 89.06 334 GLU A CA 1
ATOM 2625 C C . GLU A 1 334 ? -15.307 6.985 49.012 1.00 89.06 334 GLU A C 1
ATOM 2627 O O . GLU A 1 334 ? -15.221 7.137 47.796 1.00 89.06 334 GLU A O 1
ATOM 2632 N N . ALA A 1 335 ? -16.154 6.097 49.544 1.00 84.19 335 ALA A N 1
ATOM 2633 C CA . ALA A 1 335 ? -16.983 5.208 48.734 1.00 84.19 335 ALA A CA 1
ATOM 2634 C C . ALA A 1 335 ? -17.972 5.977 47.837 1.00 84.19 335 ALA A C 1
ATOM 2636 O O . ALA A 1 335 ? -18.215 5.553 46.709 1.00 84.19 335 ALA A O 1
ATOM 2637 N N . LYS A 1 336 ? -18.495 7.131 48.286 1.00 88.50 336 LYS A N 1
ATOM 2638 C CA . LYS A 1 336 ? -19.318 8.021 47.443 1.00 88.50 336 LYS A CA 1
ATOM 2639 C C . LYS A 1 336 ? -18.504 8.671 46.325 1.00 88.50 336 LYS A C 1
ATOM 2641 O O . LYS A 1 336 ? -18.920 8.610 45.173 1.00 88.50 336 LYS A O 1
ATOM 2646 N N . SER A 1 337 ? -17.337 9.232 46.649 1.00 92.19 337 SER A N 1
ATOM 2647 C CA . SER A 1 337 ? -16.432 9.832 45.657 1.00 92.19 337 SER A CA 1
ATOM 2648 C C . SER A 1 337 ? -16.033 8.818 44.580 1.00 92.19 337 SER A C 1
ATOM 2650 O O . SER A 1 337 ? -16.163 9.088 43.387 1.00 92.19 337 SER A O 1
ATOM 2652 N N . ASN A 1 338 ? -15.625 7.617 44.996 1.00 91.50 338 ASN A N 1
ATOM 2653 C CA . ASN A 1 338 ? -15.233 6.537 44.091 1.00 91.50 338 ASN A CA 1
ATOM 2654 C C . ASN A 1 338 ? -16.419 6.042 43.249 1.00 91.50 338 ASN A C 1
ATOM 2656 O O . ASN A 1 338 ? -16.257 5.762 42.061 1.00 91.50 338 ASN A O 1
ATOM 2660 N N . LEU A 1 339 ? -17.624 5.973 43.826 1.00 91.81 339 LEU A N 1
ATOM 2661 C CA . LEU A 1 339 ? -18.845 5.633 43.098 1.00 91.81 339 LEU A CA 1
ATOM 2662 C C . LEU A 1 339 ? -19.149 6.649 41.987 1.00 91.81 339 LEU A C 1
ATOM 2664 O O . LEU A 1 339 ? -19.443 6.243 40.863 1.00 91.81 339 LEU A O 1
ATOM 2668 N N . ASP A 1 340 ? -19.075 7.948 42.273 1.00 92.81 340 ASP A N 1
ATOM 2669 C CA . ASP A 1 340 ? -19.397 8.985 41.288 1.00 92.81 340 ASP A CA 1
ATOM 2670 C C . ASP A 1 340 ? -18.324 9.085 40.191 1.00 92.81 340 ASP A C 1
ATOM 2672 O O . ASP A 1 340 ? -18.669 9.054 39.008 1.00 92.81 340 ASP A O 1
ATOM 2676 N N . GLN A 1 341 ? -17.033 9.012 40.542 1.00 94.56 341 GLN A N 1
ATOM 2677 C CA . GLN A 1 341 ? -15.943 8.869 39.562 1.00 94.56 341 GLN A CA 1
ATOM 2678 C C . GLN A 1 341 ? -16.112 7.627 38.670 1.00 94.56 341 GLN A C 1
ATOM 2680 O O . GLN A 1 341 ? -15.880 7.685 37.460 1.00 94.56 341 GLN A O 1
ATOM 2685 N N . THR A 1 342 ? -16.559 6.501 39.239 1.00 94.56 342 THR A N 1
ATOM 2686 C CA .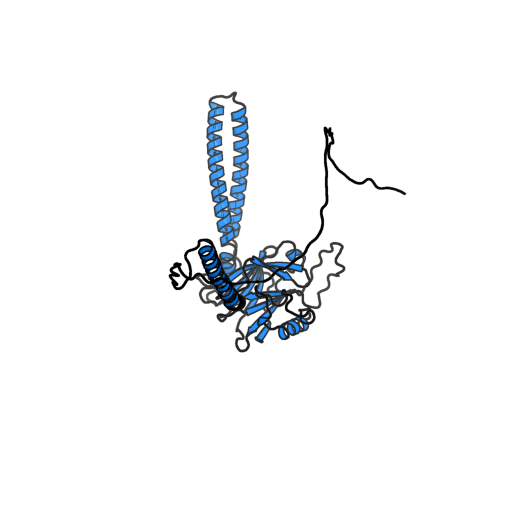 THR A 1 342 ? -16.822 5.272 38.471 1.00 94.56 342 THR A CA 1
ATOM 2687 C C . THR A 1 342 ? -18.025 5.442 37.539 1.00 94.56 342 THR A C 1
ATOM 2689 O O . THR A 1 342 ? -17.969 4.988 36.398 1.00 94.56 342 THR A O 1
ATOM 2692 N N . LYS A 1 343 ? -19.102 6.122 37.964 1.00 94.94 343 LYS A N 1
ATOM 2693 C CA . LYS A 1 343 ? -20.253 6.431 37.091 1.00 94.94 343 LYS A CA 1
ATOM 2694 C C . LYS A 1 343 ? -19.845 7.290 35.897 1.00 94.94 343 LYS A C 1
ATOM 2696 O O . LYS A 1 343 ? -20.307 7.018 34.793 1.00 94.94 343 LYS A O 1
ATOM 2701 N N . ASP A 1 344 ? -19.006 8.300 36.101 1.00 96.25 344 ASP A N 1
ATOM 2702 C CA . ASP A 1 344 ? -18.568 9.174 35.010 1.00 96.25 344 ASP A CA 1
ATOM 2703 C C . ASP A 1 344 ? -17.579 8.463 34.077 1.00 96.25 344 ASP A C 1
ATOM 2705 O O . ASP A 1 344 ? -17.744 8.532 32.859 1.00 96.25 344 ASP A O 1
ATOM 2709 N N . SER A 1 345 ? -16.676 7.642 34.627 1.00 96.00 345 SER A N 1
ATOM 2710 C CA . SER A 1 345 ? -15.817 6.741 33.841 1.00 96.00 345 SER A CA 1
ATOM 2711 C C . SER A 1 345 ? -16.627 5.754 32.985 1.00 96.00 345 SER A C 1
ATOM 2713 O O . SER A 1 345 ? -16.242 5.457 31.857 1.00 96.00 345 SER A O 1
ATOM 2715 N N . ILE A 1 346 ? -17.763 5.250 33.492 1.00 96.50 346 ILE A N 1
ATOM 2716 C CA . ILE A 1 346 ? -18.693 4.402 32.725 1.00 96.50 346 ILE A CA 1
ATOM 2717 C C . ILE A 1 346 ? -19.305 5.185 31.559 1.00 96.50 346 ILE A C 1
ATOM 2719 O O . ILE A 1 346 ? -19.289 4.681 30.443 1.00 96.50 346 ILE A O 1
ATOM 2723 N N . LYS A 1 347 ? -19.806 6.410 31.782 1.00 96.88 347 LYS A N 1
ATOM 2724 C CA . LYS A 1 347 ? -20.394 7.240 30.708 1.00 96.88 347 LYS A CA 1
ATOM 2725 C C . LYS A 1 347 ? -19.380 7.551 29.606 1.00 96.88 347 LYS A C 1
ATOM 2727 O O . LYS A 1 347 ? -19.725 7.520 28.426 1.00 96.88 347 LYS A O 1
ATOM 2732 N N . GLU A 1 348 ? -18.145 7.877 29.986 1.00 96.19 348 GLU A N 1
ATOM 2733 C CA . GLU A 1 348 ? -17.066 8.158 29.037 1.00 96.19 348 GLU A CA 1
ATOM 2734 C C . GLU A 1 348 ? -16.708 6.908 28.222 1.00 96.19 348 GLU A C 1
ATOM 2736 O O . GLU A 1 348 ? -16.625 6.979 26.996 1.00 96.19 348 GLU A O 1
ATOM 2741 N N . GLU A 1 349 ? -16.586 5.747 28.875 1.00 96.75 349 GLU A N 1
ATOM 2742 C CA . GLU A 1 349 ? -16.289 4.488 28.189 1.00 96.75 349 GLU A CA 1
ATOM 2743 C C . GLU A 1 349 ? -17.452 4.012 27.301 1.00 96.75 349 GLU A C 1
ATOM 2745 O O . GLU A 1 349 ? -17.207 3.522 26.205 1.00 96.75 349 GLU A O 1
ATOM 2750 N N . GLU A 1 350 ? -18.714 4.215 27.698 1.00 96.62 350 GLU A N 1
ATOM 2751 C CA . GLU A 1 350 ? -19.888 3.926 26.854 1.00 96.62 350 GLU A CA 1
ATOM 2752 C C . GLU A 1 350 ? -19.935 4.833 25.614 1.00 96.62 350 GLU A C 1
ATOM 2754 O O . GLU A 1 350 ? -20.242 4.365 24.516 1.00 96.62 350 GLU A O 1
ATOM 2759 N N . LYS A 1 351 ? -19.556 6.113 25.749 1.00 96.69 351 LYS A N 1
ATOM 2760 C CA . LYS A 1 351 ? -19.417 7.034 24.610 1.00 96.69 351 LYS A CA 1
ATOM 2761 C C . LYS A 1 351 ? -18.272 6.620 23.677 1.00 96.69 351 LYS A C 1
ATOM 2763 O O . LYS A 1 351 ? -18.447 6.655 22.460 1.00 96.69 351 LYS A O 1
ATOM 2768 N N . ASN A 1 352 ? -17.126 6.223 24.233 1.00 95.31 352 ASN A N 1
ATOM 2769 C CA . ASN A 1 352 ? -15.981 5.714 23.475 1.00 95.31 352 ASN A CA 1
ATOM 2770 C C . ASN A 1 352 ? -16.344 4.433 22.707 1.00 95.31 352 ASN A C 1
ATOM 2772 O O . ASN A 1 352 ? -16.135 4.355 21.498 1.00 95.31 352 ASN A O 1
ATOM 2776 N N . LEU A 1 353 ? -16.968 3.466 23.385 1.00 96.00 353 LEU A N 1
ATOM 2777 C CA . LEU A 1 353 ? -17.424 2.215 22.786 1.00 96.00 353 LEU A CA 1
ATOM 2778 C C . LEU A 1 353 ? -18.376 2.465 21.613 1.00 96.00 353 LEU A C 1
ATOM 2780 O O . LEU A 1 353 ? -18.164 1.919 20.533 1.00 96.00 353 LEU A O 1
ATOM 2784 N N . LYS A 1 354 ? -19.373 3.342 21.794 1.00 96.06 354 LYS A N 1
ATOM 2785 C CA . LYS A 1 354 ? -20.313 3.707 20.727 1.00 96.06 354 LYS A CA 1
ATOM 2786 C C . LYS A 1 354 ? -19.602 4.333 19.525 1.00 96.06 354 LYS A C 1
ATOM 2788 O O . LYS A 1 354 ? -19.899 3.970 18.395 1.00 96.06 354 LYS A O 1
ATOM 2793 N N . ALA A 1 355 ? -18.631 5.221 19.750 1.00 94.81 355 ALA A N 1
ATOM 2794 C CA . ALA A 1 355 ? -17.857 5.833 18.669 1.00 94.81 355 ALA A CA 1
ATOM 2795 C C . ALA A 1 355 ? -16.995 4.814 17.894 1.00 94.81 355 ALA A C 1
ATOM 2797 O O . ALA A 1 355 ? -16.840 4.946 16.679 1.00 94.81 355 ALA A O 1
ATOM 2798 N N . LEU A 1 356 ? -16.461 3.790 18.574 1.00 94.50 356 LEU A N 1
ATOM 2799 C CA . LEU A 1 356 ? -15.733 2.680 17.947 1.00 94.50 356 LEU A CA 1
ATOM 2800 C C . LEU A 1 356 ? -16.664 1.761 17.142 1.00 94.50 356 LEU A C 1
ATOM 2802 O O . LEU A 1 356 ? -16.320 1.378 16.025 1.00 94.50 356 LEU A O 1
ATOM 2806 N N . GLU A 1 357 ? -17.845 1.433 17.672 1.00 92.69 357 GLU A N 1
ATOM 2807 C CA . GLU A 1 357 ? -18.851 0.622 16.971 1.00 92.69 357 GLU A CA 1
ATOM 2808 C C . GLU A 1 357 ? -19.409 1.356 15.739 1.00 92.69 357 GLU A C 1
ATOM 2810 O O . GLU A 1 357 ? -19.442 0.778 14.656 1.00 92.69 357 GLU A O 1
ATOM 2815 N N . GLU A 1 358 ? -19.713 2.654 15.844 1.00 92.12 358 GLU A N 1
ATOM 2816 C CA . GLU A 1 358 ? -20.079 3.503 14.698 1.00 92.12 358 GLU A CA 1
ATOM 2817 C C . GLU A 1 358 ? -18.943 3.618 13.665 1.00 92.12 358 GLU A C 1
ATOM 2819 O O . GLU A 1 358 ? -19.195 3.691 12.462 1.00 92.12 358 GLU A O 1
ATOM 2824 N N . ALA A 1 359 ? -17.677 3.655 14.102 1.00 87.56 359 ALA A N 1
ATOM 2825 C CA . ALA A 1 359 ? -16.535 3.644 13.189 1.00 87.56 359 ALA A CA 1
ATOM 2826 C C . ALA A 1 359 ? -16.420 2.315 12.440 1.00 87.56 359 ALA A C 1
ATOM 2828 O O . ALA A 1 359 ? -16.183 2.325 11.234 1.00 87.56 359 ALA A O 1
ATOM 2829 N N . LYS A 1 360 ? -16.634 1.191 13.133 1.00 89.00 360 LYS A N 1
ATOM 2830 C CA . LYS A 1 360 ? -16.652 -0.144 12.533 1.00 89.00 360 LYS A CA 1
ATOM 2831 C C . LYS A 1 360 ? -17.772 -0.266 11.499 1.00 89.00 360 LYS A C 1
ATOM 2833 O O . LYS A 1 360 ? -17.507 -0.628 10.358 1.00 89.00 360 LYS A O 1
ATOM 2838 N N . GLU A 1 361 ? -18.988 0.133 11.862 1.00 87.88 361 GLU A N 1
ATOM 2839 C CA . GLU A 1 361 ? -20.161 0.091 10.985 1.00 87.88 361 GLU A CA 1
ATOM 2840 C C . GLU A 1 361 ? -19.967 0.921 9.701 1.00 87.88 361 GLU A C 1
ATOM 2842 O O . GLU A 1 361 ? -20.379 0.494 8.621 1.00 87.88 361 GLU A O 1
ATOM 2847 N N . ARG A 1 362 ? -19.284 2.077 9.775 1.00 84.69 362 ARG A N 1
ATOM 2848 C CA . ARG A 1 362 ? -18.915 2.860 8.578 1.00 84.69 362 ARG A CA 1
ATOM 2849 C C . ARG A 1 362 ? -18.022 2.070 7.621 1.00 84.69 362 ARG A C 1
ATOM 2851 O O . ARG A 1 362 ? -18.270 2.101 6.420 1.00 84.69 362 ARG A O 1
ATOM 2858 N N . TYR A 1 363 ? -17.014 1.363 8.128 1.00 84.25 363 TYR A N 1
ATOM 2859 C CA . TYR A 1 363 ? -16.126 0.539 7.303 1.00 84.25 363 TYR A CA 1
ATOM 2860 C C . TYR A 1 363 ? -16.806 -0.729 6.764 1.00 84.25 363 TYR A C 1
ATOM 2862 O O . TYR A 1 363 ? -16.509 -1.123 5.643 1.00 84.25 363 TYR A O 1
ATOM 2870 N N . GLU A 1 364 ? -17.746 -1.332 7.502 1.00 83.12 364 GLU A N 1
ATOM 2871 C CA . GLU A 1 364 ? -18.555 -2.467 7.012 1.00 83.12 364 GLU A CA 1
ATOM 2872 C C . GLU A 1 364 ? -19.518 -2.068 5.885 1.00 83.12 364 GLU A C 1
ATOM 2874 O O . GLU A 1 364 ? -19.804 -2.876 5.005 1.00 83.12 364 GLU A O 1
ATOM 2879 N N . LYS A 1 365 ? -20.019 -0.825 5.909 1.00 83.00 365 LYS A N 1
ATOM 2880 C CA . LYS A 1 365 ? -20.950 -0.272 4.909 1.00 83.00 365 LYS A CA 1
ATOM 2881 C C . LYS A 1 365 ? -20.271 0.519 3.789 1.00 83.00 365 LYS A C 1
ATOM 2883 O O . LYS A 1 365 ? -20.966 1.000 2.898 1.00 83.00 365 LYS A O 1
ATOM 2888 N N . SER A 1 366 ? -18.952 0.700 3.847 1.00 79.81 366 SER A N 1
ATOM 2889 C CA . SER A 1 366 ? -18.204 1.398 2.799 1.00 79.81 366 SER A CA 1
ATOM 2890 C C . SER A 1 366 ? -18.119 0.516 1.558 1.00 79.81 366 SER A C 1
ATOM 2892 O O . SER A 1 366 ? -17.340 -0.435 1.526 1.00 79.81 366 SER A O 1
ATOM 2894 N N . ASP A 1 367 ? -18.908 0.849 0.541 1.00 84.75 367 ASP A N 1
ATOM 2895 C CA . ASP A 1 367 ? -18.698 0.348 -0.814 1.00 84.75 367 ASP A CA 1
ATOM 2896 C C . ASP A 1 367 ? -17.667 1.249 -1.506 1.00 84.75 367 ASP A C 1
ATOM 2898 O O . ASP A 1 367 ? -17.772 2.476 -1.436 1.00 84.75 367 ASP A O 1
ATOM 2902 N N . PHE A 1 368 ? -16.649 0.648 -2.123 1.00 89.69 368 PHE A N 1
ATOM 2903 C CA . PHE A 1 368 ? -15.604 1.375 -2.842 1.00 89.69 368 PHE A CA 1
ATOM 2904 C C . PHE A 1 368 ? -15.620 0.956 -4.307 1.00 89.69 368 PHE A C 1
ATOM 2906 O O . PHE A 1 368 ? -15.526 -0.222 -4.651 1.00 89.69 368 PHE A O 1
ATOM 2913 N N . ASP A 1 369 ? -15.689 1.943 -5.178 1.00 92.94 369 ASP A N 1
ATOM 2914 C CA . ASP A 1 369 ? -15.792 1.794 -6.622 1.00 92.94 369 ASP A CA 1
ATOM 2915 C C . ASP A 1 369 ? -14.610 2.485 -7.321 1.00 92.94 369 ASP A C 1
ATOM 2917 O O . ASP A 1 369 ? -13.623 2.867 -6.690 1.00 92.94 369 ASP A O 1
ATOM 2921 N N . GLU A 1 370 ? -14.694 2.653 -8.641 1.00 93.56 370 GLU A N 1
ATOM 2922 C CA . GLU A 1 370 ? -13.671 3.389 -9.382 1.00 93.56 370 GLU A CA 1
ATOM 2923 C C . GLU A 1 370 ? -13.631 4.883 -8.992 1.00 93.56 370 GLU A C 1
ATOM 2925 O O . GLU A 1 370 ? -12.548 5.459 -8.870 1.00 93.56 370 GLU A O 1
ATOM 2930 N N . SER A 1 371 ? -14.794 5.497 -8.733 1.00 92.88 371 SER A N 1
ATOM 2931 C CA . SER A 1 371 ? -14.914 6.928 -8.407 1.00 92.88 371 SER A CA 1
ATOM 2932 C C . SER A 1 371 ? -14.323 7.292 -7.040 1.00 92.88 371 SER A C 1
ATOM 2934 O O . SER A 1 371 ? -13.862 8.416 -6.832 1.00 92.88 371 SER A O 1
ATOM 2936 N N . SER A 1 372 ? -14.232 6.315 -6.136 1.00 92.62 372 SER A N 1
ATOM 2937 C CA . SER A 1 372 ? -13.608 6.431 -4.815 1.00 92.62 372 SER A CA 1
ATOM 2938 C C . SER A 1 372 ? -12.124 6.829 -4.867 1.00 92.62 372 SER A C 1
ATOM 2940 O O . SER A 1 372 ? -11.598 7.361 -3.889 1.00 92.62 372 SER A O 1
ATOM 2942 N N . PHE A 1 373 ? -11.447 6.616 -6.002 1.00 93.69 373 PHE A N 1
ATOM 2943 C CA . PHE A 1 373 ? -10.045 7.000 -6.241 1.00 93.69 373 PHE A CA 1
ATOM 2944 C C . PHE A 1 373 ? -9.892 8.362 -6.935 1.00 93.69 373 PHE A C 1
ATOM 2946 O O . PHE A 1 373 ? -8.794 8.736 -7.364 1.00 93.69 373 PHE A O 1
ATOM 2953 N N . GLY A 1 374 ? -11.010 9.081 -7.062 1.00 89.88 374 GLY A N 1
ATOM 2954 C CA . GLY A 1 374 ? -11.116 10.320 -7.805 1.00 89.88 374 GLY A CA 1
ATOM 2955 C C . GLY A 1 374 ? -10.815 10.134 -9.290 1.00 89.88 374 GLY A C 1
ATOM 2956 O O . GLY A 1 374 ? -10.940 9.058 -9.873 1.00 89.88 374 GLY A O 1
ATOM 2957 N N . ASP A 1 375 ? -10.390 11.229 -9.904 1.00 92.88 375 ASP A N 1
ATOM 2958 C CA . ASP A 1 375 ? -9.994 11.269 -11.303 1.00 92.88 375 ASP A CA 1
ATOM 2959 C C . ASP A 1 375 ? -8.630 10.574 -11.489 1.00 92.88 375 ASP A C 1
ATOM 2961 O O . ASP A 1 375 ? -7.572 11.182 -11.306 1.00 92.88 375 ASP A O 1
ATOM 2965 N N . MET A 1 376 ? -8.650 9.285 -11.833 1.00 95.00 376 MET A N 1
ATOM 2966 C CA . MET A 1 376 ? -7.444 8.475 -12.033 1.00 95.00 376 MET A CA 1
ATOM 2967 C C . MET A 1 376 ? -6.689 8.791 -13.329 1.00 95.00 376 MET A C 1
ATOM 2969 O O . MET A 1 376 ? -7.282 9.167 -14.339 1.00 95.00 376 MET A O 1
ATOM 2973 N N . GLN A 1 377 ? -5.372 8.565 -13.308 1.00 95.06 377 GLN A N 1
ATOM 2974 C CA . GLN A 1 377 ? -4.573 8.393 -14.523 1.00 95.06 377 GLN A CA 1
ATOM 2975 C C . GLN A 1 377 ? -4.719 6.951 -15.013 1.00 95.06 377 GLN A C 1
ATOM 2977 O O . GLN A 1 377 ? -4.590 6.021 -14.219 1.00 95.06 377 GLN A O 1
ATOM 2982 N N . ASP A 1 378 ? -4.944 6.766 -16.311 1.00 94.12 378 ASP A N 1
ATOM 2983 C CA . ASP A 1 378 ? -5.084 5.468 -16.985 1.00 94.12 378 ASP A CA 1
ATOM 2984 C C . ASP A 1 378 ? -4.093 5.267 -18.147 1.00 94.12 378 ASP A C 1
ATOM 2986 O O . ASP A 1 378 ? -3.995 4.172 -18.710 1.00 94.12 378 ASP A O 1
ATOM 2990 N N . LYS A 1 379 ? -3.322 6.306 -18.493 1.00 92.12 379 LYS A N 1
ATOM 2991 C CA . LYS A 1 379 ? -2.266 6.257 -19.506 1.00 92.12 379 LYS A CA 1
ATOM 2992 C C . LYS A 1 379 ? -0.934 5.914 -18.858 1.00 92.12 379 LYS A C 1
ATOM 2994 O O . LYS A 1 379 ? -0.490 6.575 -17.921 1.00 92.12 379 LYS A O 1
ATOM 2999 N N . ILE A 1 380 ? -0.265 4.919 -19.430 1.00 93.50 380 ILE A N 1
ATOM 3000 C CA . ILE A 1 380 ? 1.096 4.532 -19.070 1.00 93.50 380 ILE A CA 1
ATOM 3001 C C . ILE A 1 380 ? 1.991 4.470 -20.304 1.00 93.50 380 ILE A C 1
ATOM 3003 O O . ILE A 1 380 ? 1.592 3.975 -21.360 1.00 93.50 380 ILE A O 1
ATOM 3007 N N . LYS A 1 381 ? 3.229 4.938 -20.148 1.00 93.38 381 LYS A N 1
ATOM 3008 C CA . LYS A 1 381 ? 4.304 4.749 -21.120 1.00 93.38 381 LYS A CA 1
ATOM 3009 C C . LYS A 1 381 ? 5.175 3.571 -20.696 1.00 93.38 381 LYS A C 1
ATOM 3011 O O . LYS A 1 381 ? 5.725 3.570 -19.599 1.00 93.38 381 LYS A O 1
ATOM 3016 N N . VAL A 1 382 ? 5.282 2.559 -21.554 1.00 91.62 382 VAL A N 1
ATOM 3017 C CA . VAL A 1 382 ? 6.080 1.354 -21.281 1.00 91.62 382 VAL A CA 1
ATOM 3018 C C . VAL A 1 382 ? 7.345 1.378 -22.133 1.00 91.62 382 VAL A C 1
ATOM 3020 O O . VAL A 1 382 ? 7.270 1.260 -23.363 1.00 91.62 382 VAL A O 1
ATOM 3023 N N . HIS A 1 383 ? 8.476 1.516 -21.451 1.00 90.38 383 HIS A N 1
ATOM 3024 C CA . HIS A 1 383 ? 9.839 1.546 -21.972 1.00 90.38 383 HIS A CA 1
ATOM 3025 C C . HIS A 1 383 ? 10.462 0.151 -21.870 1.00 90.38 383 HIS A C 1
ATOM 3027 O O . HIS A 1 383 ? 10.089 -0.634 -20.996 1.00 90.38 383 HIS A O 1
ATOM 3033 N N . THR A 1 384 ? 11.387 -0.155 -22.772 1.00 86.88 384 THR A N 1
ATOM 3034 C CA . THR A 1 384 ? 12.171 -1.398 -22.768 1.00 86.88 384 THR A CA 1
ATOM 3035 C C . THR A 1 384 ? 13.649 -1.065 -22.870 1.00 86.88 384 THR A C 1
ATOM 3037 O O . THR A 1 384 ? 13.983 -0.185 -23.666 1.00 86.88 384 THR A O 1
ATOM 3040 N N . GLN A 1 385 ? 14.485 -1.750 -22.092 1.00 78.19 385 GLN A N 1
ATOM 3041 C CA . GLN A 1 385 ? 15.939 -1.565 -22.028 1.00 78.19 385 GLN A CA 1
ATOM 3042 C C . GLN A 1 385 ? 16.668 -2.903 -21.972 1.00 78.19 385 GLN A C 1
ATOM 3044 O O . GLN A 1 385 ? 16.125 -3.816 -21.312 1.00 78.19 385 GLN A O 1
#

Foldseek 3Di:
DDDDDDDDDDDDDDDDDDDDDDDDDDDDDDDDDDDDDDDDDDDDDDDDPFPDDVQGDPDPVSVVVVVVVVVVVVVVVVVCVCVVCVVVVVVVLLVLLQFAWQDQQDWWAFPPLRFIKGQPAWAAEPQNQKIKTKIHGDPSNLQFADQAAQQKAKEKEDAPPQFFPWWWKWFAQPSRGIIMIMTGGRHDSGKIKMKIFGQFTHDPPDPDDPDDRDRRPQDVVQVVQLVVVWDQSQADSRSWGQPDPSDDPSSHRPTRMTMIIHGCNHPRYHYHHHHQADPVRHGQQQVCCVVSPLVVVLVVLVVVLVVLVVVLVVLVVLLVVLVVVCVVPVPPPVSVVSNVVSVVVNVVSVVVSVVSVVVNVCSVPDRDDPCSRPNMDRDYHYHYD

Radius of gyration: 37.7 Å; chains: 1; bounding box: 115×89×81 Å

pLDDT: mean 78.63, std 20.47, range [27.78, 97.75]